Protein AF-0000000080701254 (afdb_homodimer)

Radius of gyration: 24.69 Å; Cα contacts (8 Å, |Δi|>4): 985; chains: 2; bounding box: 49×69×61 Å

Secondary structure (DSSP, 8-state):
-EEEEEEEEE--GGGHHHHHHHHHHHHHHHHTTBTT-EEEEEEEE-SSEEEEEEEESSHHHHHHHHHHHHHHHTTSEEEEEEEEESSHHHHHHHHHHHHHHHHHH-TT-EEEESS-TTHHHHHHHHHHHHHHHHTS-HHHHHHHHHHHTTS-EE-TTTB--PPPPHHHHHHHHHHHHHHHHT-GGGGGGS---GGGPPPP--EEHHHHS-TTSSS------SS-HHHHHHHHT--HHHHHHHHHHTTHHHHHHHHHHHHHHHHHHHHHH-/-EEEEEEEEE--GGGHHHHHHHHHHHHHHHHTTBS--B----EEE-SSEEEEEEEESSHHHHHHHHHHHHHHHTTSEEEEEEEEESSHHHHHHHHHHHHHHHHHH-TT-EEEESS-TTHHHHHHHHHHHHHHHHTS-HHHHHHHHHHHTTS-EE-TTTB---PPPHHHHHHHHHHHHHHHHT-GGGGGGS---GGGPPPP--EEHHHHS-TTSSS------SS-HHHHHHHHT--HHHHHHHHHHTTHHHHHHHHHHHHHHHHHHHHHH-

Structure (mmCIF, N/CA/C/O backbone):
data_AF-0000000080701254-model_v1
#
loop_
_entity.id
_entity.type
_entity.pdbx_description
1 polymer 'Uncharacterized protein'
#
loop_
_atom_site.group_PDB
_atom_site.id
_atom_site.type_symbol
_atom_site.label_atom_id
_atom_site.label_alt_id
_atom_site.label_comp_id
_atom_site.label_asym_id
_atom_site.label_entity_id
_atom_site.label_seq_id
_atom_site.pdbx_PDB_ins_code
_atom_site.Cartn_x
_atom_site.Cartn_y
_atom_site.Cartn_z
_atom_site.occupancy
_atom_site.B_iso_or_equiv
_atom_site.auth_seq_id
_atom_site.auth_comp_id
_atom_site.auth_asym_id
_atom_site.auth_atom_id
_atom_site.pdbx_PDB_model_num
ATOM 1 N N . MET A 1 1 ? -20.75 10.469 19.078 1 68.81 1 MET A N 1
ATOM 2 C CA . MET A 1 1 ? -19.812 9.641 18.328 1 68.81 1 MET A CA 1
ATOM 3 C C . MET A 1 1 ? -18.656 10.477 17.766 1 68.81 1 MET A C 1
ATOM 5 O O . MET A 1 1 ? -18.875 11.594 17.297 1 68.81 1 MET A O 1
ATOM 9 N N . GLY A 1 2 ? -17.359 10.242 18.312 1 83.38 2 GLY A N 1
ATOM 10 C CA . GLY A 1 2 ? -16.219 11.008 17.828 1 83.38 2 GLY A CA 1
ATOM 11 C C . GLY A 1 2 ? -14.961 10.172 17.688 1 83.38 2 GLY A C 1
ATOM 12 O O . GLY A 1 2 ? -14.891 9.055 18.219 1 83.38 2 GLY A O 1
ATOM 13 N N . VAL A 1 3 ? -14.102 10.586 16.844 1 91.81 3 VAL A N 1
ATOM 14 C CA . VAL A 1 3 ? -12.812 9.938 16.641 1 91.81 3 VAL A CA 1
ATOM 15 C C . VAL A 1 3 ? -11.727 10.688 17.406 1 91.81 3 VAL A C 1
ATOM 17 O O . VAL A 1 3 ? -11.539 11.891 17.219 1 91.81 3 VAL A O 1
ATOM 20 N N . MET A 1 4 ? -11.094 9.984 18.344 1 93.5 4 MET A N 1
ATOM 21 C CA . MET A 1 4 ? -9.969 10.555 19.094 1 93.5 4 MET A CA 1
ATOM 22 C C . MET A 1 4 ? -8.656 10.336 18.359 1 93.5 4 MET A C 1
ATOM 24 O O . MET A 1 4 ? -8.352 9.211 17.953 1 93.5 4 MET A O 1
ATOM 28 N N . LEU A 1 5 ? -7.93 11.391 18.109 1 95.38 5 LEU A N 1
ATOM 29 C CA . LEU A 1 5 ? -6.559 11.328 17.609 1 95.38 5 LEU A CA 1
ATOM 30 C C . LEU A 1 5 ? -5.559 11.578 18.734 1 95.38 5 LEU A C 1
ATOM 32 O O . LEU A 1 5 ? -5.527 12.672 19.312 1 95.38 5 LEU A O 1
ATOM 36 N N . THR A 1 6 ? -4.805 10.625 19.047 1 94.56 6 THR A N 1
ATOM 37 C CA . THR A 1 6 ? -3.717 10.789 20.016 1 94.56 6 THR A CA 1
ATOM 38 C C . THR A 1 6 ? -2.367 10.82 19.297 1 94.56 6 THR A C 1
ATOM 40 O O . THR A 1 6 ? -2.082 9.953 18.469 1 94.56 6 THR A O 1
ATOM 43 N N . LEU A 1 7 ? -1.585 11.797 19.641 1 94.94 7 LEU A N 1
ATOM 44 C CA . LEU A 1 7 ? -0.306 12.047 18.984 1 94.94 7 LEU A CA 1
ATOM 45 C C . LEU A 1 7 ? 0.85 11.883 19.969 1 94.94 7 LEU A C 1
ATOM 47 O O . LEU A 1 7 ? 0.726 12.234 21.141 1 94.94 7 LEU A O 1
ATOM 51 N N . ALA A 1 8 ? 1.923 11.375 19.5 1 93.94 8 ALA A N 1
ATOM 52 C CA . ALA A 1 8 ? 3.182 11.312 20.25 1 93.94 8 ALA A CA 1
ATOM 53 C C . ALA A 1 8 ? 4.344 11.812 19.391 1 93.94 8 ALA A C 1
ATOM 55 O O . ALA A 1 8 ? 4.48 11.414 18.234 1 93.94 8 ALA A O 1
ATOM 56 N N . TYR A 1 9 ? 5.164 12.617 19.984 1 92.38 9 TYR A N 1
ATOM 57 C CA . TYR A 1 9 ? 6.297 13.219 19.281 1 92.38 9 TYR A CA 1
ATOM 58 C C . TYR A 1 9 ? 7.613 12.641 19.781 1 92.38 9 TYR A C 1
ATOM 60 O O . TYR A 1 9 ? 7.77 12.398 20.984 1 92.38 9 TYR A O 1
ATOM 68 N N . GLU A 1 10 ? 8.461 12.391 18.859 1 86.62 10 GLU A N 1
ATOM 69 C CA . GLU A 1 10 ? 9.82 11.992 19.219 1 86.62 10 GLU A CA 1
ATOM 70 C C . GLU A 1 10 ? 10.797 13.141 19.031 1 86.62 10 GLU A C 1
ATOM 72 O O . GLU A 1 10 ? 11.078 13.555 17.906 1 86.62 10 GLU A O 1
ATOM 77 N N . VAL A 1 11 ? 11.367 13.602 20.172 1 84.81 11 VAL A N 1
ATOM 78 C CA . VAL A 1 11 ? 12.258 14.758 20.141 1 84.81 11 VAL A CA 1
ATOM 79 C C . VAL A 1 11 ? 13.484 14.484 21.016 1 84.81 11 VAL A C 1
ATOM 81 O O . VAL A 1 11 ? 13.359 13.938 22.109 1 84.81 11 VAL A O 1
ATOM 84 N N . ALA A 1 12 ? 14.648 14.773 20.422 1 83.31 12 ALA A N 1
ATOM 85 C CA . ALA A 1 12 ? 15.859 14.695 21.234 1 83.31 12 ALA A CA 1
ATOM 86 C C . ALA A 1 12 ? 15.812 15.68 22.391 1 83.31 12 ALA A C 1
ATOM 88 O O . ALA A 1 12 ? 15.266 16.781 22.25 1 83.31 12 ALA A O 1
ATOM 89 N N . ILE A 1 13 ? 16.422 15.336 23.422 1 78.44 13 ILE A N 1
ATOM 90 C CA . ILE A 1 13 ? 16.422 16.141 24.641 1 78.44 13 ILE A CA 1
ATOM 91 C C . ILE A 1 13 ? 16.953 17.547 24.328 1 78.44 13 ILE A C 1
ATOM 93 O O . ILE A 1 13 ? 16.406 18.547 24.781 1 78.44 13 ILE A O 1
ATOM 97 N N . LYS A 1 14 ? 17.938 17.656 23.594 1 84.5 14 LYS A N 1
ATOM 98 C CA . LYS A 1 14 ? 18.594 18.922 23.297 1 84.5 14 LYS A CA 1
ATOM 99 C C . LYS A 1 14 ? 17.672 19.844 22.484 1 84.5 14 LYS A C 1
ATOM 101 O O . LYS A 1 14 ? 17.859 21.062 22.469 1 84.5 14 LYS A O 1
ATOM 106 N N . ASP A 1 15 ? 16.656 19.297 21.844 1 86.12 15 ASP A N 1
ATOM 107 C CA . ASP A 1 15 ? 15.828 20.047 20.906 1 86.12 15 ASP A CA 1
ATOM 108 C C . ASP A 1 15 ? 14.414 20.234 21.453 1 86.12 15 ASP A C 1
ATOM 110 O O . ASP A 1 15 ? 13.516 20.641 20.719 1 86.12 15 ASP A O 1
ATOM 114 N N . GLN A 1 16 ? 14.242 19.984 22.703 1 87 16 GLN A N 1
ATOM 115 C CA . GLN A 1 16 ? 12.898 19.938 23.266 1 87 16 GLN A CA 1
ATOM 116 C C . GLN A 1 16 ? 12.203 21.297 23.188 1 87 16 GLN A C 1
ATOM 118 O O . GLN A 1 16 ? 11.031 21.375 22.812 1 87 16 GLN A O 1
ATOM 123 N N . GLN A 1 17 ? 12.891 22.312 23.547 1 87.81 17 GLN A N 1
ATOM 124 C CA . GLN A 1 17 ? 12.281 23.641 23.547 1 87.81 17 GLN A CA 1
ATOM 125 C C . GLN A 1 17 ? 11.898 24.078 22.141 1 87.81 17 GLN A C 1
ATOM 127 O O . GLN A 1 17 ? 10.773 24.531 21.906 1 87.81 17 GLN A O 1
ATOM 132 N N . VAL A 1 18 ? 12.797 23.891 21.234 1 91.62 18 VAL A N 1
ATOM 133 C CA . VAL A 1 18 ? 12.547 24.266 19.844 1 91.62 18 VAL A CA 1
ATOM 134 C C . VAL A 1 18 ? 11.422 23.406 19.266 1 91.62 18 VAL A C 1
ATOM 136 O O . VAL A 1 18 ? 10.562 23.906 18.547 1 91.62 18 VAL A O 1
ATOM 139 N N . ALA A 1 19 ? 11.445 22.172 19.609 1 92.5 19 ALA A N 1
ATOM 140 C CA . ALA A 1 19 ? 10.414 21.266 19.125 1 92.5 19 ALA A CA 1
ATOM 141 C C . ALA A 1 19 ? 9.031 21.688 19.625 1 92.5 19 ALA A C 1
ATOM 143 O O . ALA A 1 19 ? 8.062 21.672 18.859 1 92.5 19 ALA A O 1
ATOM 144 N N . LEU A 1 20 ? 8.969 22.062 20.812 1 90.75 20 LEU A N 1
ATOM 145 C CA . LEU A 1 20 ? 7.703 22.516 21.375 1 90.75 20 LEU A CA 1
ATOM 146 C C . LEU A 1 20 ? 7.176 23.75 20.656 1 90.75 20 LEU A C 1
ATOM 148 O O . LEU A 1 20 ? 5.977 23.844 20.391 1 90.75 20 LEU A O 1
ATOM 152 N N . GLU A 1 21 ? 8.055 24.609 20.406 1 92.38 21 GLU A N 1
ATOM 153 C CA . GLU A 1 21 ? 7.672 25.812 19.672 1 92.38 21 GLU A CA 1
ATOM 154 C C . GLU A 1 21 ? 7.137 25.469 18.281 1 92.38 21 GLU A C 1
ATOM 156 O O . GLU A 1 21 ? 6.086 25.953 17.875 1 92.38 21 GLU A O 1
ATOM 161 N N . ILE A 1 22 ? 7.797 24.594 17.594 1 94.69 22 ILE A N 1
ATOM 162 C CA . ILE A 1 22 ? 7.414 24.172 16.25 1 94.69 22 ILE A CA 1
ATOM 163 C C . ILE A 1 22 ? 6.043 23.5 16.297 1 94.69 22 ILE A C 1
ATOM 165 O O . ILE A 1 22 ? 5.156 23.844 15.5 1 94.69 22 ILE A O 1
ATOM 169 N N . ILE A 1 23 ? 5.867 22.594 17.188 1 93.69 23 ILE A N 1
ATOM 170 C CA . ILE A 1 23 ? 4.637 21.828 17.328 1 93.69 23 ILE A CA 1
ATOM 171 C C . ILE A 1 23 ? 3.473 22.766 17.641 1 93.69 23 ILE A C 1
ATOM 173 O O . ILE A 1 23 ? 2.414 22.688 17 1 93.69 23 ILE A O 1
ATOM 177 N N . ASN A 1 24 ? 3.668 23.688 18.531 1 90.44 24 ASN A N 1
ATOM 178 C CA . ASN A 1 24 ? 2.623 24.641 18.906 1 90.44 24 ASN A CA 1
ATOM 179 C C . ASN A 1 24 ? 2.246 25.547 17.734 1 90.44 24 ASN A C 1
ATOM 181 O O . ASN A 1 24 ? 1.064 25.797 17.5 1 90.44 24 ASN A O 1
ATOM 185 N N . GLN A 1 25 ? 3.205 26.031 17.031 1 92.12 25 GLN A N 1
ATOM 186 C CA . GLN A 1 25 ? 2.947 26.875 15.875 1 92.12 25 GLN A CA 1
ATOM 187 C C . GLN A 1 25 ? 2.191 26.125 14.789 1 92.12 25 GLN A C 1
ATOM 189 O O . GLN A 1 25 ? 1.253 26.641 14.188 1 92.12 25 GLN A O 1
ATOM 194 N N . ALA A 1 26 ? 2.605 24.922 14.586 1 94.44 26 ALA A N 1
ATOM 195 C CA . ALA A 1 26 ? 1.95 24.094 13.578 1 94.44 26 ALA A CA 1
ATOM 196 C C . ALA A 1 26 ? 0.493 23.828 13.938 1 94.44 26 ALA A C 1
ATOM 198 O O . ALA A 1 26 ? -0.399 23.969 13.102 1 94.44 26 ALA A O 1
ATOM 199 N N . HIS A 1 27 ? 0.258 23.469 15.172 1 91.5 27 HIS A N 1
ATOM 200 C CA . HIS A 1 27 ? -1.109 23.25 15.633 1 91.5 27 HIS A CA 1
ATOM 201 C C . HIS A 1 27 ? -1.962 24.5 15.445 1 91.5 27 HIS A C 1
ATOM 203 O O . HIS A 1 27 ? -3.088 24.422 14.953 1 91.5 27 HIS A O 1
ATOM 209 N N . THR A 1 28 ? -1.431 25.594 15.836 1 87.62 28 THR A N 1
ATOM 210 C CA . THR A 1 28 ? -2.164 26.844 15.719 1 87.62 28 THR A CA 1
ATOM 211 C C . THR A 1 28 ? -2.508 27.141 14.266 1 87.62 28 THR A C 1
ATOM 213 O O . THR A 1 28 ? -3.625 27.562 13.953 1 87.62 28 THR A O 1
ATOM 216 N N . MET A 1 29 ? -1.605 26.875 13.414 1 91.12 29 MET A N 1
ATOM 217 C CA . MET A 1 29 ? -1.761 27.141 11.992 1 91.12 29 MET A CA 1
ATOM 218 C C . MET A 1 29 ? -2.818 26.234 11.375 1 91.12 29 MET A C 1
ATOM 220 O O . MET A 1 29 ? -3.584 26.656 10.508 1 91.12 29 MET A O 1
ATOM 224 N N . ILE A 1 30 ? -2.902 25.016 11.867 1 91.38 30 ILE A N 1
ATOM 225 C CA . ILE A 1 30 ? -3.689 23.984 11.188 1 91.38 30 ILE A CA 1
ATOM 226 C C . ILE A 1 30 ? -5.059 23.875 11.852 1 91.38 30 ILE A C 1
ATOM 228 O O . ILE A 1 30 ? -6.07 23.672 11.172 1 91.38 30 ILE A O 1
ATOM 232 N N . GLN A 1 31 ? -5.133 24.031 13.102 1 86.06 31 GLN A N 1
ATOM 233 C CA . GLN A 1 31 ? -6.332 23.734 13.883 1 86.06 31 GLN A CA 1
ATOM 234 C C . GLN A 1 31 ? -7.512 24.578 13.414 1 86.06 31 GLN A C 1
ATOM 236 O O . GLN A 1 31 ? -8.648 24.109 13.375 1 86.06 31 GLN A O 1
ATOM 241 N N . ASN A 1 32 ? -7.262 25.75 13.039 1 81 32 ASN A N 1
ATOM 242 C CA . ASN A 1 32 ? -8.344 26.656 12.672 1 81 32 ASN A CA 1
ATOM 243 C C . ASN A 1 32 ? -8.969 26.266 11.336 1 81 32 ASN A C 1
ATOM 245 O O . ASN A 1 32 ? -10.031 26.766 10.977 1 81 32 ASN A O 1
ATOM 249 N N . LYS A 1 33 ? -8.359 25.391 10.625 1 87.38 33 LYS A N 1
ATOM 250 C CA . LYS A 1 33 ? -8.891 24.938 9.344 1 87.38 33 LYS A CA 1
ATOM 251 C C . LYS A 1 33 ? -9.859 23.781 9.523 1 87.38 33 LYS A C 1
ATOM 253 O O . LYS A 1 33 ? -10.625 23.453 8.617 1 87.38 33 LYS A O 1
ATOM 258 N N . PHE A 1 34 ? -9.867 23.156 10.633 1 85.81 34 PHE A N 1
ATOM 259 C CA . PHE A 1 34 ? -10.703 21.984 10.883 1 85.81 34 PHE A CA 1
ATOM 260 C C . PHE A 1 34 ? -11.867 22.344 11.805 1 85.81 34 PHE A C 1
ATOM 262 O O . PHE A 1 34 ? -11.688 23.078 12.773 1 85.81 34 PHE A O 1
ATOM 269 N N . GLN A 1 35 ? -13.156 22.281 11.266 1 69.38 35 GLN A N 1
ATOM 270 C CA . GLN A 1 35 ? -14.352 22.594 12.047 1 69.38 35 GLN A CA 1
ATOM 271 C C . GLN A 1 35 ? -14.445 21.703 13.281 1 69.38 35 GLN A C 1
ATOM 273 O O . GLN A 1 35 ? -13.828 20.641 13.336 1 69.38 35 GLN A O 1
ATOM 278 N N . PRO A 1 36 ? -15.641 21.828 14.008 1 54 36 PRO A N 1
ATOM 279 C CA . PRO A 1 36 ? -15.438 21.781 15.461 1 54 36 PRO A CA 1
ATOM 280 C C . PRO A 1 36 ? -14.609 20.578 15.891 1 54 36 PRO A C 1
ATOM 282 O O . PRO A 1 36 ? -15.008 19.422 15.664 1 54 36 PRO A O 1
ATOM 285 N N . ALA A 1 37 ? -13.523 20.344 15.492 1 52.16 37 ALA A N 1
ATOM 286 C CA . ALA A 1 37 ? -12.695 19.438 16.281 1 52.16 37 ALA A CA 1
ATOM 287 C C . ALA A 1 37 ? -12.898 19.672 17.781 1 52.16 37 ALA A C 1
ATOM 289 O O . ALA A 1 37 ? -12.93 20.828 18.234 1 52.16 37 ALA A O 1
ATOM 290 N N . LEU A 1 38 ? -13.766 18.969 18.406 1 49.78 38 LEU A N 1
ATOM 291 C CA . LEU A 1 38 ? -13.727 19.094 19.859 1 49.78 38 LEU A CA 1
ATOM 292 C C . LEU A 1 38 ? -12.297 18.953 20.375 1 49.78 38 LEU A C 1
ATOM 294 O O . LEU A 1 38 ? -11.734 17.859 20.375 1 49.78 38 LEU A O 1
ATOM 298 N N . MET A 1 39 ? -11.469 19.766 19.953 1 48.25 39 MET A N 1
ATOM 299 C CA . MET A 1 39 ? -10.094 19.688 20.438 1 48.25 39 MET A CA 1
ATOM 300 C C . MET A 1 39 ? -10.047 19.516 21.953 1 48.25 39 MET A C 1
ATOM 302 O O . MET A 1 39 ? -10.609 20.328 22.688 1 48.25 39 MET A O 1
ATOM 306 N N . SER A 1 40 ? -10.43 18.422 22.453 1 43.41 40 SER A N 1
ATOM 307 C CA . SER A 1 40 ? -10.148 18.359 23.891 1 43.41 40 SER A CA 1
ATOM 308 C C . SER A 1 40 ? -8.656 18.531 24.156 1 43.41 40 SER A C 1
ATOM 310 O O . SER A 1 40 ? -7.828 17.922 23.469 1 43.41 40 SER A O 1
ATOM 312 N N . ASP A 1 41 ? -8.242 19.703 24.484 1 43.5 41 ASP A N 1
ATOM 313 C CA . ASP A 1 41 ? -6.922 20.141 24.922 1 43.5 41 ASP A CA 1
ATOM 314 C C . ASP A 1 41 ? -6.324 19.141 25.922 1 43.5 41 ASP A C 1
ATOM 316 O O . ASP A 1 41 ? -6.242 19.438 27.109 1 43.5 41 ASP A O 1
ATOM 320 N N . ASN A 1 42 ? -6.707 17.953 26.047 1 40.84 42 ASN A N 1
ATOM 321 C CA . ASN A 1 42 ? -5.945 17.344 27.141 1 40.84 42 ASN A CA 1
ATOM 322 C C . ASN A 1 42 ? -4.477 17.172 26.766 1 40.84 42 ASN A C 1
ATOM 324 O O . ASN A 1 42 ? -4.121 16.25 26.016 1 40.84 42 ASN A O 1
ATOM 328 N N . ILE A 1 43 ? -3.773 18.312 26.703 1 46.5 43 ILE A N 1
ATOM 329 C CA . ILE A 1 43 ? -2.334 18.328 26.453 1 46.5 43 ILE A CA 1
ATOM 330 C C . ILE A 1 43 ? -1.598 17.844 27.703 1 46.5 43 ILE A C 1
ATOM 332 O O . ILE A 1 43 ? -1.648 18.484 28.75 1 46.5 43 ILE A O 1
ATOM 336 N N . GLN A 1 44 ? -1.632 16.625 28.094 1 43.81 44 GLN A N 1
ATOM 337 C CA . GLN A 1 44 ? -0.598 16.312 29.078 1 43.81 44 GLN A CA 1
ATOM 338 C C . GLN A 1 44 ? 0.745 16.062 28.391 1 43.81 44 GLN A C 1
ATOM 340 O O . GLN A 1 44 ? 0.866 15.164 27.547 1 43.81 44 GLN A O 1
ATOM 345 N N . LEU A 1 45 ? 1.537 17.094 28.109 1 45.28 45 LEU A N 1
ATOM 346 C CA . LEU A 1 45 ? 2.891 16.844 27.625 1 45.28 45 LEU A CA 1
ATOM 347 C C . LEU A 1 45 ? 3.73 16.156 28.703 1 45.28 45 LEU A C 1
ATOM 349 O O . LEU A 1 45 ? 3.875 16.688 29.812 1 45.28 45 LEU A O 1
ATOM 353 N N . ASP A 1 46 ? 3.525 14.977 28.844 1 47.09 46 ASP A N 1
ATOM 354 C CA . ASP A 1 46 ? 4.5 14.375 29.734 1 47.09 46 ASP A CA 1
ATOM 355 C C . ASP A 1 46 ? 5.922 14.57 29.219 1 47.09 46 ASP A C 1
ATOM 357 O O . ASP A 1 46 ? 6.129 14.797 28.031 1 47.09 46 ASP A O 1
ATOM 361 N N . HIS A 1 47 ? 6.863 14.719 30.031 1 45 47 HIS A N 1
ATOM 362 C CA . HIS A 1 47 ? 8.242 15.039 29.688 1 45 47 HIS A CA 1
ATOM 363 C C . HIS A 1 47 ? 8.602 14.516 28.297 1 45 47 HIS A C 1
ATOM 365 O O . HIS A 1 47 ? 9.062 15.273 27.438 1 45 47 HIS A O 1
ATOM 371 N N . ALA A 1 48 ? 9.336 13.469 28.125 1 46.69 48 ALA A N 1
ATOM 372 C CA . ALA A 1 48 ? 10.094 13.102 26.938 1 46.69 48 ALA A CA 1
ATOM 373 C C . ALA A 1 48 ? 9.164 12.93 25.734 1 46.69 48 ALA A C 1
ATOM 375 O O . ALA A 1 48 ? 9.531 13.281 24.609 1 46.69 48 ALA A O 1
ATOM 376 N N . ILE A 1 49 ? 8.109 12.188 25.812 1 53.03 49 ILE A N 1
ATOM 377 C CA . ILE A 1 49 ? 7.145 11.898 24.75 1 53.03 49 ILE A CA 1
ATOM 378 C C . ILE A 1 49 ? 5.93 12.812 24.906 1 53.03 49 ILE A C 1
ATOM 380 O O . ILE A 1 49 ? 5.219 12.758 25.906 1 53.03 49 ILE A O 1
ATOM 384 N N . HIS A 1 50 ? 5.887 14.023 24.078 1 72.75 50 HIS A N 1
ATOM 385 C CA . HIS A 1 50 ? 4.746 14.93 24.062 1 72.75 50 HIS A CA 1
ATOM 386 C C . HIS A 1 50 ? 3.531 14.273 23.406 1 72.75 50 HIS A C 1
ATOM 388 O O . HIS A 1 50 ? 3.611 13.812 22.281 1 72.75 50 HIS A O 1
ATOM 394 N N . LYS A 1 51 ? 2.586 13.836 24.406 1 80.88 51 LYS A N 1
ATOM 395 C CA . LYS A 1 51 ? 1.341 13.25 23.906 1 80.88 51 LYS A CA 1
ATOM 396 C C . LYS A 1 51 ? 0.214 14.281 23.906 1 80.88 51 LYS A C 1
ATOM 398 O O . LYS A 1 51 ? 0.107 15.086 24.844 1 80.88 51 LYS A O 1
ATOM 403 N N . GLN A 1 52 ? -0.565 14.336 22.812 1 86.94 52 GLN A N 1
ATOM 404 C CA . GLN A 1 52 ? -1.745 15.188 22.672 1 86.94 52 GLN A CA 1
ATOM 405 C C . GLN A 1 52 ? -2.91 14.398 22.062 1 86.94 52 GLN A C 1
ATOM 407 O O . GLN A 1 52 ? -2.717 13.594 21.156 1 86.94 52 GLN A O 1
ATOM 412 N N . SER A 1 53 ? -4.07 14.617 22.688 1 90.75 53 SER A N 1
ATOM 413 C CA . SER A 1 53 ? -5.266 13.984 22.125 1 90.75 53 SER A CA 1
ATOM 414 C C . SER A 1 53 ? -6.277 15.031 21.672 1 90.75 53 SER A C 1
ATOM 416 O O . SER A 1 53 ? -6.527 16.016 22.375 1 90.75 53 SER A O 1
ATOM 418 N N . ILE A 1 54 ? -6.785 14.82 20.5 1 89.12 54 ILE A N 1
ATOM 419 C CA . ILE A 1 54 ? -7.734 15.742 19.891 1 89.12 54 ILE A CA 1
ATOM 420 C C . ILE A 1 54 ? -8.969 14.984 19.422 1 89.12 54 ILE A C 1
ATOM 422 O O . ILE A 1 54 ? -8.859 13.93 18.797 1 89.12 54 ILE A O 1
ATOM 426 N N . LEU A 1 55 ? -10.117 15.531 19.719 1 90.69 55 LEU A N 1
ATOM 427 C CA . LEU A 1 55 ? -11.367 14.914 19.312 1 90.69 55 LEU A CA 1
ATOM 428 C C . LEU A 1 55 ? -11.844 15.477 17.969 1 90.69 55 LEU A C 1
ATOM 430 O O . LEU A 1 55 ? -11.867 16.703 17.781 1 90.69 55 LEU A O 1
ATOM 434 N N . PHE A 1 56 ? -12.227 14.586 17.078 1 90.44 56 PHE A N 1
ATOM 435 C CA . PHE A 1 56 ? -12.758 14.961 15.781 1 90.44 56 PHE A CA 1
ATOM 436 C C . PHE A 1 56 ? -14.148 14.375 15.57 1 90.44 56 PHE A C 1
ATOM 438 O O . PHE A 1 56 ? -14.516 13.391 16.219 1 90.44 56 PHE A O 1
ATOM 445 N N . ALA A 1 57 ? -14.836 14.961 14.664 1 85.31 57 ALA A N 1
ATOM 446 C CA . ALA A 1 57 ? -16.172 14.477 14.344 1 85.31 57 ALA A CA 1
ATOM 447 C C . ALA A 1 57 ? -16.109 13.156 13.578 1 85.31 57 ALA A C 1
ATOM 449 O O . ALA A 1 57 ? -17.016 12.328 13.688 1 85.31 57 ALA A O 1
ATOM 450 N N . ASP A 1 58 ? -15.016 12.984 12.812 1 88.56 58 ASP A N 1
ATOM 451 C CA . ASP A 1 58 ? -14.891 11.773 12.008 1 88.56 58 ASP A CA 1
ATOM 452 C C . ASP A 1 58 ? -13.422 11.414 11.773 1 88.56 58 ASP A C 1
ATOM 454 O O . ASP A 1 58 ? -12.531 12.227 12.016 1 88.56 58 ASP A O 1
ATOM 458 N N . GLY A 1 59 ? -13.281 10.227 11.297 1 92.62 59 GLY A N 1
ATOM 459 C CA . GLY A 1 59 ? -11.938 9.719 11.078 1 92.62 59 GLY A CA 1
ATOM 460 C C . GLY A 1 59 ? -11.227 10.391 9.922 1 92.62 59 GLY A C 1
ATOM 461 O O . GLY A 1 59 ? -10 10.539 9.945 1 92.62 59 GLY A O 1
ATOM 462 N N . MET A 1 60 ? -11.93 10.82 8.875 1 94.62 60 MET A N 1
ATOM 463 C CA . MET A 1 60 ? -11.328 11.461 7.703 1 94.62 60 MET A CA 1
ATOM 464 C C . MET A 1 60 ? -10.625 12.758 8.094 1 94.62 60 MET A C 1
ATOM 466 O O . MET A 1 60 ? -9.469 12.969 7.734 1 94.62 60 MET A O 1
ATOM 470 N N . SER A 1 61 ? -11.32 13.547 8.914 1 92.12 61 SER A N 1
ATOM 471 C CA . SER A 1 61 ? -10.75 14.812 9.367 1 92.12 61 SER A CA 1
ATOM 472 C C . SER A 1 61 ? -9.539 14.586 10.266 1 92.12 61 SER A C 1
ATOM 474 O O . SER A 1 61 ? -8.547 15.305 10.164 1 92.12 61 SER A O 1
ATOM 476 N N . ALA A 1 62 ? -9.641 13.617 11.133 1 94.12 62 ALA A N 1
ATOM 477 C CA . ALA A 1 62 ? -8.539 13.312 12.031 1 94.12 62 ALA A CA 1
ATOM 478 C C . ALA A 1 62 ? -7.293 12.883 11.258 1 94.12 62 ALA A C 1
ATOM 480 O O . ALA A 1 62 ? -6.184 13.32 11.562 1 94.12 62 ALA A O 1
ATOM 481 N N . PHE A 1 63 ? -7.523 12.047 10.297 1 97.06 63 PHE A N 1
ATOM 482 C CA . PHE A 1 63 ? -6.418 11.578 9.469 1 97.06 63 PHE A CA 1
ATOM 483 C C . PHE A 1 63 ? -5.797 12.734 8.695 1 97.06 63 PHE A C 1
ATOM 485 O O . PHE A 1 63 ? -4.57 12.859 8.625 1 97.06 63 PHE A O 1
ATOM 492 N N . LEU A 1 64 ? -6.582 13.578 8.055 1 96.19 64 LEU A N 1
ATOM 493 C CA . LEU A 1 64 ? -6.078 14.719 7.301 1 96.19 64 LEU A CA 1
ATOM 494 C C . LEU A 1 64 ? -5.309 15.672 8.203 1 96.19 64 LEU A C 1
ATOM 496 O O . LEU A 1 64 ? -4.309 16.266 7.785 1 96.19 64 LEU A O 1
ATOM 500 N N . TYR A 1 65 ? -5.805 15.836 9.414 1 94.38 65 TYR A N 1
ATOM 501 C CA . TYR A 1 65 ? -5.086 16.641 10.391 1 94.38 65 TYR A CA 1
ATOM 502 C C . TYR A 1 65 ? -3.701 16.078 10.664 1 94.38 65 TYR A C 1
ATOM 504 O O . TYR A 1 65 ? -2.703 16.797 10.633 1 94.38 65 TYR A O 1
ATOM 512 N N . TYR A 1 66 ? -3.684 14.797 10.953 1 96.44 66 TYR A N 1
ATOM 513 C CA . TYR A 1 66 ? -2.418 14.125 11.234 1 96.44 66 TYR A CA 1
ATOM 514 C C . TYR A 1 66 ? -1.438 14.312 10.078 1 96.44 66 TYR A C 1
ATOM 516 O O . TYR A 1 66 ? -0.271 14.648 10.297 1 96.44 66 TYR A O 1
ATOM 524 N N . ARG A 1 67 ? -1.912 14.031 8.844 1 97.5 67 ARG A N 1
ATOM 525 C CA . ARG A 1 67 ? -1.064 14.117 7.664 1 97.5 67 ARG A CA 1
ATOM 526 C C . ARG A 1 67 ? -0.471 15.516 7.516 1 97.5 67 ARG A C 1
ATOM 528 O O . ARG A 1 67 ? 0.729 15.664 7.281 1 97.5 67 ARG A O 1
ATOM 535 N N . LEU A 1 68 ? -1.307 16.5 7.621 1 96.56 68 LEU A N 1
ATOM 536 C CA . LEU A 1 68 ? -0.848 17.875 7.473 1 96.56 68 LEU A CA 1
ATOM 537 C C . LEU A 1 68 ? 0.132 18.25 8.586 1 96.56 68 LEU A C 1
ATOM 539 O O . LEU A 1 68 ? 1.146 18.906 8.328 1 96.56 68 LEU A O 1
ATOM 543 N N . LEU A 1 69 ? -0.184 17.812 9.734 1 95.88 69 LEU A N 1
ATOM 544 C CA . LEU A 1 69 ? 0.693 18.094 10.867 1 95.88 69 LEU A CA 1
ATOM 545 C C . LEU A 1 69 ? 2.049 17.422 10.68 1 95.88 69 LEU A C 1
ATOM 547 O O . LEU A 1 69 ? 3.09 18.031 10.914 1 95.88 69 LEU A O 1
ATOM 551 N N . GLN A 1 70 ? 2.016 16.172 10.297 1 97.88 70 GLN A N 1
ATOM 552 C CA . GLN A 1 70 ? 3.248 15.438 10.055 1 97.88 70 GLN A CA 1
ATOM 553 C C . GLN A 1 70 ? 4.145 16.172 9.062 1 97.88 70 GLN A C 1
ATOM 555 O O . GLN A 1 70 ? 5.359 16.25 9.258 1 97.88 70 GLN A O 1
ATOM 560 N N . GLN A 1 71 ? 3.57 16.75 8.047 1 98 71 GLN A N 1
ATOM 561 C CA . GLN A 1 71 ? 4.324 17.516 7.055 1 98 71 GLN A CA 1
ATOM 562 C C . GLN A 1 71 ? 4.836 18.828 7.637 1 98 71 GLN A C 1
ATOM 564 O O . GLN A 1 71 ? 5.992 19.188 7.426 1 98 71 GLN A O 1
ATOM 569 N N . ALA A 1 72 ? 4.027 19.422 8.367 1 97.31 72 ALA A N 1
ATOM 570 C CA . ALA A 1 72 ? 4.324 20.766 8.875 1 97.31 72 ALA A CA 1
ATOM 571 C C . ALA A 1 72 ? 5.473 20.734 9.875 1 97.31 72 ALA A C 1
ATOM 573 O O . ALA A 1 72 ? 6.305 21.641 9.898 1 97.31 72 ALA A O 1
ATOM 574 N N . ILE A 1 73 ? 5.547 19.719 10.625 1 96.44 73 ILE A N 1
ATOM 575 C CA . ILE A 1 73 ? 6.488 19.766 11.734 1 96.44 73 ILE A CA 1
ATOM 576 C C . ILE A 1 73 ? 7.785 19.062 11.344 1 96.44 73 ILE A C 1
ATOM 578 O O . ILE A 1 73 ? 8.766 19.094 12.102 1 96.44 73 ILE A O 1
ATOM 582 N N . TYR A 1 74 ? 7.781 18.406 10.25 1 96.81 74 TYR A N 1
ATOM 583 C CA . TYR A 1 74 ? 9.016 17.75 9.828 1 96.81 74 TYR A CA 1
ATOM 584 C C . TYR A 1 74 ? 10.203 18.703 9.961 1 96.81 74 TYR A C 1
ATOM 586 O O . TYR A 1 74 ? 10.125 19.859 9.555 1 96.81 74 TYR A O 1
ATOM 594 N N . PRO A 1 75 ? 11.367 18.266 10.578 1 95.75 75 PRO A N 1
ATOM 595 C CA . PRO A 1 75 ? 11.859 16.891 10.68 1 95.75 75 PRO A CA 1
ATOM 596 C C . PRO A 1 75 ? 11.523 16.234 12.016 1 95.75 75 PRO A C 1
ATOM 598 O O . PRO A 1 75 ? 11.984 15.125 12.297 1 95.75 75 PRO A O 1
ATOM 601 N N . ILE A 1 76 ? 10.656 16.828 12.82 1 94.88 76 ILE A N 1
ATOM 602 C CA . ILE A 1 76 ? 10.188 16.172 14.031 1 94.88 76 ILE A 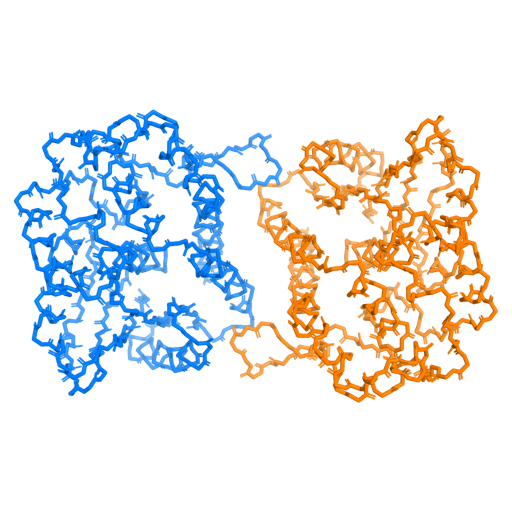CA 1
ATOM 603 C C . ILE A 1 76 ? 9.312 14.969 13.656 1 94.88 76 ILE A C 1
ATOM 605 O O . ILE A 1 76 ? 8.406 15.094 12.828 1 94.88 76 ILE A O 1
ATOM 609 N N . GLN A 1 77 ? 9.594 13.891 14.281 1 94.69 77 GLN A N 1
ATOM 610 C CA . GLN A 1 77 ? 8.812 12.688 14.008 1 94.69 77 GLN A CA 1
ATOM 611 C C . GLN A 1 77 ? 7.578 12.625 14.898 1 94.69 77 GLN A C 1
ATOM 613 O O . GLN A 1 77 ? 7.621 13.047 16.062 1 94.69 77 GLN A O 1
ATOM 618 N N . ILE A 1 78 ? 6.535 12.086 14.352 1 96.19 78 ILE A N 1
ATOM 619 C CA . ILE A 1 78 ? 5.262 12 15.062 1 96.19 78 ILE A CA 1
ATOM 620 C C . ILE A 1 78 ? 4.602 10.656 14.781 1 96.19 78 ILE A C 1
ATOM 622 O O . ILE A 1 78 ? 4.707 10.125 13.672 1 96.19 78 ILE A O 1
ATOM 626 N N . ASN A 1 79 ? 4.039 10.023 15.758 1 97.88 79 ASN A N 1
ATOM 627 C CA . ASN A 1 79 ? 3.148 8.875 15.609 1 97.88 79 ASN A CA 1
ATOM 628 C C . ASN A 1 79 ? 1.713 9.234 15.984 1 97.88 79 ASN A C 1
ATOM 630 O O . ASN A 1 79 ? 1.476 10.219 16.688 1 97.88 79 ASN A O 1
ATOM 634 N N . GLY A 1 80 ? 0.797 8.477 15.477 1 97.75 80 GLY A N 1
ATOM 635 C CA . GLY A 1 80 ? -0.6 8.75 15.781 1 97.75 80 GLY A CA 1
ATOM 636 C C . GLY A 1 80 ? -1.408 7.484 16.031 1 97.75 80 GLY A C 1
ATOM 637 O O . GLY A 1 80 ? -1.043 6.406 15.562 1 97.75 80 GLY A O 1
ATOM 638 N N . GLY A 1 81 ? -2.41 7.621 16.797 1 98.12 81 GLY A N 1
ATOM 639 C CA . GLY A 1 81 ? -3.457 6.633 17 1 98.12 81 GLY A CA 1
ATOM 640 C C . GLY A 1 81 ? -4.855 7.203 16.859 1 98.12 81 GLY A C 1
ATOM 641 O O . GLY A 1 81 ? -5.184 8.211 17.484 1 98.12 81 GLY A O 1
ATOM 642 N N . LEU A 1 82 ? -5.645 6.609 16.062 1 97.75 82 LEU A N 1
ATOM 643 C CA . LEU A 1 82 ? -7.043 6.977 15.883 1 97.75 82 LEU A CA 1
ATOM 644 C C . LEU A 1 82 ? -7.957 5.984 16.594 1 97.75 82 LEU A C 1
ATOM 646 O O . LEU A 1 82 ? -7.875 4.777 16.359 1 97.75 82 LEU A O 1
ATOM 650 N N . GLY A 1 83 ? -8.781 6.48 17.469 1 96.69 83 GLY A N 1
ATOM 651 C CA . GLY A 1 83 ? -9.75 5.652 18.172 1 96.69 83 GLY A CA 1
ATOM 652 C C . GLY A 1 83 ? -11.188 6.086 17.938 1 96.69 83 GLY A C 1
ATOM 653 O O . GLY A 1 83 ? -11.516 7.262 18.109 1 96.69 83 GLY A O 1
ATOM 654 N N . LEU A 1 84 ? -12.055 5.18 17.547 1 95.62 84 LEU A N 1
ATOM 655 C CA . LEU A 1 84 ? -13.477 5.461 17.328 1 95.62 84 LEU A CA 1
ATOM 656 C C . LEU A 1 84 ? -14.344 4.586 18.219 1 95.62 84 LEU A C 1
ATOM 658 O O . LEU A 1 84 ? -14.203 3.361 18.234 1 95.62 84 LEU A O 1
ATOM 662 N N . SER A 1 85 ? -15.172 5.211 18.922 1 93.62 85 SER A N 1
ATOM 663 C CA . SER A 1 85 ? -16.203 4.555 19.719 1 93.62 85 SER A CA 1
ATOM 664 C C . SER A 1 85 ? -17.406 5.48 19.938 1 93.62 85 SER A C 1
ATOM 666 O O . SER A 1 85 ? -17.344 6.664 19.609 1 93.62 85 SER A O 1
ATOM 668 N N . GLU A 1 86 ? -18.484 4.918 20.422 1 90.31 86 GLU A N 1
ATOM 669 C CA . GLU A 1 86 ? -19.641 5.727 20.812 1 90.31 86 GLU A CA 1
ATOM 670 C C . GLU A 1 86 ? -19.328 6.578 22.031 1 90.31 86 GLU A C 1
ATOM 672 O O . GLU A 1 86 ? -19.859 7.688 22.172 1 90.31 86 GLU A O 1
ATOM 677 N N . ASP A 1 87 ? -18.484 6.094 22.859 1 91.69 87 ASP A N 1
ATOM 678 C CA . ASP A 1 87 ? -18.062 6.75 24.109 1 91.69 87 ASP A CA 1
ATOM 679 C C . ASP A 1 87 ? -16.703 7.41 23.953 1 91.69 87 ASP A C 1
ATOM 681 O O . ASP A 1 87 ? -15.727 6.75 23.594 1 91.69 87 ASP A O 1
ATOM 685 N N . ILE A 1 88 ? -16.625 8.664 24.297 1 89.06 88 ILE A N 1
ATOM 686 C CA . ILE A 1 88 ? -15.398 9.453 24.125 1 89.06 88 ILE A CA 1
ATOM 687 C C . ILE A 1 88 ? -14.266 8.828 24.938 1 89.06 88 ILE A C 1
ATOM 689 O O . ILE A 1 88 ? -13.125 8.766 24.484 1 89.06 88 ILE A O 1
ATOM 693 N N . ALA A 1 89 ? -14.594 8.461 26.141 1 92 89 ALA A N 1
ATOM 694 C CA . ALA A 1 89 ? -13.578 7.852 26.984 1 92 89 ALA A CA 1
ATOM 695 C C . ALA A 1 89 ? -13.016 6.586 26.344 1 92 89 ALA A C 1
ATOM 697 O O . ALA A 1 89 ? -11.805 6.336 26.406 1 92 89 ALA A O 1
ATOM 698 N N . GLN A 1 90 ? -13.867 5.824 25.781 1 95.06 90 GLN A N 1
ATOM 699 C CA . GLN A 1 90 ? -13.438 4.609 25.109 1 95.06 90 GLN A CA 1
ATOM 700 C C . GLN A 1 90 ? -12.648 4.938 23.844 1 95.06 90 GLN A C 1
ATOM 702 O O . GLN A 1 90 ? -11.672 4.25 23.516 1 95.06 90 GLN A O 1
ATOM 707 N N . SER A 1 91 ? -13.023 5.957 23.109 1 94.31 91 SER A N 1
ATOM 708 C CA . SER A 1 91 ? -12.258 6.41 21.953 1 94.31 91 SER A CA 1
ATOM 709 C C . SER A 1 91 ? -10.836 6.781 22.359 1 94.31 91 SER A C 1
ATOM 711 O O . SER A 1 91 ? -9.883 6.492 21.625 1 94.31 91 SER A O 1
ATOM 713 N N . LEU A 1 92 ? -10.703 7.438 23.469 1 93.5 92 LEU A N 1
ATOM 714 C CA . LEU A 1 92 ? -9.383 7.789 23.969 1 93.5 92 LEU A CA 1
ATOM 715 C C . LEU A 1 92 ? -8.562 6.539 24.281 1 93.5 92 LEU A C 1
ATOM 717 O O . LEU A 1 92 ? -7.402 6.441 23.875 1 93.5 92 LEU A O 1
ATOM 721 N N . THR A 1 93 ? -9.188 5.582 24.891 1 96.25 93 THR A N 1
ATOM 722 C CA . THR A 1 93 ? -8.516 4.324 25.219 1 96.25 93 THR A CA 1
ATOM 723 C C . THR A 1 93 ? -8.047 3.627 23.938 1 96.25 93 THR A C 1
ATOM 725 O O . THR A 1 93 ? -6.898 3.184 23.859 1 96.25 93 THR A O 1
ATOM 728 N N . TYR A 1 94 ? -8.938 3.568 22.984 1 97.25 94 TYR A N 1
ATOM 729 C CA . TYR A 1 94 ? -8.602 2.93 21.719 1 97.25 94 TYR A CA 1
ATOM 730 C C . TYR A 1 94 ? -7.453 3.654 21.031 1 97.25 94 TYR A C 1
ATOM 732 O O . TYR A 1 94 ? -6.531 3.02 20.516 1 97.25 94 TYR A O 1
ATOM 740 N N . SER A 1 95 ? -7.488 4.969 20.984 1 96.62 95 SER A N 1
ATOM 741 C CA . SER A 1 95 ? -6.449 5.746 20.328 1 96.62 95 SER A CA 1
ATOM 742 C C . SER A 1 95 ? -5.094 5.543 20.984 1 96.62 95 SER A C 1
ATOM 744 O O . SER A 1 95 ? -4.066 5.457 20.312 1 96.62 95 SER A O 1
ATOM 746 N N . GLU A 1 96 ? -5.043 5.434 22.25 1 95.5 96 GLU A N 1
ATOM 747 C CA . GLU A 1 96 ? -3.803 5.223 22.984 1 95.5 96 GLU A CA 1
ATOM 748 C C . GLU A 1 96 ? -3.242 3.824 22.734 1 95.5 96 GLU A C 1
ATOM 750 O O . GLU A 1 96 ? -2.029 3.652 22.609 1 95.5 96 GLU A O 1
ATOM 755 N N . GLN A 1 97 ? -4.125 2.904 22.719 1 97 97 GLN A N 1
ATOM 756 C CA . GLN A 1 97 ? -3.703 1.529 22.469 1 97 97 GLN A CA 1
ATOM 757 C C . GLN A 1 97 ? -3.031 1.402 21.094 1 97 97 GLN A C 1
ATOM 759 O O . GLN A 1 97 ? -1.937 0.846 20.984 1 97 97 GLN A O 1
ATOM 764 N N . VAL A 1 98 ? -3.654 1.935 20.125 1 98.12 98 VAL A N 1
ATOM 765 C CA . VAL A 1 98 ? -3.119 1.744 18.781 1 98.12 98 VAL A CA 1
ATOM 766 C C . VAL A 1 98 ? -1.926 2.67 18.562 1 98.12 98 VAL A C 1
ATOM 768 O O . VAL A 1 98 ? -1.054 2.387 17.734 1 98.12 98 VAL A O 1
ATOM 771 N N . LEU A 1 99 ? -1.823 3.803 19.281 1 97.25 99 LEU A N 1
ATOM 772 C CA . LEU A 1 99 ? -0.624 4.633 19.234 1 97.25 99 LEU A CA 1
ATOM 773 C C . LEU A 1 99 ? 0.602 3.838 19.672 1 97.25 99 LEU A C 1
ATOM 775 O O . LEU A 1 99 ? 1.66 3.926 19.047 1 97.25 99 LEU A O 1
ATOM 779 N N . LYS A 1 100 ? 0.423 3.088 20.734 1 96.88 100 LYS A N 1
ATOM 780 C CA . LYS A 1 100 ? 1.529 2.268 21.219 1 96.88 100 LYS A CA 1
ATOM 781 C C . LYS A 1 100 ? 1.99 1.282 20.141 1 96.88 100 LYS A C 1
ATOM 783 O O . LYS A 1 100 ? 3.191 1.074 19.953 1 96.88 100 LYS A O 1
ATOM 788 N N . GLU A 1 101 ? 1.075 0.726 19.469 1 97.62 101 GLU A N 1
ATOM 789 C CA . GLU A 1 101 ? 1.411 -0.196 18.391 1 97.62 101 GLU A CA 1
ATOM 790 C C . GLU A 1 101 ? 2.104 0.53 17.234 1 97.62 101 GLU A C 1
ATOM 792 O O . GLU A 1 101 ? 3.068 0.019 16.672 1 97.62 101 GLU A O 1
ATOM 797 N N . ALA A 1 102 ? 1.593 1.667 16.891 1 98 102 ALA A N 1
ATOM 798 C CA . ALA A 1 102 ? 2.203 2.465 15.836 1 98 102 ALA A CA 1
ATOM 799 C C . ALA A 1 102 ? 3.652 2.805 16.172 1 98 102 ALA A C 1
ATOM 801 O O . ALA A 1 102 ? 4.527 2.736 15.305 1 98 102 ALA A O 1
ATOM 802 N N . GLN A 1 103 ? 3.906 3.121 17.391 1 96.25 103 GLN A N 1
ATOM 803 C CA . GLN A 1 103 ? 5.25 3.465 17.828 1 96.25 103 GLN A CA 1
ATOM 804 C C . GLN A 1 103 ? 6.195 2.271 17.703 1 96.25 103 GLN A C 1
ATOM 806 O O . GLN A 1 103 ? 7.363 2.432 17.344 1 96.25 103 GLN A O 1
ATOM 811 N N . LYS A 1 104 ? 5.688 1.139 17.969 1 96.25 104 LYS A N 1
ATOM 812 C CA . LYS A 1 104 ? 6.492 -0.072 17.844 1 96.25 104 LYS A CA 1
ATOM 813 C C . LYS A 1 104 ? 6.895 -0.325 16.406 1 96.25 104 LYS A C 1
ATOM 815 O O . LYS A 1 104 ? 7.949 -0.912 16.141 1 96.25 104 LYS A O 1
ATOM 820 N N . MET A 1 105 ? 6.074 0.157 15.5 1 95.75 105 MET A N 1
ATOM 821 C CA . MET A 1 105 ? 6.32 -0.067 14.078 1 95.75 105 MET A CA 1
ATOM 822 C C . MET A 1 105 ? 7.398 0.876 13.555 1 95.75 105 MET A C 1
ATOM 824 O O . MET A 1 105 ? 8.031 0.601 12.531 1 95.75 105 MET A O 1
ATOM 828 N N . GLY A 1 106 ? 7.531 1.989 14.234 1 95.31 106 GLY A N 1
ATOM 829 C CA . GLY A 1 106 ? 8.523 2.961 13.805 1 95.31 106 GLY A CA 1
ATOM 830 C C . GLY A 1 106 ? 7.973 4.371 13.703 1 95.31 106 GLY A C 1
ATOM 831 O O . GLY A 1 106 ? 6.82 4.621 14.062 1 95.31 106 GLY A O 1
ATOM 832 N N . GLU A 1 107 ? 8.742 5.242 13.172 1 94.69 107 GLU A N 1
ATOM 833 C CA . GLU A 1 107 ? 8.398 6.66 13.117 1 94.69 107 GLU A CA 1
ATOM 834 C C . GLU A 1 107 ? 7.328 6.93 12.062 1 94.69 107 GLU A C 1
ATOM 836 O O . GLU A 1 107 ? 7.34 6.324 10.992 1 94.69 107 GLU A O 1
ATOM 841 N N . GLY A 1 108 ? 6.441 7.762 12.461 1 97.19 108 GLY A N 1
ATOM 842 C CA . GLY A 1 108 ? 5.527 8.328 11.477 1 97.19 108 GLY A CA 1
ATOM 843 C C . GLY A 1 108 ? 4.242 7.531 11.336 1 97.19 108 GLY A C 1
ATOM 844 O O . GLY A 1 108 ? 3.258 8.031 10.789 1 97.19 108 GLY A O 1
ATOM 845 N N . TYR A 1 109 ? 4.227 6.312 11.875 1 98.56 109 TYR A N 1
ATOM 846 C CA . TYR A 1 109 ? 3.064 5.457 11.656 1 98.56 109 TYR A CA 1
ATOM 847 C C . TYR A 1 109 ? 1.863 5.961 12.445 1 98.56 109 TYR A C 1
ATOM 849 O O . TYR A 1 109 ? 2.012 6.453 13.57 1 98.56 109 TYR A O 1
ATOM 857 N N . ILE A 1 110 ? 0.718 5.844 11.875 1 98.75 110 ILE A N 1
ATOM 858 C CA . ILE A 1 110 ? -0.584 6.078 12.492 1 98.75 110 ILE A CA 1
ATOM 859 C C . ILE A 1 110 ? -1.488 4.871 12.266 1 98.75 110 ILE A C 1
ATOM 861 O O . ILE A 1 110 ? -1.474 4.27 11.188 1 98.75 110 ILE A O 1
ATOM 865 N N . LEU A 1 111 ? -2.211 4.441 13.258 1 98.81 111 LEU A N 1
ATOM 866 C CA . LEU A 1 111 ? -3.111 3.301 13.148 1 98.81 111 LEU A CA 1
ATOM 867 C C . LEU A 1 111 ? -4.5 3.65 13.672 1 98.81 111 LEU A C 1
ATOM 869 O O . LEU A 1 111 ? -4.672 4.656 14.359 1 98.81 111 LEU A O 1
ATOM 873 N N . TYR A 1 112 ? -5.469 2.869 13.336 1 98.44 112 TYR A N 1
ATOM 874 C CA . TYR A 1 112 ? -6.887 3.066 13.633 1 98.44 112 TYR A CA 1
ATOM 875 C C . TYR A 1 112 ? -7.449 1.891 14.422 1 98.44 112 TYR A C 1
ATOM 877 O O . TYR A 1 112 ? -7.102 0.736 14.156 1 98.44 112 TYR A O 1
ATOM 885 N N . ASN A 1 113 ? -8.242 2.178 15.43 1 97.69 113 ASN A N 1
ATOM 886 C CA . ASN A 1 113 ? -8.898 1.16 16.234 1 97.69 113 ASN A CA 1
ATOM 887 C C . ASN A 1 113 ? -10.352 1.527 16.531 1 97.69 113 ASN A C 1
ATOM 889 O O . ASN A 1 113 ? -10.625 2.457 17.281 1 97.69 113 ASN A O 1
ATOM 893 N N . ALA A 1 114 ? -11.266 0.869 15.984 1 95.69 114 ALA A N 1
ATOM 894 C CA . ALA A 1 114 ? -12.688 0.956 16.297 1 95.69 114 ALA A CA 1
ATOM 895 C C . ALA A 1 114 ? -13.211 -0.366 16.859 1 95.69 114 ALA A C 1
ATOM 897 O O . ALA A 1 114 ? -14.422 -0.582 16.922 1 95.69 114 ALA A O 1
ATOM 898 N N . ASN A 1 115 ? -12.266 -1.253 17.109 1 93.62 115 ASN A N 1
ATOM 899 C CA . ASN A 1 115 ? -12.531 -2.559 17.719 1 93.62 115 ASN A CA 1
ATOM 900 C C . ASN A 1 115 ? -13.32 -3.455 16.766 1 93.62 115 ASN A C 1
ATOM 902 O O . ASN A 1 115 ? -14.227 -4.172 17.203 1 93.62 115 ASN A O 1
ATOM 906 N N . PHE A 1 116 ? -13.094 -3.322 15.445 1 91.25 116 PHE A N 1
ATOM 907 C CA . PHE A 1 116 ? -13.625 -4.219 14.43 1 91.25 116 PHE A CA 1
ATOM 908 C C . PHE A 1 116 ? -12.5 -4.926 13.688 1 91.25 116 PHE A C 1
ATOM 910 O O . PHE A 1 116 ? -11.414 -4.367 13.516 1 91.25 116 PHE A O 1
ATOM 917 N N . PHE A 1 117 ? -12.742 -6.078 13.242 1 87.62 117 PHE A N 1
ATOM 918 C CA . PHE A 1 117 ? -11.773 -6.84 12.469 1 87.62 117 PHE A CA 1
ATOM 919 C C . PHE A 1 117 ? -11.406 -6.109 11.188 1 87.62 117 PHE A C 1
ATOM 921 O O . PHE A 1 117 ? -10.25 -6.125 10.758 1 87.62 117 PHE A O 1
ATOM 928 N N . GLU A 1 118 ? -12.312 -5.418 10.633 1 86.75 118 GLU A N 1
ATOM 929 C CA . GLU A 1 118 ? -12.156 -4.758 9.344 1 86.75 118 GLU A CA 1
ATOM 930 C C . GLU A 1 118 ? -11.234 -3.549 9.453 1 86.75 118 GLU A C 1
ATOM 932 O O . GLU A 1 118 ? -10.766 -3.023 8.438 1 86.75 118 GLU A O 1
ATOM 937 N N . ASP A 1 119 ? -10.906 -3.203 10.742 1 94.12 119 ASP A N 1
ATOM 938 C CA . ASP A 1 119 ? -9.922 -2.137 10.93 1 94.12 119 ASP A CA 1
ATOM 939 C C . ASP A 1 119 ? -8.594 -2.48 10.266 1 94.12 119 ASP A C 1
ATOM 941 O O . ASP A 1 119 ? -7.855 -1.589 9.844 1 94.12 119 ASP A O 1
ATOM 945 N N . GLY A 1 120 ? -8.383 -3.783 10.25 1 95.94 120 GLY A N 1
ATOM 946 C CA . GLY A 1 120 ? -7.141 -4.25 9.656 1 95.94 120 GLY A CA 1
ATOM 947 C C . GLY A 1 120 ? -6.953 -3.791 8.227 1 95.94 120 GLY A C 1
ATOM 948 O O . GLY A 1 120 ? -5.836 -3.475 7.812 1 95.94 120 GLY A O 1
ATOM 949 N N . LEU A 1 121 ? -8.023 -3.734 7.465 1 95.31 121 LEU A N 1
ATOM 950 C CA . LEU A 1 121 ? -7.945 -3.309 6.074 1 95.31 121 LEU A CA 1
ATOM 951 C C . LEU A 1 121 ? -7.52 -1.848 5.973 1 95.31 121 LEU A C 1
ATOM 953 O O . LEU A 1 121 ? -6.641 -1.506 5.18 1 95.31 121 LEU A O 1
ATOM 957 N N . LEU A 1 122 ? -8.133 -1.02 6.785 1 97.38 122 LEU A N 1
ATOM 958 C CA . LEU A 1 122 ? -7.762 0.389 6.828 1 97.38 122 LEU A CA 1
ATOM 959 C C . LEU A 1 122 ? -6.324 0.556 7.309 1 97.38 122 LEU A C 1
ATOM 961 O O . LEU A 1 122 ? -5.559 1.328 6.727 1 97.38 122 LEU A O 1
ATOM 965 N N . ASN A 1 123 ? -5.961 -0.19 8.312 1 98.56 123 ASN A N 1
ATOM 966 C CA . ASN A 1 123 ? -4.621 -0.064 8.875 1 98.56 123 ASN A CA 1
ATOM 967 C C . ASN A 1 123 ? -3.549 -0.49 7.879 1 98.56 123 ASN A C 1
ATOM 969 O O . ASN A 1 123 ? -2.449 0.067 7.871 1 98.56 123 ASN A O 1
ATOM 973 N N . MET A 1 124 ? -3.836 -1.429 7.043 1 98.56 124 MET A N 1
ATOM 974 C CA . MET A 1 124 ? -2.881 -1.798 6 1 98.56 124 MET A CA 1
ATOM 975 C C . MET A 1 124 ? -2.684 -0.653 5.012 1 98.56 124 MET A C 1
ATOM 977 O O . MET A 1 124 ? -1.578 -0.446 4.508 1 98.56 124 MET A O 1
ATOM 981 N N . GLN A 1 125 ? -3.738 0.075 4.738 1 98.44 125 GLN A N 1
ATOM 982 C CA . GLN A 1 125 ? -3.611 1.255 3.889 1 98.44 125 GLN A CA 1
ATOM 983 C C . GLN A 1 125 ? -2.766 2.332 4.562 1 98.44 125 GLN A C 1
ATOM 985 O O . GLN A 1 125 ? -1.92 2.957 3.922 1 98.44 125 GLN A O 1
ATOM 990 N N . LEU A 1 126 ? -3 2.518 5.812 1 98.81 126 LEU A N 1
ATOM 991 C CA . LEU A 1 126 ? -2.229 3.494 6.57 1 98.81 126 LEU A CA 1
ATOM 992 C C . LEU A 1 126 ? -0.748 3.129 6.582 1 98.81 126 LEU A C 1
ATOM 994 O O . LEU A 1 126 ? 0.113 3.994 6.406 1 98.81 126 LEU A O 1
ATOM 998 N N . ILE A 1 127 ? -0.49 1.892 6.746 1 98.69 127 ILE A N 1
ATOM 999 C CA . ILE A 1 127 ? 0.884 1.402 6.785 1 98.69 127 ILE A CA 1
ATOM 1000 C C . ILE A 1 127 ? 1.551 1.632 5.43 1 98.69 127 ILE A C 1
ATOM 1002 O O . ILE A 1 127 ? 2.678 2.129 5.363 1 98.69 127 ILE A O 1
ATOM 1006 N N . ASN A 1 128 ? 0.854 1.308 4.375 1 98.38 128 ASN A N 1
ATOM 1007 C CA . ASN A 1 128 ? 1.397 1.518 3.035 1 98.38 128 ASN A CA 1
ATOM 1008 C C . ASN A 1 128 ? 1.631 3 2.752 1 98.38 128 ASN A C 1
ATOM 1010 O O . ASN A 1 128 ? 2.639 3.369 2.148 1 98.38 128 ASN A O 1
ATOM 1014 N N . TRP A 1 129 ? 0.692 3.777 3.164 1 98.62 129 TRP A N 1
ATOM 1015 C CA . TRP A 1 129 ? 0.808 5.223 2.998 1 98.62 129 TRP A CA 1
ATOM 1016 C C . TRP A 1 129 ? 2.055 5.754 3.697 1 98.62 129 TRP A C 1
ATOM 1018 O O . TRP A 1 129 ? 2.834 6.504 3.107 1 98.62 129 TRP A O 1
ATOM 1028 N N . GLN A 1 130 ? 2.268 5.34 4.91 1 98.62 130 GLN A N 1
ATOM 1029 C CA . GLN A 1 130 ? 3.422 5.816 5.668 1 98.62 130 GLN A CA 1
ATOM 1030 C C . GLN A 1 130 ? 4.727 5.324 5.051 1 98.62 130 GLN A C 1
ATOM 1032 O O . GLN A 1 130 ? 5.738 6.031 5.074 1 98.62 130 GLN A O 1
ATOM 1037 N N . LYS A 1 131 ? 4.672 4.164 4.504 1 97.38 131 LYS A N 1
ATOM 1038 C CA . LYS A 1 131 ? 5.871 3.639 3.854 1 97.38 131 LYS A CA 1
ATOM 1039 C C . LYS A 1 131 ? 6.312 4.539 2.703 1 97.38 131 LYS A C 1
ATOM 1041 O O . LYS A 1 131 ? 7.508 4.75 2.5 1 97.38 131 LYS A O 1
ATOM 1046 N N . ILE A 1 132 ? 5.387 5.059 1.964 1 98 132 ILE A N 1
ATOM 1047 C CA . ILE A 1 132 ? 5.707 5.98 0.879 1 98 132 ILE A CA 1
ATOM 1048 C C . ILE A 1 132 ? 6.457 7.191 1.434 1 98 132 ILE A C 1
ATOM 1050 O O . ILE A 1 132 ? 7.492 7.586 0.89 1 98 132 ILE A O 1
ATOM 1054 N N . ILE A 1 133 ? 6.004 7.68 2.51 1 98.31 133 ILE A N 1
ATOM 1055 C CA . ILE A 1 133 ? 6.578 8.875 3.115 1 98.31 133 ILE A CA 1
ATOM 1056 C C . ILE A 1 133 ? 7.98 8.57 3.631 1 98.31 133 ILE A C 1
ATOM 1058 O O . ILE A 1 133 ? 8.906 9.367 3.443 1 98.31 133 ILE A O 1
ATOM 1062 N N . GLN A 1 134 ? 8.141 7.43 4.207 1 96.88 134 GLN A N 1
ATOM 1063 C CA . GLN A 1 134 ? 9.422 7.043 4.781 1 96.88 134 GLN A CA 1
ATOM 1064 C C . GLN A 1 134 ? 10.492 6.891 3.699 1 96.88 134 GLN A C 1
ATOM 1066 O O . GLN A 1 134 ? 11.688 7.027 3.973 1 96.88 134 GLN A O 1
ATOM 1071 N N . GLU A 1 135 ? 10.062 6.648 2.553 1 96.06 135 GLU A N 1
ATOM 1072 C CA . GLU A 1 135 ? 11 6.43 1.456 1 96.06 135 GLU A CA 1
ATOM 1073 C C . GLU A 1 135 ? 11.391 7.746 0.79 1 96.06 135 GLU A C 1
ATOM 1075 O O . GLU A 1 135 ? 12.281 7.777 -0.063 1 96.06 135 GLU A O 1
ATOM 1080 N N . GLN A 1 136 ? 10.789 8.82 1.228 1 97.88 136 GLN A N 1
ATOM 1081 C CA . GLN A 1 136 ? 11.109 10.125 0.665 1 97.88 136 GLN A CA 1
ATOM 1082 C C . GLN A 1 136 ? 12.406 10.68 1.254 1 97.88 136 GLN A C 1
ATOM 1084 O O . GLN A 1 136 ? 12.672 10.516 2.445 1 97.88 136 GLN A O 1
ATOM 1089 N N . THR A 1 137 ? 13.148 11.344 0.39 1 97.31 137 THR A N 1
ATOM 1090 C CA . THR A 1 137 ? 14.312 12.07 0.891 1 97.31 137 THR A CA 1
ATOM 1091 C C . THR A 1 137 ? 13.883 13.234 1.775 1 97.31 137 THR A C 1
ATOM 1093 O O . THR A 1 137 ? 12.758 13.719 1.673 1 97.31 137 THR A O 1
ATOM 1096 N N . PRO A 1 138 ? 14.797 13.703 2.615 1 97 138 PRO A N 1
ATOM 1097 C CA . PRO A 1 138 ? 14.461 14.844 3.463 1 97 138 PRO A CA 1
ATOM 1098 C C . PRO A 1 138 ? 13.992 16.062 2.658 1 97 138 PRO A C 1
ATOM 1100 O O . PRO A 1 138 ? 13.008 16.703 3.031 1 97 138 PRO A O 1
ATOM 1103 N N . VAL A 1 139 ? 14.602 16.281 1.565 1 97.38 139 VAL A N 1
ATOM 1104 C CA . VAL A 1 139 ? 14.227 17.422 0.723 1 97.38 139 VAL A CA 1
ATOM 1105 C C . VAL A 1 139 ? 12.82 17.203 0.168 1 97.38 139 VAL A C 1
ATOM 1107 O O . VAL A 1 139 ? 11.992 18.109 0.19 1 97.38 139 VAL A O 1
ATOM 1110 N N . ALA A 1 140 ? 12.547 15.977 -0.259 1 98 140 ALA A N 1
ATOM 1111 C CA . ALA A 1 140 ? 11.227 15.664 -0.806 1 98 140 ALA A CA 1
ATOM 1112 C C . ALA A 1 140 ? 10.133 15.891 0.236 1 98 140 ALA A C 1
ATOM 1114 O O . ALA A 1 140 ? 9.039 16.344 -0.096 1 98 140 ALA A O 1
ATOM 1115 N N . ARG A 1 141 ? 10.414 15.664 1.455 1 97.8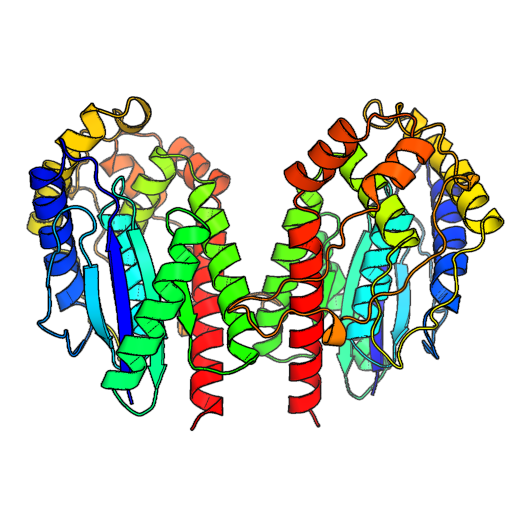8 141 ARG A N 1
ATOM 1116 C CA . ARG A 1 141 ? 9.445 15.852 2.537 1 97.88 141 ARG A CA 1
ATOM 1117 C C . ARG A 1 141 ? 9.117 17.328 2.719 1 97.88 141 ARG A C 1
ATOM 1119 O O . ARG A 1 141 ? 7.953 17.688 2.938 1 97.88 141 ARG A O 1
ATOM 1126 N N . VAL A 1 142 ? 10.133 18.109 2.656 1 98.06 142 VAL A N 1
ATOM 1127 C CA . VAL A 1 142 ? 9.922 19.547 2.787 1 98.06 142 VAL A CA 1
ATOM 1128 C C . VAL A 1 142 ? 9.125 20.062 1.59 1 98.06 142 VAL A C 1
ATOM 1130 O O . VAL A 1 142 ? 8.172 20.828 1.753 1 98.06 142 VAL A O 1
ATOM 1133 N N . LEU A 1 143 ? 9.461 19.594 0.441 1 98.38 143 LEU A N 1
ATOM 1134 C CA . LEU A 1 143 ? 8.797 20.047 -0.779 1 98.38 143 LEU A CA 1
ATOM 1135 C C . LEU A 1 143 ? 7.336 19.625 -0.79 1 98.38 143 LEU A C 1
ATOM 1137 O O . LEU A 1 143 ? 6.48 20.344 -1.307 1 98.38 143 LEU A O 1
ATOM 1141 N N . ALA A 1 144 ? 7.066 18.484 -0.259 1 98.19 144 ALA A N 1
ATOM 1142 C CA . ALA A 1 144 ? 5.684 18.016 -0.152 1 98.19 144 ALA A CA 1
ATOM 1143 C C . ALA A 1 144 ? 4.836 19 0.648 1 98.19 144 ALA A C 1
ATOM 1145 O O . ALA A 1 144 ? 3.699 19.297 0.271 1 98.19 144 ALA A O 1
ATOM 1146 N N . PHE A 1 145 ? 5.398 19.516 1.702 1 98.25 145 PHE A N 1
ATOM 1147 C CA . PHE A 1 145 ? 4.68 20.5 2.506 1 98.25 145 PHE A CA 1
ATOM 1148 C C . PHE A 1 145 ? 4.449 21.781 1.717 1 98.25 145 PHE A C 1
ATOM 1150 O O . PHE A 1 145 ? 3.367 22.375 1.772 1 98.25 145 PHE A O 1
ATOM 1157 N N . LEU A 1 146 ? 5.438 22.172 1.003 1 98.25 146 LEU A N 1
ATOM 1158 C CA . LEU A 1 146 ? 5.332 23.406 0.222 1 98.25 146 LEU A CA 1
ATOM 1159 C C . LEU A 1 146 ? 4.266 23.266 -0.861 1 98.25 146 LEU A C 1
ATOM 1161 O O . LEU A 1 146 ? 3.586 24.25 -1.193 1 98.25 146 LEU A O 1
ATOM 1165 N N . TYR A 1 147 ? 4.152 22.094 -1.401 1 98.31 147 TYR A N 1
ATOM 1166 C CA . TYR A 1 147 ? 3.061 21.812 -2.328 1 98.31 147 TYR A CA 1
ATOM 1167 C C . TYR A 1 147 ? 1.716 21.844 -1.611 1 98.31 147 TYR A C 1
ATOM 1169 O O . TYR A 1 147 ? 0.76 22.453 -2.104 1 98.31 147 TYR A O 1
ATOM 1177 N N . GLU A 1 148 ? 1.643 21.297 -0.443 1 97.81 148 GLU A N 1
ATOM 1178 C CA . GLU A 1 148 ? 0.388 21.109 0.28 1 97.81 148 GLU A CA 1
ATOM 1179 C C . GLU A 1 148 ? -0.213 22.438 0.696 1 97.81 148 GLU A C 1
ATOM 1181 O O . GLU A 1 148 ? -1.435 22.609 0.684 1 97.81 148 GLU A O 1
ATOM 1186 N N . ILE A 1 149 ? 0.604 23.375 1.033 1 96.75 149 ILE A N 1
ATOM 1187 C CA . ILE A 1 149 ? 0.066 24.656 1.484 1 96.75 149 ILE A CA 1
ATOM 1188 C C . ILE A 1 149 ? -0.524 25.422 0.298 1 96.75 149 ILE A C 1
ATOM 1190 O O . ILE A 1 149 ? -1.249 26.406 0.479 1 96.75 149 ILE A O 1
ATOM 1194 N N . GLN A 1 150 ? -0.209 25 -0.861 1 97.5 150 GLN A N 1
ATOM 1195 C CA . GLN A 1 150 ? -0.744 25.641 -2.055 1 97.5 150 GLN A CA 1
ATOM 1196 C C . GLN A 1 150 ? -1.937 24.875 -2.613 1 97.5 150 GLN A C 1
ATOM 1198 O O . GLN A 1 150 ? -2.826 25.453 -3.232 1 97.5 150 GLN A O 1
ATOM 1203 N N . ALA A 1 151 ? -1.938 23.578 -2.443 1 97.38 151 ALA A N 1
ATOM 1204 C CA . ALA A 1 151 ? -3.016 22.703 -2.916 1 97.38 151 ALA A CA 1
ATOM 1205 C C . ALA A 1 151 ? -3.428 21.719 -1.839 1 97.38 151 ALA A C 1
ATOM 1207 O O . ALA A 1 151 ? -3.408 20.5 -2.066 1 97.38 151 ALA A O 1
ATOM 1208 N N . PRO A 1 152 ? -3.873 22.219 -0.735 1 96.44 152 PRO A N 1
ATOM 1209 C CA . PRO A 1 152 ? -4.27 21.312 0.349 1 96.44 152 PRO A CA 1
ATOM 1210 C C . PRO A 1 152 ? -5.492 20.469 -0.001 1 96.44 152 PRO A C 1
ATOM 1212 O O . PRO A 1 152 ? -6.355 20.922 -0.765 1 96.44 152 PRO A O 1
ATOM 1215 N N . VAL A 1 153 ? -5.516 19.328 0.56 1 96.44 153 VAL A N 1
ATOM 1216 C CA . VAL A 1 153 ? -6.656 18.438 0.382 1 96.44 153 VAL A CA 1
ATOM 1217 C C . VAL A 1 153 ? -7.617 18.578 1.56 1 96.44 153 VAL A C 1
ATOM 1219 O O . VAL A 1 153 ? -7.191 18.859 2.686 1 96.44 153 VAL A O 1
ATOM 1222 N N . TYR A 1 154 ? -8.883 18.5 1.275 1 94.19 154 TYR A N 1
ATOM 1223 C CA . TYR A 1 154 ? -9.867 18.594 2.35 1 94.19 154 TYR A CA 1
ATOM 1224 C C . TYR A 1 154 ? -11.109 17.766 2.031 1 94.19 154 TYR A C 1
ATOM 1226 O O . TYR A 1 154 ? -11.242 17.25 0.922 1 94.19 154 TYR A O 1
ATOM 1234 N N . VAL A 1 155 ? -11.844 17.5 3.035 1 93 155 VAL A N 1
ATOM 1235 C CA . VAL A 1 155 ? -13.172 16.906 2.9 1 93 155 VAL A CA 1
ATOM 1236 C C . VAL A 1 155 ? -14.242 17.938 3.27 1 93 155 VAL A C 1
ATOM 1238 O O . VAL A 1 155 ? -14.148 18.594 4.309 1 93 155 VAL A O 1
ATOM 1241 N N . ASP A 1 156 ? -15.195 17.984 2.43 1 89.44 156 ASP A N 1
ATOM 1242 C CA . ASP A 1 156 ? -16.266 18.969 2.631 1 89.44 156 ASP A CA 1
ATOM 1243 C C . ASP A 1 156 ? -16.969 18.75 3.965 1 89.44 156 ASP A C 1
ATOM 1245 O O . ASP A 1 156 ? -17.266 17.609 4.332 1 89.44 156 ASP A O 1
ATOM 1249 N N . GLY A 1 157 ? -17.141 19.891 4.691 1 82.31 157 GLY A N 1
ATOM 1250 C CA . GLY A 1 157 ? -17.828 19.828 5.965 1 82.31 157 GLY A CA 1
ATOM 1251 C C . GLY A 1 157 ? -16.906 19.609 7.145 1 82.31 157 GLY A C 1
ATOM 1252 O O . GLY A 1 157 ? -17.328 19.719 8.297 1 82.31 157 GLY A O 1
ATOM 1253 N N . SER A 1 158 ? -15.648 19.344 6.824 1 80.31 158 SER A N 1
ATOM 1254 C CA . SER A 1 158 ? -14.727 19.016 7.906 1 80.31 158 SER A CA 1
ATOM 1255 C C . SER A 1 158 ? -13.656 20.094 8.078 1 80.31 158 SER A C 1
ATOM 1257 O O . SER A 1 158 ? -13.039 20.203 9.141 1 80.31 158 SER A O 1
ATOM 1259 N N . MET A 1 159 ? -13.516 20.891 7.016 1 84.12 159 MET A N 1
ATOM 1260 C CA . MET A 1 159 ? -12.406 21.844 7.016 1 84.12 159 MET A CA 1
ATOM 1261 C C . MET A 1 159 ? -12.844 23.188 6.449 1 84.12 159 MET A C 1
ATOM 1263 O O . MET A 1 159 ? -13.742 23.25 5.609 1 84.12 159 MET A O 1
ATOM 1267 N N . LEU A 1 160 ? -12.203 24.188 7.004 1 85.5 160 LEU A N 1
ATOM 1268 C CA . LEU A 1 160 ? -12.336 25.516 6.434 1 85.5 160 LEU A CA 1
ATOM 1269 C C . LEU A 1 160 ? -11.258 25.766 5.379 1 85.5 160 LEU A C 1
ATOM 1271 O O . LEU A 1 160 ? -10.07 25.594 5.645 1 85.5 160 LEU A O 1
ATOM 1275 N N . THR A 1 161 ? -11.68 26.125 4.234 1 90.12 161 THR A N 1
ATOM 1276 C CA . THR A 1 161 ? -10.766 26.25 3.104 1 90.12 161 THR A CA 1
ATOM 1277 C C . THR A 1 161 ? -10.195 27.672 3.021 1 90.12 161 THR A C 1
ATOM 1279 O O . THR A 1 161 ? -10.43 28.375 2.047 1 90.12 161 THR A O 1
ATOM 1282 N N . GLN A 1 162 ? -9.461 28.078 3.99 1 91.06 162 GLN A N 1
ATOM 1283 C CA . GLN A 1 162 ? -8.812 29.391 4.035 1 91.06 162 GLN A CA 1
ATOM 1284 C C . GLN A 1 162 ? -7.32 29.266 3.734 1 91.06 162 GLN A C 1
ATOM 1286 O O . GLN A 1 162 ? -6.688 28.281 4.094 1 91.06 162 GLN A O 1
ATOM 1291 N N . ASP A 1 163 ? -6.895 30.266 3.131 1 93.38 163 ASP A N 1
ATOM 1292 C CA . ASP A 1 163 ? -5.473 30.297 2.805 1 93.38 163 ASP A CA 1
ATOM 1293 C C . ASP A 1 163 ? -4.617 30.281 4.07 1 93.38 163 ASP A C 1
ATOM 1295 O O . ASP A 1 163 ? -5.047 30.781 5.117 1 93.38 163 ASP A O 1
ATOM 1299 N N . PHE A 1 164 ? -3.477 29.703 3.951 1 93.44 164 PHE A N 1
ATOM 1300 C CA . PHE A 1 164 ? -2.512 29.766 5.043 1 93.44 164 PHE A CA 1
ATOM 1301 C C . PHE A 1 164 ? -1.929 31.172 5.152 1 93.44 164 PHE A C 1
ATOM 1303 O O . PHE A 1 164 ? -1.601 31.797 4.145 1 93.44 164 PHE A O 1
ATOM 1310 N N . LEU A 1 165 ? -1.81 31.625 6.352 1 92.12 165 LEU A N 1
ATOM 1311 C CA . LEU A 1 165 ? -1.273 32.969 6.559 1 92.12 165 LEU A CA 1
ATOM 1312 C C . LEU A 1 165 ? 0.244 32.969 6.402 1 92.12 165 LEU A C 1
ATOM 1314 O O . LEU A 1 165 ? 0.938 32.125 6.977 1 92.12 165 LEU A O 1
ATOM 1318 N N . GLY A 1 166 ? 0.666 33.969 5.668 1 93.44 166 GLY A N 1
ATOM 1319 C CA . GLY A 1 166 ? 2.096 34.094 5.434 1 93.44 166 GLY A CA 1
ATOM 1320 C C . GLY A 1 166 ? 2.9 34.219 6.711 1 93.44 166 GLY A C 1
ATOM 1321 O O . GLY A 1 166 ? 3.951 33.594 6.859 1 93.44 166 GLY A O 1
ATOM 1322 N N . GLY A 1 167 ? 2.4 35.031 7.562 1 94.31 167 GLY A N 1
ATOM 1323 C CA . GLY A 1 167 ? 3.076 35.219 8.836 1 94.31 167 GLY A CA 1
ATOM 1324 C C . GLY A 1 167 ? 3.262 33.938 9.609 1 94.31 167 GLY A C 1
ATOM 1325 O O . GLY A 1 167 ? 4.316 33.719 10.211 1 94.31 167 GLY A O 1
ATOM 1326 N N . ASP A 1 168 ? 2.225 33.094 9.625 1 94.75 168 ASP A N 1
ATOM 1327 C CA . ASP A 1 168 ? 2.297 31.812 10.32 1 94.75 168 ASP A CA 1
ATOM 1328 C C . ASP A 1 168 ? 3.338 30.906 9.68 1 94.75 168 ASP A C 1
ATOM 1330 O O . ASP A 1 168 ? 4.109 30.234 10.375 1 94.75 168 ASP A O 1
ATOM 1334 N N . LEU A 1 169 ? 3.381 30.859 8.391 1 96.5 169 LEU A N 1
ATOM 1335 C CA . LEU A 1 169 ? 4.312 30.016 7.648 1 96.5 169 LEU A CA 1
ATOM 1336 C C . LEU A 1 169 ? 5.754 30.453 7.895 1 96.5 169 LEU A C 1
ATOM 1338 O O . LEU A 1 169 ? 6.629 29.609 8.117 1 96.5 169 LEU A O 1
ATOM 1342 N N . ILE A 1 170 ? 5.957 31.734 7.875 1 95.94 170 ILE A N 1
ATOM 1343 C CA . ILE A 1 170 ? 7.293 32.281 8.086 1 95.94 170 ILE A CA 1
ATOM 1344 C C . ILE A 1 170 ? 7.762 31.984 9.508 1 95.94 170 ILE A C 1
ATOM 1346 O O . ILE A 1 170 ? 8.906 31.578 9.711 1 95.94 170 ILE A O 1
ATOM 1350 N N . ALA A 1 171 ? 6.867 32.156 10.43 1 95.38 171 ALA A N 1
ATOM 1351 C CA . ALA A 1 171 ? 7.207 31.875 11.828 1 95.38 171 ALA A CA 1
ATOM 1352 C C . ALA A 1 171 ? 7.57 30.406 12.031 1 95.38 171 ALA A C 1
ATOM 1354 O O . ALA A 1 171 ? 8.547 30.094 12.711 1 95.38 171 ALA A O 1
ATOM 1355 N N . LEU A 1 172 ? 6.797 29.516 11.492 1 96.31 172 LEU A N 1
ATOM 1356 C CA . LEU A 1 172 ? 7.051 28.078 11.594 1 96.31 172 LEU A CA 1
ATOM 1357 C C . LEU A 1 172 ? 8.398 27.719 10.961 1 96.31 172 LEU A C 1
ATOM 1359 O O . LEU A 1 172 ? 9.18 26.984 11.547 1 96.31 172 LEU A O 1
ATOM 1363 N N . ASP A 1 173 ? 8.633 28.25 9.836 1 96.12 173 ASP A N 1
ATOM 1364 C CA . ASP A 1 173 ? 9.875 27.984 9.133 1 96.12 173 ASP A CA 1
ATOM 1365 C C . ASP A 1 173 ? 11.078 28.469 9.93 1 96.12 173 ASP A C 1
ATOM 1367 O O . ASP A 1 173 ? 12.109 27.797 10 1 96.12 173 ASP A O 1
ATOM 1371 N N . LYS A 1 174 ? 10.953 29.641 10.461 1 95.25 174 LYS A N 1
ATOM 1372 C CA . LYS A 1 174 ? 12.031 30.188 11.281 1 95.25 174 LYS A CA 1
ATOM 1373 C C . LYS A 1 174 ? 12.359 29.266 12.445 1 95.25 174 LYS A C 1
ATOM 1375 O O . LYS A 1 174 ? 13.539 29.031 12.75 1 95.25 174 LYS A O 1
ATOM 1380 N N . ALA A 1 175 ? 11.367 28.781 13.078 1 94.19 175 ALA A N 1
ATOM 1381 C CA . ALA A 1 175 ? 11.57 27.875 14.203 1 94.19 175 ALA A CA 1
ATOM 1382 C C . ALA A 1 175 ? 12.258 26.578 13.75 1 94.19 175 ALA A C 1
ATOM 1384 O O . ALA A 1 175 ? 13.109 26.047 14.461 1 94.19 175 ALA A O 1
ATOM 1385 N N . LYS A 1 176 ? 11.992 26.078 12.602 1 95.5 176 LYS A N 1
ATOM 1386 C CA . LYS A 1 176 ? 12.508 24.812 12.094 1 95.5 176 LYS A CA 1
ATOM 1387 C C . LYS A 1 176 ? 13.969 24.938 11.672 1 95.5 176 LYS A C 1
ATOM 1389 O O . LYS A 1 176 ? 14.68 23.938 11.547 1 95.5 176 LYS A O 1
ATOM 1394 N N . GLN A 1 177 ? 14.398 26.172 11.43 1 92.75 177 GLN A N 1
ATOM 1395 C CA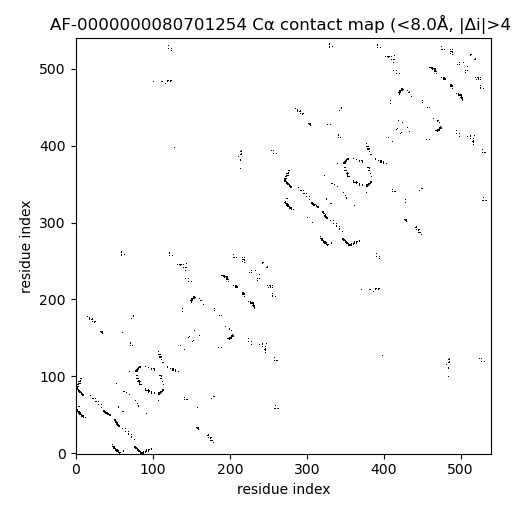 . GLN A 1 177 ? 15.734 26.406 10.898 1 92.75 177 GLN A CA 1
ATOM 1396 C C . GLN A 1 177 ? 16.797 25.828 11.836 1 92.75 177 GLN A C 1
ATOM 1398 O O . GLN A 1 177 ? 17.844 25.359 11.375 1 92.75 177 GLN A O 1
ATOM 1403 N N . ALA A 1 178 ? 16.531 25.859 13.023 1 90.5 178 ALA A N 1
ATOM 1404 C CA . ALA A 1 178 ? 17.469 25.297 13.984 1 90.5 178 ALA A CA 1
ATOM 1405 C C . ALA A 1 178 ? 17.656 23.797 13.766 1 90.5 178 ALA A C 1
ATOM 1407 O O . ALA A 1 178 ? 18.766 23.281 13.922 1 90.5 178 ALA A O 1
ATOM 1408 N N . LEU A 1 179 ? 16.609 23.141 13.414 1 92.19 179 LEU A N 1
ATOM 1409 C CA . LEU A 1 179 ? 16.672 21.703 13.195 1 92.19 179 LEU A CA 1
ATOM 1410 C C . LEU A 1 179 ? 17.281 21.391 11.836 1 92.19 179 LEU A C 1
ATOM 1412 O O . LEU A 1 179 ? 17.938 20.359 11.664 1 92.19 179 LEU A O 1
ATOM 1416 N N . TYR A 1 180 ? 17.031 22.266 10.883 1 91.88 180 TYR A N 1
ATOM 1417 C CA . TYR A 1 180 ? 17.625 22.078 9.562 1 91.88 180 TYR A CA 1
ATOM 1418 C C . TYR A 1 180 ? 19.141 22.203 9.617 1 91.88 180 TYR A C 1
ATOM 1420 O O . TYR A 1 180 ? 19.844 21.469 8.922 1 91.88 180 TYR A O 1
ATOM 1428 N N . ALA A 1 181 ? 19.578 23.062 10.406 1 89 181 ALA A N 1
ATOM 1429 C CA . ALA A 1 181 ? 21 23.328 10.523 1 89 181 ALA A CA 1
ATOM 1430 C C . ALA A 1 181 ? 21.75 22.094 11.031 1 89 181 ALA A C 1
ATOM 1432 O O . ALA A 1 181 ? 22.922 21.891 10.695 1 89 181 ALA A O 1
ATOM 1433 N N . ASP A 1 182 ? 21.094 21.25 11.703 1 87.88 182 ASP A N 1
ATOM 1434 C CA . ASP A 1 182 ? 21.703 20.062 12.289 1 87.88 182 ASP A CA 1
ATOM 1435 C C . ASP A 1 182 ? 21.625 18.875 11.336 1 87.88 182 ASP A C 1
ATOM 1437 O O . ASP A 1 182 ? 22.109 17.781 11.656 1 87.88 182 ASP A O 1
ATOM 1441 N N . ASN A 1 183 ? 21 19.125 10.242 1 88.38 183 ASN A N 1
ATOM 1442 C CA . ASN A 1 183 ? 20.812 18.062 9.258 1 88.38 183 ASN A CA 1
ATOM 1443 C C . ASN A 1 183 ? 21.422 18.453 7.91 1 88.38 183 ASN A C 1
ATOM 1445 O O . ASN A 1 183 ? 20.828 19.219 7.16 1 88.38 183 ASN A O 1
ATOM 1449 N N . GLU A 1 184 ? 22.453 17.812 7.547 1 90.31 184 GLU A N 1
ATOM 1450 C CA . GLU A 1 184 ? 23.188 18.156 6.336 1 90.31 184 GLU A CA 1
ATOM 1451 C C . GLU A 1 184 ? 22.312 18.047 5.102 1 90.31 184 GLU A C 1
ATOM 1453 O O . GLU A 1 184 ? 22.453 18.828 4.156 1 90.31 184 GLU A O 1
ATOM 1458 N N . LYS A 1 185 ? 21.375 17.266 5.145 1 91.69 185 LYS A N 1
ATOM 1459 C CA . LYS A 1 185 ? 20.516 17 3.986 1 91.69 185 LYS A CA 1
ATOM 1460 C C . LYS A 1 185 ? 19.469 18.094 3.816 1 91.69 185 LYS A C 1
ATOM 1462 O O . LYS A 1 185 ? 18.828 18.188 2.764 1 91.69 185 LYS A O 1
ATOM 1467 N N . LEU A 1 186 ? 19.297 18.891 4.816 1 94.88 186 LEU A N 1
ATOM 1468 C CA . LEU A 1 186 ? 18.234 19.891 4.793 1 94.88 186 LEU A CA 1
ATOM 1469 C C . LEU A 1 186 ? 18.828 21.297 4.727 1 94.88 186 LEU A C 1
ATOM 1471 O O . LEU A 1 186 ? 18.078 22.281 4.766 1 94.88 186 LEU A O 1
ATOM 1475 N N . LEU A 1 187 ? 20.062 21.375 4.555 1 90.44 187 LEU A N 1
ATOM 1476 C CA . LEU A 1 187 ? 20.734 22.672 4.527 1 90.44 187 LEU A CA 1
ATOM 1477 C C . LEU A 1 187 ? 20.25 23.5 3.35 1 90.44 187 LEU A C 1
ATOM 1479 O O . LEU A 1 187 ? 20.141 24.734 3.455 1 90.44 187 LEU A O 1
ATOM 1483 N N . SER A 1 188 ? 19.938 22.828 2.332 1 89.81 188 SER A N 1
ATOM 1484 C CA . SER A 1 188 ? 19.484 23.531 1.134 1 89.81 188 SER A CA 1
ATOM 1485 C C . SER A 1 188 ? 18.078 24.094 1.315 1 89.81 188 SER A C 1
ATOM 1487 O O . SER A 1 188 ? 17.609 24.875 0.486 1 89.81 188 SER A O 1
ATOM 1489 N N . MET A 1 189 ? 17.469 23.75 2.404 1 93.06 189 MET A N 1
ATOM 1490 C CA . MET A 1 189 ? 16.094 24.188 2.65 1 93.06 189 MET A CA 1
ATOM 1491 C C . MET A 1 189 ? 16.047 25.281 3.703 1 93.06 189 MET A C 1
ATOM 1493 O O . MET A 1 189 ? 14.984 25.578 4.258 1 93.06 189 MET A O 1
ATOM 1497 N N . ALA A 1 190 ? 17.078 25.922 3.91 1 87.81 190 ALA A N 1
ATOM 1498 C CA . ALA A 1 190 ? 17.188 26.875 5.008 1 87.81 190 ALA A CA 1
ATOM 1499 C C . ALA A 1 190 ? 16.609 28.234 4.625 1 87.81 190 ALA A C 1
ATOM 1501 O O . ALA A 1 190 ? 16.297 29.062 5.492 1 87.81 190 ALA A O 1
ATOM 1502 N N . ASP A 1 191 ? 16.438 28.516 3.42 1 89 191 ASP A N 1
ATOM 1503 C CA . ASP A 1 191 ? 15.93 29.812 2.969 1 89 191 ASP A CA 1
ATOM 1504 C C . ASP A 1 191 ? 14.742 29.641 2.027 1 89 191 ASP A C 1
ATOM 1506 O O . ASP A 1 191 ? 14.898 29.656 0.804 1 89 191 ASP A O 1
ATOM 1510 N N . ILE A 1 192 ? 13.594 29.578 2.607 1 95.94 192 ILE A N 1
ATOM 1511 C CA . ILE A 1 192 ? 12.391 29.391 1.801 1 95.94 192 ILE A CA 1
ATOM 1512 C C . ILE A 1 192 ? 11.656 30.719 1.668 1 95.94 192 ILE A C 1
ATOM 1514 O O . ILE A 1 192 ? 11.406 31.406 2.666 1 95.94 192 ILE A O 1
ATOM 1518 N N . ASN A 1 193 ? 11.32 31.109 0.481 1 96.06 193 ASN A N 1
ATOM 1519 C CA . ASN A 1 193 ? 10.586 32.344 0.188 1 96.06 193 ASN A CA 1
ATOM 1520 C C . ASN A 1 193 ? 9.086 32.094 0.095 1 96.06 193 ASN A C 1
ATOM 1522 O O . ASN A 1 193 ? 8.555 31.891 -0.998 1 96.06 193 ASN A O 1
ATOM 1526 N N . PHE A 1 194 ? 8.359 32.312 1.133 1 95.94 194 PHE A N 1
ATOM 1527 C CA . PHE A 1 194 ? 6.938 32 1.192 1 95.94 194 PHE A CA 1
ATOM 1528 C C . PHE A 1 194 ? 6.125 33.031 0.425 1 95.94 194 PHE A C 1
ATOM 1530 O O . PHE A 1 194 ? 4.941 32.812 0.15 1 95.94 194 PHE A O 1
ATOM 1537 N N . SER A 1 195 ? 6.727 34.094 0.068 1 93.56 195 SER A N 1
ATOM 1538 C CA . SER A 1 195 ? 6.012 35.094 -0.698 1 93.56 195 SER A CA 1
ATOM 1539 C C . SER A 1 195 ? 5.797 34.656 -2.141 1 93.56 195 SER A C 1
ATOM 1541 O O . SER A 1 195 ? 4.953 35.219 -2.848 1 93.56 195 SER A O 1
ATOM 1543 N N . ALA A 1 196 ? 6.48 33.688 -2.508 1 95.38 196 ALA A N 1
ATOM 1544 C CA . ALA A 1 196 ? 6.395 33.219 -3.887 1 95.38 196 ALA A CA 1
ATOM 1545 C C . ALA A 1 196 ? 5.305 32.156 -4.035 1 95.38 196 ALA A C 1
ATOM 1547 O O . ALA A 1 196 ? 5.047 31.688 -5.141 1 95.38 196 ALA A O 1
ATOM 1548 N N . ARG A 1 197 ? 4.664 31.812 -2.973 1 95.19 197 ARG A N 1
ATOM 1549 C CA . ARG A 1 197 ? 3.656 30.75 -3.039 1 95.19 197 ARG A CA 1
ATOM 1550 C C . ARG A 1 197 ? 2.414 31.234 -3.785 1 95.19 197 ARG A C 1
ATOM 1552 O O . ARG A 1 197 ? 2.096 32.406 -3.775 1 95.19 197 ARG A O 1
ATOM 1559 N N . LYS A 1 198 ? 1.745 30.281 -4.305 1 94.19 198 LYS A N 1
ATOM 1560 C CA . LYS A 1 198 ? 0.422 30.547 -4.859 1 94.19 198 LYS A CA 1
ATOM 1561 C C . LYS A 1 198 ? -0.637 30.594 -3.764 1 94.19 198 LYS A C 1
ATOM 1563 O O . LYS A 1 198 ? -0.454 30.016 -2.693 1 94.19 198 LYS A O 1
ATOM 1568 N N . THR A 1 199 ? -1.662 31.328 -4.109 1 92.12 199 THR A N 1
ATOM 1569 C CA . THR A 1 199 ? -2.83 31.234 -3.24 1 92.12 199 THR A CA 1
ATOM 1570 C C . THR A 1 199 ? -3.346 29.797 -3.184 1 92.12 199 THR A C 1
ATOM 1572 O O . THR A 1 199 ? -3.4 29.109 -4.207 1 92.12 199 THR A O 1
ATOM 1575 N N . SER A 1 200 ? -3.766 29.469 -1.994 1 91.88 200 SER A N 1
ATOM 1576 C CA . SER A 1 200 ? -4.191 28.078 -1.784 1 91.88 200 SER A CA 1
ATOM 1577 C C . SER A 1 200 ? -5.441 27.766 -2.596 1 91.88 200 SER A C 1
ATOM 1579 O O . SER A 1 200 ? -6.438 28.484 -2.529 1 91.88 200 SER A O 1
ATOM 1581 N N . LYS A 1 201 ? -5.367 26.719 -3.324 1 95.25 201 LYS A N 1
ATOM 1582 C CA . LYS A 1 201 ? -6.535 26.125 -3.957 1 95.25 201 LYS A CA 1
ATOM 1583 C C . LYS A 1 201 ? -6.848 24.75 -3.344 1 95.25 201 LYS A C 1
ATOM 1585 O O . LYS A 1 201 ? -6.223 23.75 -3.689 1 95.25 201 LYS A O 1
ATOM 1590 N N . TRP A 1 202 ? -7.816 24.766 -2.545 1 95.69 202 TRP A N 1
ATOM 1591 C CA . TRP A 1 202 ? -8.164 23.562 -1.805 1 95.69 202 TRP A CA 1
ATOM 1592 C C . TRP A 1 202 ? -8.812 22.531 -2.723 1 95.69 202 TRP A C 1
ATOM 1594 O O . TRP A 1 202 ? -9.633 22.875 -3.578 1 95.69 202 TRP A O 1
ATOM 1604 N N . LEU A 1 203 ? -8.438 21.297 -2.551 1 97.25 203 LEU A N 1
ATOM 1605 C CA . LEU A 1 203 ? -8.922 20.203 -3.385 1 97.25 203 LEU A CA 1
ATOM 1606 C C . LEU A 1 203 ? -9.812 19.266 -2.582 1 97.25 203 LEU A C 1
ATOM 1608 O O . LEU A 1 203 ? -9.344 18.578 -1.674 1 97.25 203 LEU A O 1
ATOM 1612 N N . GLU A 1 204 ? -11.078 19.234 -2.92 1 97.62 204 GLU A N 1
ATOM 1613 C CA . GLU A 1 204 ? -12.016 18.344 -2.25 1 97.62 204 GLU A CA 1
ATOM 1614 C C . GLU A 1 204 ? -11.805 16.891 -2.699 1 97.62 204 GLU A C 1
ATOM 1616 O O . GLU A 1 204 ? -11.891 16.594 -3.891 1 97.62 204 GLU A O 1
ATOM 1621 N N . VAL A 1 205 ? -11.555 16.016 -1.774 1 97 205 VAL A N 1
ATOM 1622 C CA . VAL A 1 205 ? -11.07 14.672 -2.061 1 97 205 VAL A CA 1
ATOM 1623 C C . VAL A 1 205 ? -12.055 13.961 -2.986 1 97 205 VAL A C 1
ATOM 1625 O O . VAL A 1 205 ? -11.672 13.438 -4.031 1 97 205 VAL A O 1
ATOM 1628 N N . PHE A 1 206 ? -13.312 13.961 -2.709 1 95.56 206 PHE A N 1
ATOM 1629 C CA . PHE A 1 206 ? -14.312 13.188 -3.43 1 95.56 206 PHE A CA 1
ATOM 1630 C C . PHE A 1 206 ? -14.531 13.75 -4.828 1 95.56 206 PHE A C 1
ATOM 1632 O O . PHE A 1 206 ? -14.852 13.008 -5.758 1 95.56 206 PHE A O 1
ATOM 1639 N N . ASP A 1 207 ? -14.258 15.039 -4.949 1 96.56 207 ASP A N 1
ATOM 1640 C CA . ASP A 1 207 ? -14.422 15.695 -6.242 1 96.56 207 ASP A CA 1
ATOM 1641 C C . ASP A 1 207 ? -13.227 15.422 -7.152 1 96.56 207 ASP A C 1
ATOM 1643 O O . ASP A 1 207 ? -13.359 15.414 -8.375 1 96.56 207 ASP A O 1
ATOM 1647 N N . GLN A 1 208 ? -12.086 15.227 -6.531 1 97.31 208 GLN A N 1
ATOM 1648 C CA . GLN A 1 208 ? -10.852 15.18 -7.309 1 97.31 208 GLN A CA 1
ATOM 1649 C C . GLN A 1 208 ? -10.594 13.773 -7.836 1 97.31 208 GLN A C 1
ATOM 1651 O O . GLN A 1 208 ? -9.844 13.594 -8.797 1 97.31 208 GLN A O 1
ATOM 1656 N N . VAL A 1 209 ? -11.18 12.758 -7.207 1 96.56 209 VAL A N 1
ATOM 1657 C CA . VAL A 1 209 ? -10.961 11.383 -7.637 1 96.56 209 VAL A CA 1
ATOM 1658 C C . VAL A 1 209 ? -11.461 11.203 -9.07 1 96.56 209 VAL A C 1
ATOM 1660 O O . VAL A 1 209 ? -12.586 11.586 -9.391 1 96.56 209 VAL A O 1
ATOM 1663 N N . ASP A 1 210 ? -10.648 10.688 -9.906 1 95 210 ASP A N 1
ATOM 1664 C CA . ASP A 1 210 ? -11.008 10.414 -11.297 1 95 210 ASP A CA 1
ATOM 1665 C C . ASP A 1 210 ? -11.883 9.164 -11.398 1 95 210 ASP A C 1
ATOM 1667 O O . ASP A 1 210 ? -11.383 8.039 -11.359 1 95 210 ASP A O 1
ATOM 1671 N N . LYS A 1 211 ? -13.031 9.312 -11.711 1 91.38 211 LYS A N 1
ATOM 1672 C CA . LYS A 1 211 ? -14.008 8.227 -11.703 1 91.38 211 LYS A CA 1
ATOM 1673 C C . LYS A 1 211 ? -13.891 7.371 -12.961 1 91.38 211 LYS A C 1
ATOM 1675 O O . LYS A 1 211 ? -14.484 6.293 -13.039 1 91.38 211 LYS A O 1
ATOM 1680 N N . ASN A 1 212 ? -13.102 7.855 -13.922 1 91.25 212 ASN A N 1
ATOM 1681 C CA . ASN A 1 212 ? -12.945 7.117 -15.164 1 91.25 212 ASN A CA 1
ATOM 1682 C C . ASN A 1 212 ? -11.781 6.133 -15.086 1 91.25 212 ASN A C 1
ATOM 1684 O O . ASN A 1 212 ? -11.477 5.449 -16.062 1 91.25 212 ASN A O 1
ATOM 1688 N N . LYS A 1 213 ? -11.164 6.133 -13.984 1 94.31 213 LYS A N 1
ATOM 1689 C CA . LYS A 1 213 ? -10.039 5.223 -13.797 1 94.31 213 LYS A CA 1
ATOM 1690 C C . LYS A 1 213 ? -10.43 4.039 -12.914 1 94.31 213 LYS A C 1
ATOM 1692 O O . LYS A 1 213 ? -11.391 4.117 -12.148 1 94.31 213 LYS A O 1
ATOM 1697 N N . TYR A 1 214 ? -9.672 2.961 -13.023 1 95.88 214 TYR A N 1
ATOM 1698 C CA . TYR A 1 214 ? -9.977 1.741 -12.289 1 95.88 214 TYR A CA 1
ATOM 1699 C C . TYR A 1 214 ? -9.336 1.771 -10.906 1 95.88 214 TYR A C 1
ATOM 1701 O O . TYR A 1 214 ? -9.539 0.855 -10.102 1 95.88 214 TYR A O 1
ATOM 1709 N N . PHE A 1 215 ? -8.516 2.754 -10.656 1 96.44 215 PHE A N 1
ATOM 1710 C CA . PHE A 1 215 ? -7.883 2.949 -9.359 1 96.44 215 PHE A CA 1
ATOM 1711 C C . PHE A 1 215 ? -7.988 4.406 -8.914 1 96.44 215 PHE A C 1
ATOM 1713 O O . PHE A 1 215 ? -8.367 5.273 -9.711 1 96.44 215 PHE A O 1
ATOM 1720 N N . ILE A 1 216 ? -7.703 4.684 -7.699 1 97.25 216 ILE A N 1
ATOM 1721 C CA . ILE A 1 216 ? -7.875 6.016 -7.129 1 97.25 216 ILE A CA 1
ATOM 1722 C C . ILE A 1 216 ? -6.707 6.91 -7.551 1 97.25 216 ILE A C 1
ATOM 1724 O O . ILE A 1 216 ? -5.551 6.613 -7.25 1 97.25 216 ILE A O 1
ATOM 1728 N N . THR A 1 217 ? -7.098 7.938 -8.25 1 97.19 217 THR A N 1
ATOM 1729 C CA . THR A 1 217 ? -6.105 8.898 -8.719 1 97.19 217 THR A CA 1
ATOM 1730 C C . THR A 1 217 ? -6.754 10.25 -8.992 1 97.19 217 THR A C 1
ATOM 1732 O O . THR A 1 217 ? -7.969 10.406 -8.852 1 97.19 217 THR A O 1
ATOM 1735 N N . GLY A 1 218 ? -5.898 11.266 -9.164 1 96.19 218 GLY A N 1
ATOM 1736 C CA . GLY A 1 218 ? -6.418 12.562 -9.57 1 96.19 218 GLY A CA 1
ATOM 1737 C C . GLY A 1 218 ? -6.145 13.656 -8.555 1 96.19 218 GLY A C 1
ATOM 1738 O O . GLY A 1 218 ? -6.484 14.82 -8.781 1 96.19 218 GLY A O 1
ATOM 1739 N N . LEU A 1 219 ? -5.426 13.391 -7.516 1 97.12 219 LEU A N 1
ATOM 1740 C CA . LEU A 1 219 ? -5.305 14.336 -6.414 1 97.12 219 LEU A CA 1
ATOM 1741 C C . LEU A 1 219 ? -4.051 15.188 -6.562 1 97.12 219 LEU A C 1
ATOM 1743 O O . LEU A 1 219 ? -3.881 16.188 -5.855 1 97.12 219 LEU A O 1
ATOM 1747 N N . PHE A 1 220 ? -3.158 14.766 -7.387 1 97.31 220 PHE A N 1
ATOM 1748 C CA . PHE A 1 220 ? -1.984 15.578 -7.688 1 97.31 220 PHE A CA 1
ATOM 1749 C C . PHE A 1 220 ? -2.25 16.5 -8.875 1 97.31 220 PHE A C 1
ATOM 1751 O O . PHE A 1 220 ? -2.611 16.031 -9.961 1 97.31 220 PHE A O 1
ATOM 1758 N N . LYS A 1 221 ? -2.111 17.734 -8.664 1 96 221 LYS A N 1
ATOM 1759 C CA . LYS A 1 221 ? -2.346 18.719 -9.711 1 96 221 LYS A CA 1
ATOM 1760 C C . LYS A 1 221 ? -1.029 19.281 -10.242 1 96 221 LYS A C 1
ATOM 1762 O O . LYS A 1 221 ? -0.117 19.578 -9.461 1 96 221 LYS A O 1
ATOM 1767 N N . LYS A 1 222 ? -0.983 19.406 -11.508 1 91.56 222 LYS A N 1
ATOM 1768 C CA . LYS A 1 222 ? 0.172 20.031 -12.156 1 91.56 222 LYS A CA 1
ATOM 1769 C C . LYS A 1 222 ? 0.133 21.547 -12.023 1 91.56 222 LYS A C 1
ATOM 1771 O O . LYS A 1 222 ? -0.907 22.125 -11.688 1 91.56 222 LYS A O 1
ATOM 1776 N N . GLY A 1 223 ? 1.31 22.172 -12.125 1 91.81 223 GLY A N 1
ATOM 1777 C CA . GLY A 1 223 ? 1.355 23.625 -12.164 1 91.81 223 GLY A CA 1
ATOM 1778 C C . GLY A 1 223 ? 1.914 24.234 -10.891 1 91.81 223 GLY A C 1
ATOM 1779 O O . GLY A 1 223 ? 1.965 25.469 -10.758 1 91.81 223 GLY A O 1
ATOM 1780 N N . TYR A 1 224 ? 2.297 23.438 -10.047 1 95.25 224 TYR A N 1
ATOM 1781 C CA . TYR A 1 224 ? 2.768 23.984 -8.781 1 95.25 224 TYR A CA 1
ATOM 1782 C C . TYR A 1 224 ? 4.285 23.891 -8.68 1 95.25 224 TYR A C 1
ATOM 1784 O O . TYR A 1 224 ? 4.895 24.516 -7.797 1 95.25 224 TYR A O 1
ATOM 1792 N N . ALA A 1 225 ? 4.902 23.172 -9.539 1 95.5 225 ALA A N 1
ATOM 1793 C CA . ALA A 1 225 ? 6.344 22.953 -9.5 1 95.5 225 ALA A CA 1
ATOM 1794 C C . ALA A 1 225 ? 7.098 24.281 -9.633 1 95.5 225 ALA A C 1
ATOM 1796 O O . ALA A 1 225 ? 8.102 24.5 -8.953 1 95.5 225 ALA A O 1
ATOM 1797 N N . THR A 1 226 ? 6.562 25.141 -10.469 1 96.19 226 THR A N 1
ATOM 1798 C CA . THR A 1 226 ? 7.211 26.438 -10.672 1 96.19 226 THR A CA 1
ATOM 1799 C C . THR A 1 226 ? 7.148 27.281 -9.398 1 96.19 226 THR A C 1
ATOM 1801 O O . THR A 1 226 ? 8.148 27.875 -8.992 1 96.19 226 THR A O 1
ATOM 1804 N N . ALA A 1 227 ? 6.043 27.359 -8.844 1 97 227 ALA A N 1
ATOM 1805 C CA . ALA A 1 227 ? 5.895 28.125 -7.605 1 97 227 ALA A CA 1
ATOM 1806 C C . ALA A 1 227 ? 6.797 27.578 -6.508 1 97 227 ALA A C 1
ATOM 1808 O O . ALA A 1 227 ? 7.453 28.344 -5.793 1 97 227 ALA A O 1
ATOM 1809 N N . VAL A 1 228 ? 6.863 26.266 -6.367 1 98 228 VAL A N 1
ATOM 1810 C CA . VAL A 1 228 ? 7.703 25.625 -5.359 1 98 228 VAL A CA 1
ATOM 1811 C C . VAL A 1 228 ? 9.172 25.891 -5.672 1 98 228 VAL A C 1
ATOM 1813 O O . VAL A 1 228 ? 9.977 26.125 -4.762 1 98 228 VAL A O 1
ATOM 1816 N N . ALA A 1 229 ? 9.508 25.875 -6.93 1 97.44 229 ALA A N 1
ATOM 1817 C CA . ALA A 1 229 ? 10.867 26.203 -7.348 1 97.44 229 ALA A CA 1
ATOM 1818 C C . ALA A 1 229 ? 11.234 27.625 -6.938 1 97.44 229 ALA A C 1
ATOM 1820 O O . ALA A 1 229 ? 12.328 27.859 -6.402 1 97.44 229 ALA A O 1
ATOM 1821 N N . ASN A 1 230 ? 10.375 28.516 -7.148 1 97.12 230 ASN A N 1
ATOM 1822 C CA . ASN A 1 230 ? 10.609 29.906 -6.777 1 97.12 230 ASN A CA 1
ATOM 1823 C C . ASN A 1 230 ? 10.758 30.078 -5.27 1 97.12 230 ASN A C 1
ATOM 1825 O O . ASN A 1 230 ? 11.508 30.938 -4.805 1 97.12 230 ASN A O 1
ATOM 1829 N N . MET A 1 231 ? 10.117 29.25 -4.516 1 97.56 231 MET A N 1
ATOM 1830 C CA . MET A 1 231 ? 10.195 29.312 -3.061 1 97.56 231 MET A CA 1
ATOM 1831 C C . MET A 1 231 ? 11.547 28.797 -2.566 1 97.56 231 MET A C 1
ATOM 1833 O O . MET A 1 231 ? 12.031 29.234 -1.523 1 97.56 231 MET A O 1
ATOM 1837 N N . THR A 1 232 ? 12.172 27.859 -3.248 1 96.81 232 THR A N 1
ATOM 1838 C CA . THR A 1 232 ? 13.336 27.141 -2.73 1 96.81 232 THR A CA 1
ATOM 1839 C C . THR A 1 232 ? 14.586 27.484 -3.533 1 96.81 232 THR A C 1
ATOM 1841 O O . THR A 1 232 ? 15.688 27.031 -3.207 1 96.81 232 THR A O 1
ATOM 1844 N N . TYR A 1 233 ? 14.477 28.125 -4.66 1 92.25 233 TYR A N 1
ATOM 1845 C CA . TYR A 1 233 ? 15.555 28.516 -5.562 1 92.25 233 TYR A CA 1
ATOM 1846 C C . TYR A 1 233 ? 16.141 27.297 -6.281 1 92.25 233 TYR A C 1
ATOM 1848 O O . TYR A 1 233 ? 17.297 27.312 -6.676 1 92.25 233 TYR A O 1
ATOM 1856 N N . MET A 1 234 ? 15.352 26.234 -6.258 1 95.38 234 MET A N 1
ATOM 1857 C CA . MET A 1 234 ? 15.664 25.078 -7.094 1 95.38 234 MET A CA 1
ATOM 1858 C C . MET A 1 234 ? 15.086 25.25 -8.492 1 95.38 234 MET A C 1
ATOM 1860 O O . MET A 1 234 ? 14.234 26.109 -8.719 1 95.38 234 MET A O 1
ATOM 1864 N N . THR A 1 235 ? 15.617 24.453 -9.438 1 96.62 235 THR A N 1
ATOM 1865 C CA . THR A 1 235 ? 15.008 24.453 -10.766 1 96.62 235 THR A CA 1
ATOM 1866 C C . THR A 1 235 ? 13.695 23.688 -10.766 1 96.62 235 THR A C 1
ATOM 1868 O O . THR A 1 235 ? 13.492 22.797 -9.93 1 96.62 235 THR A O 1
ATOM 1871 N N . ARG A 1 236 ? 12.883 24.062 -11.672 1 97.19 236 ARG A N 1
ATOM 1872 C CA . ARG A 1 236 ? 11.625 23.344 -11.836 1 97.19 236 ARG A CA 1
ATOM 1873 C C . ARG A 1 236 ? 11.859 21.859 -12.094 1 97.19 236 ARG A C 1
ATOM 1875 O O . ARG A 1 236 ? 11.148 21.016 -11.547 1 97.19 236 ARG A O 1
ATOM 1882 N N . GLN A 1 237 ? 12.82 21.531 -12.844 1 97.12 237 GLN A N 1
ATOM 1883 C CA . GLN A 1 237 ? 13.156 20.141 -13.172 1 97.12 237 GLN A CA 1
ATOM 1884 C C . GLN A 1 237 ? 13.547 19.359 -11.922 1 97.12 237 GLN A C 1
ATOM 1886 O O . GLN A 1 237 ? 13.18 18.203 -11.766 1 97.12 237 GLN A O 1
ATOM 1891 N N . ASN A 1 238 ? 14.234 19.984 -11.07 1 97.06 238 ASN A N 1
ATOM 1892 C CA . ASN A 1 238 ? 14.625 19.359 -9.82 1 97.06 238 ASN A CA 1
ATOM 1893 C C . ASN A 1 238 ? 13.422 19.094 -8.922 1 97.06 238 ASN A C 1
ATOM 1895 O O . ASN A 1 238 ? 13.344 18.062 -8.258 1 97.06 238 ASN A O 1
ATOM 1899 N N . ILE A 1 239 ? 12.523 20.062 -8.93 1 97.88 239 ILE A N 1
ATOM 1900 C CA . ILE A 1 239 ? 11.289 19.906 -8.164 1 97.88 239 ILE A CA 1
ATOM 1901 C C . ILE A 1 239 ? 10.516 18.703 -8.695 1 97.88 239 ILE A C 1
ATOM 1903 O O . ILE A 1 239 ? 10.102 17.828 -7.926 1 97.88 239 ILE A O 1
ATOM 1907 N N . ASP A 1 240 ? 10.406 18.641 -9.969 1 97.69 240 ASP A N 1
ATOM 1908 C CA . ASP A 1 240 ? 9.695 17.531 -10.602 1 97.69 240 ASP A CA 1
ATOM 1909 C C . ASP A 1 240 ? 10.352 16.203 -10.266 1 97.69 240 ASP A C 1
ATOM 1911 O O . ASP A 1 240 ? 9.664 15.203 -10.047 1 97.69 240 ASP A O 1
ATOM 1915 N N . TYR A 1 241 ? 11.609 16.266 -10.258 1 97.56 241 TYR A N 1
ATOM 1916 C CA . TYR A 1 241 ? 12.352 15.055 -9.922 1 97.56 241 TYR A CA 1
ATOM 1917 C C . TYR A 1 241 ? 12.016 14.578 -8.508 1 97.56 241 TYR A C 1
ATOM 1919 O O . TYR A 1 241 ? 11.734 13.398 -8.297 1 97.56 241 TYR A O 1
ATOM 1927 N N . HIS A 1 242 ? 11.961 15.406 -7.543 1 97.62 242 HIS A N 1
ATOM 1928 C CA . HIS A 1 242 ? 11.672 15.055 -6.156 1 97.62 242 HIS A CA 1
ATOM 1929 C C . HIS A 1 242 ? 10.234 14.586 -5.992 1 97.62 242 HIS A C 1
ATOM 1931 O O . HIS A 1 242 ? 9.961 13.656 -5.23 1 97.62 242 HIS A O 1
ATOM 1937 N N . PHE A 1 243 ? 9.336 15.234 -6.723 1 97.88 243 PHE A N 1
ATOM 1938 C CA . PHE A 1 243 ? 7.941 14.812 -6.656 1 97.88 243 PHE A CA 1
ATOM 1939 C C . PHE A 1 243 ? 7.781 13.398 -7.215 1 97.88 243 PHE A C 1
ATOM 1941 O O . PHE A 1 243 ? 7.039 12.586 -6.656 1 97.88 243 PHE A O 1
ATOM 1948 N N . ARG A 1 244 ? 8.484 13.125 -8.266 1 96.81 244 ARG A N 1
ATOM 1949 C CA . ARG A 1 244 ? 8.398 11.82 -8.906 1 96.81 244 ARG A CA 1
ATOM 1950 C C . ARG A 1 244 ? 9.086 10.75 -8.062 1 96.81 244 ARG A C 1
ATOM 1952 O O . ARG A 1 244 ? 8.492 9.711 -7.766 1 96.81 244 ARG A O 1
ATOM 1959 N N . SER A 1 245 ? 10.281 11.039 -7.648 1 96.88 245 SER A N 1
ATOM 1960 C CA . SER A 1 245 ? 11.078 10.07 -6.898 1 96.88 245 SER A CA 1
ATOM 1961 C C . SER A 1 245 ? 10.461 9.805 -5.527 1 96.88 245 SER A C 1
ATOM 1963 O O . SER A 1 245 ? 10.555 8.688 -5.008 1 96.88 245 SER A O 1
ATOM 1965 N N . GLY A 1 246 ? 9.836 10.852 -4.996 1 97.56 246 GLY A N 1
ATOM 1966 C CA . GLY A 1 246 ? 9.18 10.711 -3.709 1 97.56 246 GLY A CA 1
ATOM 1967 C C . GLY A 1 246 ? 7.777 10.141 -3.818 1 97.56 246 GLY A C 1
ATOM 1968 O O . GLY A 1 246 ? 7.105 9.938 -2.805 1 97.56 246 GLY A O 1
ATOM 1969 N N . ARG A 1 247 ? 7.312 9.953 -5 1 97.38 247 ARG A N 1
ATOM 1970 C CA . ARG A 1 247 ? 6 9.383 -5.285 1 97.38 247 ARG A CA 1
ATOM 1971 C C . ARG A 1 247 ? 4.895 10.195 -4.621 1 97.38 247 ARG A C 1
ATOM 1973 O O . ARG A 1 247 ? 3.988 9.633 -4 1 97.38 247 ARG A O 1
ATOM 1980 N N . PHE A 1 248 ? 5.02 11.484 -4.762 1 98.06 248 PHE A N 1
ATOM 1981 C CA . PHE A 1 248 ? 4.105 12.391 -4.074 1 98.06 248 PHE A CA 1
ATOM 1982 C C . PHE A 1 248 ? 2.686 12.234 -4.613 1 98.06 248 PHE A C 1
ATOM 1984 O O . PHE A 1 248 ? 1.722 12.234 -3.844 1 98.06 248 PHE A O 1
ATOM 1991 N N . ALA A 1 249 ? 2.582 12.109 -5.91 1 97.75 249 ALA A N 1
ATOM 1992 C CA . ALA A 1 249 ? 1.261 11.914 -6.5 1 97.75 249 ALA A CA 1
ATOM 1993 C C . ALA A 1 249 ? 0.59 10.664 -5.938 1 97.75 249 ALA A C 1
ATOM 1995 O O . ALA A 1 249 ? -0.59 10.695 -5.582 1 97.75 249 ALA A O 1
ATOM 1996 N N . PHE A 1 250 ? 1.344 9.609 -5.871 1 98 250 PHE A N 1
ATOM 1997 C CA . PHE A 1 250 ? 0.802 8.359 -5.359 1 98 250 PHE A CA 1
ATOM 1998 C C . PHE A 1 250 ? 0.462 8.477 -3.879 1 98 250 PHE A C 1
ATOM 2000 O O . PHE A 1 250 ? -0.513 7.891 -3.41 1 98 250 PHE A O 1
ATOM 2007 N N . GLU A 1 251 ? 1.319 9.195 -3.15 1 98.69 251 GLU A N 1
ATOM 2008 C CA . GLU A 1 251 ? 1.013 9.461 -1.746 1 98.69 251 GLU A CA 1
ATOM 2009 C C . GLU A 1 251 ? -0.361 10.109 -1.593 1 98.69 251 GLU A C 1
ATOM 2011 O O . GLU A 1 251 ? -1.141 9.719 -0.719 1 98.69 251 GLU A O 1
ATOM 2016 N N . ARG A 1 252 ? -0.721 11.031 -2.406 1 98.44 252 ARG A N 1
ATOM 2017 C CA . ARG A 1 252 ? -2.01 11.711 -2.355 1 98.44 252 ARG A CA 1
ATOM 2018 C C . ARG A 1 252 ? -3.139 10.781 -2.791 1 98.44 252 ARG A C 1
ATOM 2020 O O . ARG A 1 252 ? -4.254 10.859 -2.27 1 98.44 252 ARG A O 1
ATOM 2027 N N . ASP A 1 253 ? -2.83 9.961 -3.766 1 98.31 253 ASP A N 1
ATOM 2028 C CA . ASP A 1 253 ? -3.814 8.953 -4.148 1 98.31 253 ASP A CA 1
ATOM 2029 C C . ASP A 1 253 ? -4.117 8.016 -2.984 1 98.31 253 ASP A C 1
ATOM 2031 O O . ASP A 1 253 ? -5.277 7.664 -2.75 1 98.31 253 ASP A O 1
ATOM 2035 N N . MET A 1 254 ? -3.076 7.613 -2.27 1 98.69 254 MET A N 1
ATOM 2036 C CA . MET A 1 254 ? -3.26 6.75 -1.104 1 98.69 254 MET A CA 1
ATOM 2037 C C . MET A 1 254 ? -4.051 7.469 -0.015 1 98.69 254 MET A C 1
ATOM 2039 O O . MET A 1 254 ? -4.871 6.855 0.669 1 98.69 254 MET A O 1
ATOM 2043 N N . LEU A 1 255 ? -3.75 8.75 0.128 1 98.44 255 LEU A N 1
ATOM 2044 C CA . LEU A 1 255 ? -4.539 9.539 1.067 1 98.44 255 LEU A CA 1
ATOM 2045 C C . LEU A 1 255 ? -6.02 9.484 0.713 1 98.44 255 LEU A C 1
ATOM 2047 O O . LEU A 1 255 ? -6.867 9.32 1.595 1 98.44 255 LEU A O 1
ATOM 2051 N N . ALA A 1 256 ? -6.34 9.695 -0.506 1 98.31 256 ALA A N 1
ATOM 2052 C CA . ALA A 1 256 ? -7.73 9.625 -0.949 1 98.31 256 ALA A CA 1
ATOM 2053 C C . ALA A 1 256 ? -8.32 8.242 -0.698 1 98.31 256 ALA A C 1
ATOM 2055 O O . ALA A 1 256 ? -9.477 8.117 -0.299 1 98.31 256 ALA A O 1
ATOM 2056 N N . THR A 1 257 ? -7.539 7.227 -0.943 1 98.25 257 THR A N 1
ATOM 2057 C CA . THR A 1 257 ? -7.953 5.852 -0.687 1 98.25 257 THR A CA 1
ATOM 2058 C C . THR A 1 257 ? -8.352 5.672 0.776 1 98.25 257 THR A C 1
ATOM 2060 O O . THR A 1 257 ? -9.391 5.09 1.075 1 98.25 257 THR A O 1
ATOM 2063 N N . ILE A 1 258 ? -7.535 6.148 1.661 1 98.44 258 ILE A N 1
ATOM 2064 C CA . ILE A 1 258 ? -7.762 6.047 3.098 1 98.44 258 ILE A CA 1
ATOM 2065 C C . ILE A 1 258 ? -9.039 6.797 3.473 1 98.44 258 ILE A C 1
ATOM 2067 O O . ILE A 1 258 ? -9.875 6.273 4.207 1 98.44 258 ILE A O 1
ATOM 2071 N N . VAL A 1 259 ? -9.203 8 2.949 1 97.19 259 VAL A N 1
ATOM 2072 C CA . VAL A 1 259 ? -10.383 8.812 3.225 1 97.19 259 VAL A CA 1
ATOM 2073 C C . VAL A 1 259 ? -11.641 8.094 2.74 1 97.19 259 VAL A C 1
ATOM 2075 O O . VAL A 1 259 ? -12.633 8 3.467 1 97.19 259 VAL A O 1
ATOM 2078 N N . LEU A 1 260 ? -11.586 7.562 1.559 1 95.88 260 LEU A N 1
ATOM 2079 C CA . LEU A 1 260 ? -12.719 6.844 0.992 1 95.88 260 LEU A CA 1
ATOM 2080 C C . LEU A 1 260 ? -13.047 5.602 1.816 1 95.88 260 LEU A C 1
ATOM 2082 O O . LEU A 1 260 ? -14.211 5.285 2.037 1 95.88 260 LEU A O 1
ATOM 2086 N N . GLN A 1 261 ? -12.016 4.891 2.217 1 95.81 261 GLN A N 1
ATOM 2087 C CA . GLN A 1 261 ? -12.219 3.717 3.057 1 95.81 261 GLN A CA 1
ATOM 2088 C C . GLN A 1 261 ? -12.875 4.094 4.383 1 95.81 261 GLN A C 1
ATOM 2090 O O . GLN A 1 261 ? -13.781 3.406 4.852 1 95.81 261 GLN A O 1
ATOM 2095 N N . MET A 1 262 ? -12.414 5.152 4.988 1 94.94 262 MET A N 1
ATOM 2096 C CA . MET A 1 262 ? -12.984 5.613 6.25 1 94.94 262 MET A CA 1
ATOM 2097 C C . MET A 1 262 ? -14.445 6.008 6.07 1 94.94 262 MET A C 1
ATOM 2099 O O . MET A 1 262 ? -15.281 5.711 6.922 1 94.94 262 MET A O 1
ATOM 2103 N N . ASP A 1 263 ? -14.727 6.656 5 1 92.12 263 ASP A N 1
ATOM 2104 C CA . ASP A 1 263 ? -16.094 7.051 4.695 1 92.12 263 ASP A CA 1
ATOM 2105 C C . ASP A 1 263 ? -17 5.832 4.586 1 92.12 263 ASP A C 1
ATOM 2107 O O . ASP A 1 263 ? -18.125 5.84 5.098 1 92.12 263 ASP A O 1
ATOM 2111 N N . ARG A 1 264 ? -16.5 4.832 3.953 1 89.12 264 ARG A N 1
ATOM 2112 C CA . ARG A 1 264 ? -17.25 3.596 3.785 1 89.12 264 ARG A CA 1
ATOM 2113 C C . ARG A 1 264 ? -17.516 2.926 5.129 1 89.12 264 ARG A C 1
ATOM 2115 O O . ARG A 1 264 ? -18.594 2.391 5.367 1 89.12 264 ARG A O 1
ATOM 2122 N N . GLU A 1 265 ? -16.516 2.924 5.953 1 86.94 265 GLU A N 1
ATOM 2123 C CA . GLU A 1 265 ? -16.641 2.275 7.254 1 86.94 265 GLU A CA 1
ATOM 2124 C C . GLU A 1 265 ? -17.672 2.986 8.133 1 86.94 265 GLU A C 1
ATOM 2126 O O . GLU A 1 265 ? -18.422 2.342 8.867 1 86.94 265 GLU A O 1
ATOM 2131 N N . ILE A 1 266 ? -17.719 4.246 8.055 1 83 266 ILE A N 1
ATOM 2132 C CA . ILE A 1 266 ? -18.672 5.012 8.852 1 83 266 ILE A CA 1
ATOM 2133 C C . ILE A 1 266 ? -20.094 4.77 8.328 1 83 266 ILE A C 1
ATOM 2135 O O . ILE A 1 266 ? -21.031 4.652 9.117 1 83 266 ILE A O 1
ATOM 2139 N N . SER A 1 267 ? -20.172 4.637 7.094 1 79.62 267 SER A N 1
ATOM 2140 C CA . SER A 1 267 ? -21.484 4.379 6.492 1 79.62 267 SER A CA 1
ATOM 2141 C C . SER A 1 267 ? -22 3 6.879 1 79.62 267 SER A C 1
ATOM 2143 O O . SER A 1 267 ? -23.219 2.797 6.98 1 79.62 267 SER A O 1
ATOM 2145 N N . ALA A 1 268 ? -21.094 2.119 7.09 1 75.38 268 ALA A N 1
ATOM 2146 C CA . ALA A 1 268 ? -21.484 0.761 7.465 1 75.38 268 ALA A CA 1
ATOM 2147 C C . ALA A 1 268 ? -21.906 0.694 8.93 1 75.38 268 ALA A C 1
ATOM 2149 O O . ALA A 1 268 ? -22.688 -0.175 9.32 1 75.38 268 ALA A O 1
ATOM 2150 N N . LEU A 1 269 ? -21.344 1.546 9.734 1 69.56 269 LEU A N 1
ATOM 2151 C CA . LEU A 1 269 ? -21.656 1.578 11.156 1 69.56 269 LEU A CA 1
ATOM 2152 C C . LEU A 1 269 ? -23 2.27 11.398 1 69.56 269 LEU A C 1
ATOM 2154 O O . LEU A 1 269 ? -23.625 2.07 12.438 1 69.56 269 LEU A O 1
ATOM 2158 N N . GLY A 1 270 ? -23.484 3.199 10.531 1 59.66 270 GLY A N 1
ATOM 2159 C CA . GLY A 1 270 ? -24.781 3.869 10.672 1 59.66 270 GLY A CA 1
ATOM 2160 C C . GLY A 1 270 ? -25.906 3.146 9.969 1 59.66 270 GLY A C 1
ATOM 2161 O O . GLY A 1 270 ? -26.984 2.98 10.531 1 59.66 270 GLY A O 1
ATOM 2162 N N . MET B 1 1 ? -22.531 -16.656 -11.562 1 68.69 1 MET B N 1
ATOM 2163 C CA . MET B 1 1 ? -21.625 -15.578 -11.156 1 68.69 1 MET B CA 1
ATOM 2164 C C . MET B 1 1 ? -20.188 -16.078 -11.078 1 68.69 1 MET B C 1
ATOM 2166 O O . MET B 1 1 ? -19.938 -17.188 -10.617 1 68.69 1 MET B O 1
ATOM 2170 N N . GLY B 1 2 ? -19.25 -15.547 -12.039 1 83.12 2 GLY B N 1
ATOM 2171 C CA . GLY B 1 2 ? -17.859 -15.969 -12.031 1 83.12 2 GLY B CA 1
ATOM 2172 C C . GLY B 1 2 ? -16.891 -14.828 -12.281 1 83.12 2 GLY B C 1
ATOM 2173 O O . GLY B 1 2 ? -17.297 -13.75 -12.727 1 83.12 2 GLY B O 1
ATOM 2174 N N . VAL B 1 3 ? -15.727 -14.984 -11.797 1 91.56 3 VAL B N 1
ATOM 2175 C CA . VAL B 1 3 ? -14.656 -14.008 -12 1 91.56 3 VAL B CA 1
ATOM 2176 C C . VAL B 1 3 ? -13.734 -14.484 -13.125 1 91.56 3 VAL B C 1
ATOM 2178 O O . VAL B 1 3 ? -13.203 -15.594 -13.07 1 91.56 3 VAL B O 1
ATOM 2181 N N . MET B 1 4 ? -13.656 -13.664 -14.188 1 93.19 4 MET B N 1
ATOM 2182 C CA . MET B 1 4 ? -12.75 -13.953 -15.297 1 93.19 4 MET B CA 1
ATOM 2183 C C . MET B 1 4 ? -11.367 -13.383 -15.031 1 93.19 4 MET B C 1
ATOM 2185 O O . MET B 1 4 ? -11.234 -12.203 -14.688 1 93.19 4 MET B O 1
ATOM 2189 N N . LEU B 1 5 ? -10.336 -14.211 -15.086 1 95 5 LEU B N 1
ATOM 2190 C CA . LEU B 1 5 ? -8.945 -13.773 -15.07 1 95 5 LEU B CA 1
ATOM 2191 C C . LEU B 1 5 ? -8.352 -13.812 -16.469 1 95 5 LEU B C 1
ATOM 2193 O O . LEU B 1 5 ? -8.242 -14.883 -17.078 1 95 5 LEU B O 1
ATOM 2197 N N . THR B 1 6 ? -8.016 -12.703 -17 1 94.31 6 THR B N 1
ATOM 2198 C CA . THR B 1 6 ? -7.316 -12.625 -18.266 1 94.31 6 THR B CA 1
ATOM 2199 C C . THR B 1 6 ? -5.844 -12.281 -18.062 1 94.31 6 THR B C 1
ATOM 2201 O O . THR B 1 6 ? -5.523 -11.336 -17.328 1 94.31 6 THR B O 1
ATOM 2204 N N . LEU B 1 7 ? -4.992 -13.055 -18.688 1 94.75 7 LEU B N 1
ATOM 2205 C CA . LEU B 1 7 ? -3.549 -12.938 -18.5 1 94.75 7 LEU B CA 1
ATOM 2206 C C . LEU B 1 7 ? -2.873 -12.523 -19.812 1 94.75 7 LEU B C 1
ATOM 2208 O O . LEU B 1 7 ? -3.283 -12.953 -20.891 1 94.75 7 LEU B O 1
ATOM 2212 N N . ALA B 1 8 ? -1.876 -11.711 -19.719 1 93.62 8 ALA B N 1
ATOM 2213 C CA . ALA B 1 8 ? -0.993 -11.367 -20.828 1 93.62 8 ALA B CA 1
ATOM 2214 C C . ALA B 1 8 ? 0.472 -11.523 -20.422 1 93.62 8 ALA B C 1
ATOM 2216 O O . ALA B 1 8 ? 0.892 -11.039 -19.375 1 93.62 8 ALA B O 1
ATOM 2217 N N . TYR B 1 9 ? 1.218 -12.148 -21.281 1 92.25 9 TYR B N 1
ATOM 2218 C CA . TYR B 1 9 ? 2.631 -12.414 -21.031 1 92.25 9 TYR B CA 1
ATOM 2219 C C . TYR B 1 9 ? 3.516 -11.547 -21.922 1 92.25 9 TYR B C 1
ATOM 2221 O O . TYR B 1 9 ? 3.199 -11.328 -23.094 1 92.25 9 TYR B O 1
ATOM 2229 N N . GLU B 1 10 ? 4.527 -11.039 -21.328 1 86.44 10 GLU B N 1
ATOM 2230 C CA . GLU B 1 10 ? 5.543 -10.328 -22.094 1 86.44 10 GLU B CA 1
ATOM 2231 C C . GLU B 1 10 ? 6.785 -11.195 -22.312 1 86.44 10 GLU B C 1
ATOM 2233 O O . GLU B 1 10 ? 7.512 -11.477 -21.359 1 86.44 10 GLU B O 1
ATOM 2238 N N . VAL B 1 11 ? 7.047 -11.547 -23.562 1 84.56 11 VAL B N 1
ATOM 2239 C CA . VAL B 1 11 ? 8.156 -12.438 -23.891 1 84.56 11 VAL B CA 1
ATOM 2240 C C . VAL B 1 11 ? 8.914 -11.891 -25.094 1 84.56 11 VAL B C 1
ATOM 2242 O O . VAL B 1 11 ? 8.312 -11.445 -26.078 1 84.56 11 VAL B O 1
ATOM 2245 N N . ALA B 1 12 ? 10.242 -11.859 -24.938 1 82.94 12 ALA B N 1
ATOM 2246 C CA . ALA B 1 12 ? 11.062 -11.508 -26.094 1 82.94 12 ALA B CA 1
ATOM 2247 C C . ALA B 1 12 ? 10.891 -12.523 -27.219 1 82.94 12 ALA B C 1
ATOM 2249 O O . ALA B 1 12 ? 10.703 -13.719 -26.953 1 82.94 12 ALA B O 1
ATOM 2250 N N . ILE B 1 13 ? 11.008 -12.078 -28.391 1 78.12 13 ILE B N 1
ATOM 2251 C CA . ILE B 1 13 ? 10.82 -12.906 -29.562 1 78.12 13 ILE B CA 1
ATOM 2252 C C . ILE B 1 13 ? 11.766 -14.102 -29.516 1 78.12 13 ILE B C 1
ATOM 2254 O O . ILE B 1 13 ? 11.359 -15.234 -29.812 1 78.12 13 ILE B O 1
ATOM 2258 N N . LYS B 1 14 ? 12.93 -13.938 -29.156 1 84 14 LYS B N 1
ATOM 2259 C CA . LYS B 1 14 ? 13.945 -14.984 -29.156 1 84 14 LYS B CA 1
ATOM 2260 C C . LYS B 1 14 ? 13.609 -16.062 -28.125 1 84 14 LYS B C 1
ATOM 2262 O O . LYS B 1 14 ? 14.094 -17.203 -28.219 1 84 14 LYS B O 1
ATOM 2267 N N . ASP B 1 15 ? 12.75 -15.773 -27.156 1 86.06 15 ASP B N 1
ATOM 2268 C CA . ASP B 1 15 ? 12.492 -16.672 -26.031 1 86.06 15 ASP B CA 1
ATOM 2269 C C . ASP B 1 15 ? 11.078 -17.234 -26.094 1 86.06 15 ASP B C 1
ATOM 2271 O O . ASP B 1 15 ? 10.602 -17.828 -25.125 1 86.06 15 ASP B O 1
ATOM 2275 N N . GLN B 1 16 ? 10.453 -17.125 -27.219 1 86.88 16 GLN B N 1
ATOM 2276 C CA . GLN B 1 16 ? 9.031 -17.438 -27.297 1 86.88 16 GLN B CA 1
ATOM 2277 C C . GLN B 1 16 ? 8.781 -18.922 -27.047 1 86.88 16 GLN B C 1
ATOM 2279 O O . GLN B 1 16 ? 7.859 -19.281 -26.312 1 86.88 16 GLN B O 1
ATOM 2284 N N . GLN B 1 17 ? 9.539 -19.75 -27.641 1 87.69 17 GLN B N 1
ATOM 2285 C CA . GLN B 1 17 ? 9.32 -21.188 -27.5 1 87.69 17 GLN B CA 1
ATOM 2286 C C . GLN B 1 17 ? 9.555 -21.641 -26.062 1 87.69 17 GLN B C 1
ATOM 2288 O O . GLN B 1 17 ? 8.734 -22.344 -25.484 1 87.69 17 GLN B O 1
ATOM 2293 N N . VAL B 1 18 ? 10.609 -21.172 -25.5 1 91.69 18 VAL B N 1
ATOM 2294 C CA . VAL B 1 18 ? 10.945 -21.547 -24.125 1 91.69 18 VAL B CA 1
ATOM 2295 C C . VAL B 1 18 ? 9.8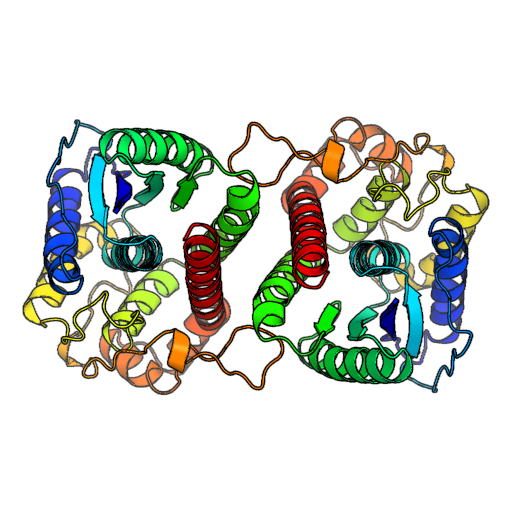98 -20.969 -23.172 1 91.69 18 VAL B C 1
ATOM 2297 O O . VAL B 1 18 ? 9.477 -21.641 -22.234 1 91.69 18 VAL B O 1
ATOM 2300 N N . ALA B 1 19 ? 9.492 -19.797 -23.453 1 92.5 19 ALA B N 1
ATOM 2301 C CA . ALA B 1 19 ? 8.477 -19.141 -22.625 1 92.5 19 ALA B CA 1
ATOM 2302 C C . ALA B 1 19 ? 7.168 -19.938 -22.641 1 92.5 19 ALA B C 1
ATOM 2304 O O . ALA B 1 19 ? 6.539 -20.141 -21.609 1 92.5 19 ALA B O 1
ATOM 2305 N N . LEU B 1 20 ? 6.82 -20.375 -23.75 1 90.75 20 LEU B N 1
ATOM 2306 C CA . LEU B 1 20 ? 5.59 -21.156 -23.891 1 90.75 20 LEU B CA 1
ATOM 2307 C C . LEU B 1 20 ? 5.668 -22.453 -23.078 1 90.75 20 LEU B C 1
ATOM 2309 O O . LEU B 1 20 ? 4.695 -22.844 -22.422 1 90.75 20 LEU B O 1
ATOM 2313 N N . 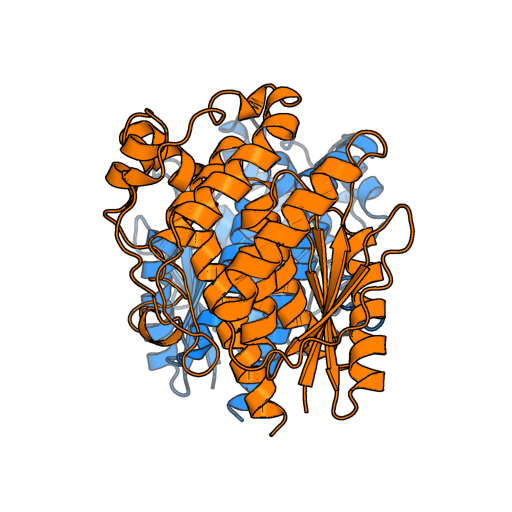GLU B 1 21 ? 6.77 -23.047 -23.172 1 92.38 21 GLU B N 1
ATOM 2314 C CA . GLU B 1 21 ? 6.969 -24.266 -22.406 1 92.38 21 GLU B CA 1
ATOM 2315 C C . GLU B 1 21 ? 6.859 -24 -20.906 1 92.38 21 GLU B C 1
ATOM 2317 O O . GLU B 1 21 ? 6.164 -24.734 -20.188 1 92.38 21 GLU B O 1
ATOM 2322 N N . ILE B 1 22 ? 7.465 -22.969 -20.453 1 94.75 22 ILE B N 1
ATOM 2323 C CA . ILE B 1 22 ? 7.457 -22.594 -19.031 1 94.75 22 ILE B CA 1
ATOM 2324 C C . ILE B 1 22 ? 6.027 -22.297 -18.594 1 94.75 22 ILE B C 1
ATOM 2326 O O . ILE B 1 22 ? 5.57 -22.797 -17.562 1 94.75 22 ILE B O 1
ATOM 2330 N N . ILE B 1 23 ? 5.344 -21.5 -19.328 1 93.56 23 ILE B N 1
ATOM 2331 C CA . ILE B 1 23 ? 3.982 -21.078 -19.016 1 93.56 23 ILE B CA 1
ATOM 2332 C C . ILE B 1 23 ? 3.062 -22.297 -18.969 1 93.56 23 ILE B C 1
ATOM 2334 O O . ILE B 1 23 ? 2.295 -22.453 -18.016 1 93.56 23 ILE B O 1
ATOM 2338 N N . ASN B 1 24 ? 3.178 -23.188 -19.922 1 90.31 24 ASN B N 1
ATOM 2339 C CA . ASN B 1 24 ? 2.346 -24.391 -19.953 1 90.31 24 ASN B CA 1
ATOM 2340 C C . ASN B 1 24 ? 2.623 -25.297 -18.766 1 90.31 24 ASN B C 1
ATOM 2342 O O . ASN B 1 24 ? 1.694 -25.828 -18.156 1 90.31 24 ASN B O 1
ATOM 2346 N N . GLN B 1 25 ? 3.848 -25.484 -18.438 1 92.12 25 GLN B N 1
ATOM 2347 C CA . GLN B 1 25 ? 4.211 -26.328 -17.297 1 92.12 25 GLN B CA 1
ATOM 2348 C C . GLN B 1 25 ? 3.689 -25.734 -16 1 92.12 25 GLN B C 1
ATOM 2350 O O . GLN B 1 25 ? 3.17 -26.453 -15.141 1 92.12 25 GLN B O 1
ATOM 2355 N N . ALA B 1 26 ? 3.834 -24.453 -15.891 1 94.38 26 ALA B N 1
ATOM 2356 C CA . ALA B 1 26 ? 3.367 -23.781 -14.688 1 94.38 26 ALA B CA 1
ATOM 2357 C C . ALA B 1 26 ? 1.854 -23.906 -14.531 1 94.38 26 ALA B C 1
ATOM 2359 O O . ALA B 1 26 ? 1.357 -24.234 -13.453 1 94.38 26 ALA B O 1
ATOM 2360 N N . HIS B 1 27 ? 1.127 -23.672 -15.602 1 91.19 27 HIS B N 1
ATOM 2361 C CA . HIS B 1 27 ? -0.323 -23.828 -15.57 1 91.19 27 HIS B CA 1
ATOM 2362 C C . HIS B 1 27 ? -0.717 -25.25 -15.164 1 91.19 27 HIS B C 1
ATOM 2364 O O . HIS B 1 27 ? -1.598 -25.438 -14.328 1 91.19 27 HIS B O 1
ATOM 2370 N N . THR B 1 28 ? -0.076 -26.172 -15.75 1 87.5 28 THR B N 1
ATOM 2371 C CA . THR B 1 28 ? -0.385 -27.578 -15.453 1 87.5 28 THR B CA 1
ATOM 2372 C C . THR B 1 28 ? -0.14 -27.875 -13.977 1 87.5 28 THR B C 1
ATOM 2374 O O . THR B 1 28 ? -0.947 -28.547 -13.336 1 87.5 28 THR B O 1
ATOM 2377 N N . MET B 1 29 ? 0.889 -27.375 -13.469 1 90.88 29 MET B N 1
ATOM 2378 C CA . MET B 1 29 ? 1.288 -27.609 -12.086 1 90.88 29 MET B CA 1
ATOM 2379 C C . MET B 1 29 ? 0.3 -26.969 -11.117 1 90.88 29 MET B C 1
ATOM 2381 O O . MET B 1 29 ? -0.001 -27.531 -10.062 1 90.88 29 MET B O 1
ATOM 2385 N N . ILE B 1 30 ? -0.256 -25.844 -11.508 1 91 30 ILE B N 1
ATOM 2386 C CA . ILE B 1 30 ? -1.009 -25.016 -10.57 1 91 30 ILE B CA 1
ATOM 2387 C C . ILE B 1 30 ? -2.504 -25.281 -10.727 1 91 30 ILE B C 1
ATOM 2389 O O . ILE B 1 30 ? -3.246 -25.312 -9.742 1 91 30 ILE B O 1
ATOM 2393 N N . GLN B 1 31 ? -2.932 -25.516 -11.906 1 85.38 31 GLN B N 1
ATOM 2394 C CA . GLN B 1 31 ? -4.352 -25.578 -12.227 1 85.38 31 GLN B CA 1
ATOM 2395 C C . GLN B 1 31 ? -5.055 -26.672 -11.43 1 85.38 31 GLN B C 1
ATOM 2397 O O . GLN B 1 31 ? -6.195 -26.5 -10.992 1 85.38 31 GLN B O 1
ATOM 2402 N N . ASN B 1 32 ? -4.414 -27.719 -11.195 1 79.69 32 ASN B N 1
ATOM 2403 C CA . ASN B 1 32 ? -5.039 -28.844 -10.531 1 79.69 32 ASN B CA 1
ATOM 2404 C C . ASN B 1 32 ? -5.273 -28.562 -9.047 1 79.69 32 ASN B C 1
ATOM 2406 O O . ASN B 1 32 ? -6.008 -29.297 -8.383 1 79.69 32 ASN B O 1
ATOM 2410 N N . LYS B 1 33 ? -4.688 -27.562 -8.539 1 86.75 33 LYS B N 1
ATOM 2411 C CA . LYS B 1 33 ? -4.867 -27.203 -7.137 1 86.75 33 LYS B CA 1
ATOM 2412 C C . LYS B 1 33 ? -6.098 -26.328 -6.945 1 86.75 33 LYS B C 1
ATOM 2414 O O . LYS B 1 33 ? -6.578 -26.172 -5.82 1 86.75 33 LYS B O 1
ATOM 2419 N N . PHE B 1 34 ? -6.539 -25.75 -7.938 1 84.38 34 PHE B N 1
ATOM 2420 C CA . PHE B 1 34 ? -7.68 -24.844 -7.855 1 84.38 34 PHE B CA 1
ATOM 2421 C C . PHE B 1 34 ? -8.945 -25.516 -8.367 1 84.38 34 PHE B C 1
ATOM 2423 O O . PHE B 1 34 ? -8.891 -26.312 -9.32 1 84.38 34 PHE B O 1
ATOM 2430 N N . GLN B 1 35 ? -9.922 -25.797 -7.422 1 64.94 35 GLN B N 1
ATOM 2431 C CA . GLN B 1 35 ? -11.188 -26.406 -7.801 1 64.94 35 GLN B CA 1
ATOM 2432 C C . GLN B 1 35 ? -11.883 -25.609 -8.891 1 64.94 35 GLN B C 1
ATOM 2434 O O . GLN B 1 35 ? -11.664 -24.406 -9.031 1 64.94 35 GLN B O 1
ATOM 2439 N N . PRO B 1 36 ? -13.031 -26.219 -9.562 1 52.72 36 PRO B N 1
ATOM 2440 C CA . PRO B 1 36 ? -13.273 -26.031 -10.992 1 52.72 36 PRO B CA 1
ATOM 2441 C C . PRO B 1 36 ? -13.031 -24.594 -11.453 1 52.72 36 PRO B C 1
ATOM 2443 O O . PRO B 1 36 ? -13.633 -23.656 -10.922 1 52.72 36 PRO B O 1
ATOM 2446 N N . ALA B 1 37 ? -11.883 -24.156 -11.461 1 51.72 37 ALA B N 1
ATOM 2447 C CA . ALA B 1 37 ? -11.711 -23.078 -12.438 1 51.72 37 ALA B CA 1
ATOM 2448 C C . ALA B 1 37 ? -12.422 -23.406 -13.75 1 51.72 37 ALA B C 1
ATOM 2450 O O . ALA B 1 37 ? -12.258 -24.5 -14.297 1 51.72 37 ALA B O 1
ATOM 2451 N N . LEU B 1 38 ? -13.586 -23.078 -13.891 1 50.84 38 LEU B N 1
ATOM 2452 C CA . LEU B 1 38 ? -14.133 -23.219 -15.234 1 50.84 38 LEU B CA 1
ATOM 2453 C C . LEU B 1 38 ? -13.141 -22.703 -16.281 1 50.84 38 LEU B C 1
ATOM 2455 O O . LEU B 1 38 ? -12.938 -21.5 -16.406 1 50.84 38 LEU B O 1
ATOM 2459 N N . MET B 1 39 ? -12.047 -23.297 -16.219 1 49.41 39 MET B N 1
ATOM 2460 C CA . MET B 1 39 ? -10.992 -22.844 -17.141 1 49.41 39 MET B CA 1
ATOM 2461 C C . MET B 1 39 ? -11.5 -22.781 -18.562 1 49.41 39 MET B C 1
ATOM 2463 O O . MET B 1 39 ? -12.141 -23.719 -19.047 1 49.41 39 MET B O 1
ATOM 2467 N N . SER B 1 40 ? -11.852 -21.641 -18.969 1 45.47 40 SER B N 1
ATOM 2468 C CA . SER B 1 40 ? -12.227 -21.453 -20.359 1 45.47 40 SER B CA 1
ATOM 2469 C C . SER B 1 40 ? -11.078 -21.828 -21.297 1 45.47 40 SER B C 1
ATOM 2471 O O . SER B 1 40 ? -9.906 -21.672 -20.938 1 45.47 40 SER B O 1
ATOM 2473 N N . ASP B 1 41 ? -11.211 -22.797 -22.125 1 42.38 41 ASP B N 1
ATOM 2474 C CA . ASP B 1 41 ? -10.477 -23.281 -23.297 1 42.38 41 ASP B CA 1
ATOM 2475 C C . ASP B 1 41 ? -9.891 -22.125 -24.109 1 42.38 41 ASP B C 1
ATOM 2477 O O . ASP B 1 41 ? -9.227 -22.344 -25.125 1 42.38 41 ASP B O 1
ATOM 2481 N N . ASN B 1 42 ? -10.375 -20.969 -24.047 1 41.19 42 ASN B N 1
ATOM 2482 C CA . ASN B 1 42 ? -10.109 -20.172 -25.25 1 41.19 42 ASN B CA 1
ATOM 2483 C C . ASN B 1 42 ? -8.703 -19.578 -25.234 1 41.19 42 ASN B C 1
ATOM 2485 O O . ASN B 1 42 ? -8.484 -18.531 -24.625 1 41.19 42 ASN B O 1
ATOM 2489 N N . ILE B 1 43 ? -7.711 -20.375 -25.266 1 45.81 43 ILE B N 1
ATOM 2490 C CA . ILE B 1 43 ? -6.34 -19.875 -25.359 1 45.81 43 ILE B CA 1
ATOM 2491 C C . ILE B 1 43 ? -6.09 -19.312 -26.75 1 45.81 43 ILE B C 1
ATOM 2493 O O . ILE B 1 43 ? -6.074 -20.062 -27.734 1 45.81 43 ILE B O 1
ATOM 2497 N N . GLN B 1 44 ? -6.617 -18.266 -27.234 1 43.84 44 GLN B N 1
ATOM 2498 C CA . GLN B 1 44 ? -6.016 -17.781 -28.469 1 43.84 44 GLN B CA 1
ATOM 2499 C C . GLN B 1 44 ? -4.691 -17.062 -28.188 1 43.84 44 GLN B C 1
ATOM 2501 O O . GLN B 1 44 ? -4.641 -16.109 -27.422 1 43.84 44 GLN B O 1
ATOM 2506 N N . LEU B 1 45 ? -3.564 -17.766 -28.172 1 45.88 45 LEU B N 1
ATOM 2507 C CA . LEU B 1 45 ? -2.26 -17.109 -28.109 1 45.88 45 LEU B CA 1
ATOM 2508 C C . LEU B 1 45 ? -2.021 -16.266 -29.359 1 45.88 45 LEU B C 1
ATOM 2510 O O . LEU B 1 45 ? -2.055 -16.766 -30.484 1 45.88 45 LEU B O 1
ATOM 2514 N N . ASP B 1 46 ? -2.51 -15.172 -29.375 1 47.12 46 ASP B N 1
ATOM 2515 C CA . ASP B 1 46 ? -2.025 -14.383 -30.5 1 47.12 46 ASP B CA 1
ATOM 2516 C C . ASP B 1 46 ? -0.505 -14.258 -30.469 1 47.12 46 ASP B C 1
ATOM 2518 O O . ASP B 1 46 ? 0.118 -14.438 -29.422 1 47.12 46 ASP B O 1
ATOM 2522 N N . HIS B 1 47 ? 0.163 -14.141 -31.562 1 45.59 47 HIS B N 1
ATOM 2523 C CA . HIS B 1 47 ? 1.617 -14.125 -31.672 1 45.59 47 HIS B CA 1
ATOM 2524 C C . HIS B 1 47 ? 2.262 -13.531 -30.438 1 45.59 47 HIS B C 1
ATOM 2526 O O . HIS B 1 47 ? 3.131 -14.156 -29.812 1 45.59 47 HIS B O 1
ATOM 2532 N N . ALA B 1 48 ? 2.656 -12.312 -30.422 1 47.22 48 ALA B N 1
ATOM 2533 C CA . ALA B 1 48 ? 3.6 -11.695 -29.484 1 47.22 48 ALA B CA 1
ATOM 2534 C C . ALA B 1 48 ? 3.09 -11.797 -28.047 1 47.22 48 ALA B C 1
ATOM 2536 O O . ALA B 1 48 ? 3.871 -12.016 -27.125 1 47.22 48 ALA B O 1
ATOM 2537 N N . ILE B 1 49 ? 1.909 -11.344 -27.703 1 52.94 49 ILE B N 1
ATOM 2538 C CA . ILE B 1 49 ? 1.279 -11.25 -26.391 1 52.94 49 ILE B CA 1
ATOM 2539 C C . ILE B 1 49 ? 0.34 -12.43 -26.172 1 52.94 49 ILE B C 1
ATOM 2541 O O . ILE B 1 49 ? -0.617 -12.617 -26.938 1 52.94 49 ILE B O 1
ATOM 2545 N N . HIS B 1 50 ? 0.851 -13.562 -25.375 1 69.5 50 HIS B N 1
ATOM 2546 C CA . HIS B 1 50 ? 0.027 -14.711 -25 1 69.5 50 HIS B CA 1
ATOM 2547 C C . HIS B 1 50 ? -1.045 -14.32 -23.984 1 69.5 50 HIS B C 1
ATOM 2549 O O . HIS B 1 50 ? -0.731 -13.805 -22.922 1 69.5 50 HIS B O 1
ATOM 2555 N N . LYS B 1 51 ? -2.316 -14.156 -24.625 1 78.88 51 LYS B N 1
ATOM 2556 C CA . LYS B 1 51 ? -3.451 -13.875 -23.75 1 78.88 51 LYS B CA 1
ATOM 2557 C C . LYS B 1 51 ? -4.223 -15.148 -23.422 1 78.88 51 LYS B C 1
ATOM 2559 O O . LYS B 1 51 ? -4.422 -16 -24.281 1 78.88 51 LYS B O 1
ATOM 2564 N N . GLN B 1 52 ? -4.496 -15.383 -22.125 1 85.75 52 GLN B N 1
ATOM 2565 C CA . GLN B 1 52 ? -5.301 -16.5 -21.625 1 85.75 52 GLN B CA 1
ATOM 2566 C C . GLN B 1 52 ? -6.355 -16.016 -20.641 1 85.75 52 GLN B C 1
ATOM 2568 O O . GLN B 1 52 ? -6.082 -15.133 -19.812 1 85.75 52 GLN B O 1
ATOM 2573 N N . SER B 1 53 ? -7.555 -16.531 -20.828 1 90.12 53 SER B N 1
ATOM 2574 C CA . SER B 1 53 ? -8.609 -16.203 -19.875 1 90.12 53 SER B CA 1
ATOM 2575 C C . SER B 1 53 ? -9.109 -17.453 -19.156 1 90.12 53 SER B C 1
ATOM 2577 O O . SER B 1 53 ? -9.312 -18.5 -19.781 1 90.12 53 SER B O 1
ATOM 2579 N N . ILE B 1 54 ? -9.234 -17.328 -17.891 1 88.75 54 ILE B N 1
ATOM 2580 C CA . ILE B 1 54 ? -9.648 -18.438 -17.031 1 88.75 54 ILE B CA 1
ATOM 2581 C C . ILE B 1 54 ? -10.812 -18 -16.141 1 88.75 54 ILE B C 1
ATOM 2583 O O . ILE B 1 54 ? -10.766 -16.922 -15.547 1 88.75 54 ILE B O 1
ATOM 2587 N N . LEU B 1 55 ? -11.82 -18.844 -16.062 1 90.31 55 LEU B N 1
ATOM 2588 C CA . LEU B 1 55 ? -12.977 -18.547 -15.219 1 90.31 55 LEU B CA 1
ATOM 2589 C C . LEU B 1 55 ? -12.812 -19.156 -13.828 1 90.31 55 LEU B C 1
ATOM 2591 O O . LEU B 1 55 ? -12.469 -20.328 -13.695 1 90.31 55 LEU B O 1
ATOM 2595 N N . PHE B 1 56 ? -13.094 -18.359 -12.828 1 90.25 56 PHE B N 1
ATOM 2596 C CA . PHE B 1 56 ? -13.039 -18.797 -11.438 1 90.25 56 PHE B CA 1
ATOM 2597 C C . PHE B 1 56 ? -14.375 -18.578 -10.75 1 90.25 56 PHE B C 1
ATOM 2599 O O . PHE B 1 56 ? -15.18 -17.766 -11.188 1 90.25 56 PHE B O 1
ATOM 2606 N N . ALA B 1 57 ? -14.547 -19.281 -9.688 1 84.94 57 ALA B N 1
ATOM 2607 C CA . ALA B 1 57 ? -15.781 -19.156 -8.906 1 84.94 57 ALA B CA 1
ATOM 2608 C C . ALA B 1 57 ? -15.805 -17.828 -8.148 1 84.94 57 ALA B C 1
ATOM 2610 O O . ALA B 1 57 ? -16.875 -17.266 -7.91 1 84.94 57 ALA B O 1
ATOM 2611 N N . ASP B 1 58 ? -14.609 -17.344 -7.789 1 88.5 58 ASP B N 1
ATOM 2612 C CA . ASP B 1 58 ? -14.539 -16.109 -7.023 1 88.5 58 ASP B CA 1
ATOM 2613 C C . ASP B 1 58 ? -13.227 -15.375 -7.277 1 88.5 58 ASP B C 1
ATOM 2615 O O . ASP B 1 58 ? -12.289 -15.945 -7.848 1 88.5 58 ASP B O 1
ATOM 2619 N N . GLY B 1 59 ? -13.234 -14.172 -6.824 1 92.38 59 GLY B N 1
ATOM 2620 C CA . GLY B 1 59 ? -12.078 -13.328 -7.051 1 92.38 59 GLY B CA 1
ATOM 2621 C C . GLY B 1 59 ? -10.867 -13.742 -6.234 1 92.38 59 GLY B C 1
ATOM 2622 O O . GLY B 1 59 ? -9.727 -13.562 -6.664 1 92.38 59 GLY B O 1
ATOM 2623 N N . MET B 1 60 ? -11.047 -14.289 -5.027 1 94.69 60 MET B N 1
ATOM 2624 C CA . MET B 1 60 ? -9.945 -14.695 -4.152 1 94.69 60 MET B CA 1
ATOM 2625 C C . MET B 1 60 ? -9.109 -15.789 -4.809 1 94.69 60 MET B C 1
ATOM 2627 O O . MET B 1 60 ? -7.883 -15.688 -4.867 1 94.69 60 MET B O 1
ATOM 2631 N N . SER B 1 61 ? -9.805 -16.766 -5.398 1 92 61 SER B N 1
ATOM 2632 C CA . SER B 1 61 ? -9.125 -17.859 -6.074 1 92 61 SER B CA 1
ATOM 2633 C C . SER B 1 61 ? -8.375 -17.375 -7.312 1 92 61 SER B C 1
ATOM 2635 O O . SER B 1 61 ? -7.254 -17.797 -7.578 1 92 61 SER B O 1
ATOM 2637 N N . ALA B 1 62 ? -9.008 -16.5 -8.062 1 93.69 62 ALA B N 1
ATOM 2638 C CA . ALA B 1 62 ? -8.383 -15.961 -9.266 1 93.69 62 ALA B CA 1
ATOM 2639 C C . ALA B 1 62 ? -7.105 -15.203 -8.93 1 93.69 62 ALA B C 1
ATOM 2641 O O . ALA B 1 62 ? -6.086 -15.352 -9.602 1 93.69 62 ALA B O 1
ATOM 2642 N N . PHE B 1 63 ? -7.207 -14.406 -7.906 1 96.81 63 PHE B N 1
ATOM 2643 C CA . PHE B 1 63 ? -6.043 -13.633 -7.48 1 96.81 63 PHE B CA 1
ATOM 2644 C C . PHE B 1 63 ? -4.926 -14.562 -7.008 1 96.81 63 PHE B C 1
ATOM 2646 O O . PHE B 1 63 ? -3.76 -14.359 -7.352 1 96.81 63 PHE B O 1
ATOM 2653 N N . LEU B 1 64 ? -5.211 -15.539 -6.184 1 96.25 64 LEU B N 1
ATOM 2654 C CA . LEU B 1 64 ? -4.211 -16.469 -5.684 1 96.25 64 LEU B CA 1
ATOM 2655 C C . LEU B 1 64 ? -3.572 -17.25 -6.836 1 96.25 64 LEU B C 1
ATOM 2657 O O . LEU B 1 64 ? -2.373 -17.531 -6.805 1 96.25 64 LEU B O 1
ATOM 2661 N N . TYR B 1 65 ? -4.387 -17.594 -7.805 1 94.06 65 TYR B N 1
ATOM 2662 C CA . TYR B 1 65 ? -3.854 -18.234 -9 1 94.06 65 TYR B CA 1
ATOM 2663 C C . TYR B 1 65 ? -2.836 -17.344 -9.695 1 94.06 65 TYR B C 1
ATOM 2665 O O . TYR B 1 65 ? -1.735 -17.797 -10.031 1 94.06 65 TYR B O 1
ATOM 2673 N N . TYR B 1 66 ? -3.246 -16.125 -9.93 1 96.19 66 TYR B N 1
ATOM 2674 C CA . TYR B 1 66 ? -2.361 -15.172 -10.578 1 96.19 66 TYR B CA 1
ATOM 2675 C C . TYR B 1 66 ? -1.041 -15.047 -9.828 1 96.19 66 TYR B C 1
ATOM 2677 O O . TYR B 1 66 ? 0.032 -15.078 -10.438 1 96.19 66 TYR B O 1
ATOM 2685 N N . ARG B 1 67 ? -1.127 -14.844 -8.508 1 97.31 67 ARG B N 1
ATOM 2686 C CA . ARG B 1 67 ? 0.058 -14.648 -7.676 1 97.31 67 ARG B CA 1
ATOM 2687 C C . ARG B 1 67 ? 1.005 -15.844 -7.793 1 97.31 67 ARG B C 1
ATOM 2689 O O . ARG B 1 67 ? 2.211 -15.664 -7.98 1 97.31 67 ARG B O 1
ATOM 2696 N N . LEU B 1 68 ? 0.466 -17 -7.664 1 96.44 68 LEU B N 1
ATOM 2697 C CA . LEU B 1 68 ? 1.288 -18.203 -7.734 1 96.44 68 LEU B CA 1
ATOM 2698 C C . LEU B 1 68 ? 1.901 -18.375 -9.125 1 96.44 68 LEU B C 1
ATOM 2700 O O . LEU B 1 68 ? 3.076 -18.719 -9.25 1 96.44 68 LEU B O 1
ATOM 2704 N N . LEU B 1 69 ? 1.119 -18.094 -10.094 1 95.56 69 LEU B N 1
ATOM 2705 C CA . LEU B 1 69 ? 1.603 -18.172 -11.461 1 95.56 69 LEU B CA 1
ATOM 2706 C C . LEU B 1 69 ? 2.725 -17.172 -11.711 1 95.56 69 LEU B C 1
ATOM 2708 O O . LEU B 1 69 ? 3.75 -17.516 -12.305 1 95.56 69 LEU B O 1
ATOM 2712 N N . GLN B 1 70 ? 2.5 -15.977 -11.289 1 97.81 70 GLN B N 1
ATOM 2713 C CA . GLN B 1 70 ? 3.512 -14.938 -11.438 1 97.81 70 GLN B CA 1
ATOM 2714 C C . GLN B 1 70 ? 4.848 -15.375 -10.844 1 97.81 70 GLN B C 1
ATOM 2716 O O . GLN B 1 70 ? 5.902 -15.148 -11.438 1 97.81 70 GLN B O 1
ATOM 2721 N N . GLN B 1 71 ? 4.82 -16.031 -9.727 1 98 71 GLN B N 1
ATOM 2722 C CA . GLN B 1 71 ? 6.031 -16.531 -9.078 1 98 71 GLN B CA 1
ATOM 2723 C C . GLN B 1 71 ? 6.637 -17.703 -9.852 1 98 71 GLN B C 1
ATOM 2725 O O . GLN B 1 71 ? 7.848 -17.75 -10.062 1 98 71 GLN B O 1
ATOM 2730 N N . ALA B 1 72 ? 5.805 -18.516 -10.289 1 97.31 72 ALA B N 1
ATOM 2731 C CA . ALA B 1 72 ? 6.246 -19.75 -10.922 1 97.31 72 ALA B CA 1
ATOM 2732 C C . ALA B 1 72 ? 6.941 -19.469 -12.25 1 97.31 72 ALA B C 1
ATOM 2734 O O . ALA B 1 72 ? 7.914 -20.156 -12.602 1 97.31 72 ALA B O 1
ATOM 2735 N N . ILE B 1 73 ? 6.516 -18.516 -12.938 1 96.44 73 ILE B N 1
ATOM 2736 C CA . ILE B 1 73 ? 7.004 -18.359 -14.305 1 96.44 73 ILE B CA 1
ATOM 2737 C C . ILE B 1 73 ? 8.133 -17.328 -14.344 1 96.44 73 ILE B C 1
ATOM 2739 O O . ILE B 1 73 ? 8.766 -17.125 -15.383 1 96.44 73 ILE B O 1
ATOM 2743 N N . TYR B 1 74 ? 8.328 -16.656 -13.266 1 96.75 74 TYR B N 1
ATOM 2744 C CA . TYR B 1 74 ? 9.422 -15.688 -13.25 1 96.75 74 TYR B CA 1
ATOM 2745 C C . TYR B 1 74 ? 10.695 -16.297 -13.82 1 96.75 74 TYR B C 1
ATOM 2747 O O . TYR B 1 74 ? 11.062 -17.422 -13.477 1 96.75 74 TYR B O 1
ATOM 2755 N N . PRO B 1 75 ? 11.438 -15.602 -14.766 1 95.69 75 PRO B N 1
ATOM 2756 C CA . PRO B 1 75 ? 11.5 -14.156 -14.969 1 95.69 75 PRO B CA 1
ATOM 2757 C C . PRO B 1 75 ? 10.57 -13.672 -16.078 1 95.69 75 PRO B C 1
ATOM 2759 O O . PRO B 1 75 ? 10.609 -12.492 -16.453 1 95.69 75 PRO B O 1
ATOM 2762 N N . ILE B 1 76 ? 9.672 -14.508 -16.578 1 94.88 76 ILE B N 1
ATOM 2763 C CA . ILE B 1 76 ? 8.664 -14.039 -17.531 1 94.88 76 ILE B CA 1
ATOM 2764 C C . ILE B 1 76 ? 7.691 -13.094 -16.828 1 94.88 76 ILE B C 1
ATOM 2766 O O . ILE B 1 76 ? 7.184 -13.398 -15.758 1 94.88 76 ILE B O 1
ATOM 2770 N N . GLN B 1 77 ? 7.469 -12.008 -17.469 1 94.75 77 GLN B N 1
ATOM 2771 C CA . GLN B 1 77 ? 6.547 -11.031 -16.906 1 94.75 77 GLN B CA 1
ATOM 2772 C C . GLN B 1 77 ? 5.109 -11.32 -17.328 1 94.75 77 GLN B C 1
ATOM 2774 O O . GLN B 1 77 ? 4.863 -11.773 -18.453 1 94.75 77 GLN B O 1
ATOM 2779 N N . ILE B 1 78 ? 4.207 -11.023 -16.438 1 96.06 78 ILE B N 1
ATOM 2780 C CA . ILE B 1 78 ? 2.797 -11.305 -16.672 1 96.06 78 ILE B CA 1
ATOM 2781 C C . ILE B 1 78 ? 1.946 -10.156 -16.125 1 96.06 78 ILE B C 1
ATOM 2783 O O . ILE B 1 78 ? 2.268 -9.578 -15.086 1 96.06 78 ILE B O 1
ATOM 2787 N N . ASN B 1 79 ? 0.959 -9.727 -16.828 1 97.81 79 ASN B N 1
ATOM 2788 C CA . ASN B 1 79 ? -0.094 -8.844 -16.344 1 97.81 79 ASN B CA 1
ATOM 2789 C C . ASN B 1 79 ? -1.432 -9.57 -16.234 1 97.81 79 ASN B C 1
ATOM 2791 O O . ASN B 1 79 ? -1.631 -10.609 -16.859 1 97.81 79 ASN B O 1
ATOM 2795 N N . GLY B 1 80 ? -2.285 -9.047 -15.406 1 97.38 80 GLY B N 1
ATOM 2796 C CA . GLY B 1 80 ? -3.584 -9.68 -15.234 1 97.38 80 GLY B CA 1
ATOM 2797 C C . GLY B 1 80 ? -4.723 -8.68 -15.141 1 97.38 80 GLY B C 1
ATOM 2798 O O . GLY B 1 80 ? -4.512 -7.523 -14.758 1 97.38 80 GLY B O 1
ATOM 2799 N N . GLY B 1 81 ? -5.855 -9.109 -15.531 1 97.88 81 GLY B N 1
ATOM 2800 C CA . GLY B 1 81 ? -7.125 -8.43 -15.336 1 97.88 81 GLY B CA 1
ATOM 2801 C C . GLY B 1 81 ? -8.195 -9.336 -14.75 1 97.88 81 GLY B C 1
ATOM 2802 O O . GLY B 1 81 ? -8.438 -10.43 -15.258 1 97.88 81 GLY B O 1
ATOM 2803 N N . LEU B 1 82 ? -8.805 -8.922 -13.711 1 97.5 82 LEU B N 1
ATOM 2804 C CA . LEU B 1 82 ? -9.922 -9.625 -13.086 1 97.5 82 LEU B CA 1
ATOM 2805 C C . LEU B 1 82 ? -11.242 -8.93 -13.406 1 97.5 82 LEU B C 1
ATOM 2807 O O . LEU B 1 82 ? -11.398 -7.73 -13.156 1 97.5 82 LEU B O 1
ATOM 2811 N N . GLY B 1 83 ? -12.156 -9.656 -13.984 1 96.44 83 GLY B N 1
ATOM 2812 C CA . GLY B 1 83 ? -13.484 -9.133 -14.281 1 96.44 83 GLY B CA 1
ATOM 2813 C C . GLY B 1 83 ? -14.594 -9.906 -13.602 1 96.44 83 GLY B C 1
ATOM 2814 O O . GLY B 1 83 ? -14.648 -11.141 -13.695 1 96.44 83 GLY B O 1
ATOM 2815 N N . LEU B 1 84 ? -15.492 -9.234 -12.883 1 95.5 84 LEU B N 1
ATOM 2816 C CA . LEU B 1 84 ? -16.625 -9.859 -12.219 1 95.5 84 LEU B CA 1
ATOM 2817 C C . LEU B 1 84 ? -17.938 -9.273 -12.727 1 95.5 84 LEU B C 1
ATOM 2819 O O . LEU B 1 84 ? -18.125 -8.055 -12.719 1 95.5 84 LEU B O 1
ATOM 2823 N N . SER B 1 85 ? -18.766 -10.117 -13.148 1 93.5 85 SER B N 1
ATOM 2824 C CA . SER B 1 85 ? -20.141 -9.781 -13.523 1 93.5 85 SER B CA 1
ATOM 2825 C C . SER B 1 85 ? -21.062 -10.984 -13.375 1 93.5 85 SER B C 1
ATOM 2827 O O . SER B 1 85 ? -20.609 -12.102 -13.133 1 93.5 85 SER B O 1
ATOM 2829 N N . GLU B 1 86 ? -22.344 -10.742 -13.453 1 90.19 86 GLU B N 1
ATOM 2830 C CA . GLU B 1 86 ? -23.328 -11.828 -13.453 1 90.19 86 GLU B CA 1
ATOM 2831 C C . GLU B 1 86 ? -23.234 -12.633 -14.75 1 90.19 86 GLU B C 1
ATOM 2833 O O . GLU B 1 86 ? -23.484 -13.844 -14.75 1 90.19 86 GLU B O 1
ATOM 2838 N N . ASP B 1 87 ? -22.859 -11.992 -15.812 1 91.56 87 ASP B N 1
ATOM 2839 C CA . ASP B 1 87 ? -22.734 -12.586 -17.141 1 91.56 87 ASP B CA 1
ATOM 2840 C C . ASP B 1 87 ? -21.266 -12.867 -17.484 1 91.56 87 ASP B C 1
ATOM 2842 O O . ASP B 1 87 ? -20.438 -11.969 -17.438 1 91.56 87 ASP B O 1
ATOM 2846 N N . ILE B 1 88 ? -20.969 -14.078 -17.891 1 88.94 88 ILE B N 1
ATOM 2847 C CA . ILE B 1 88 ? -19.609 -14.516 -18.172 1 88.94 88 ILE B CA 1
ATOM 2848 C C . ILE B 1 88 ? -19.016 -13.664 -19.281 1 88.94 88 ILE B C 1
ATOM 2850 O O . ILE B 1 88 ? -17.844 -13.289 -19.234 1 88.94 88 ILE B O 1
ATOM 2854 N N . ALA B 1 89 ? -19.812 -13.438 -20.297 1 91.56 89 ALA B N 1
ATOM 2855 C CA . ALA B 1 89 ? -19.328 -12.617 -21.406 1 91.56 89 ALA B CA 1
ATOM 2856 C C . ALA B 1 89 ? -18.938 -11.227 -20.922 1 91.56 89 ALA B C 1
ATOM 2858 O O . ALA B 1 89 ? -17.922 -10.68 -21.375 1 91.56 89 ALA B O 1
ATOM 2859 N N . GLN B 1 90 ? -19.719 -10.688 -20.094 1 94.69 90 GLN B N 1
ATOM 2860 C CA . GLN B 1 90 ? -19.422 -9.375 -19.531 1 94.69 90 GLN B CA 1
ATOM 2861 C C . GLN B 1 90 ? -18.188 -9.43 -18.625 1 94.69 90 GLN B C 1
ATOM 2863 O O . GLN B 1 90 ? -17.375 -8.5 -18.609 1 94.69 90 GLN B O 1
ATOM 2868 N N . SER B 1 91 ? -18.031 -10.477 -17.859 1 94 91 SER B N 1
ATOM 2869 C CA . SER B 1 91 ? -16.828 -10.664 -17.047 1 94 91 SER B CA 1
ATOM 2870 C C . SER B 1 91 ? -15.578 -10.68 -17.906 1 94 91 SER B C 1
ATOM 2872 O O . SER B 1 91 ? -14.547 -10.125 -17.531 1 94 91 SER B O 1
ATOM 2874 N N . LEU B 1 92 ? -15.656 -11.328 -19.031 1 93.12 92 LEU B N 1
ATOM 2875 C CA . LEU B 1 92 ? -14.539 -11.352 -19.969 1 93.12 92 LEU B CA 1
ATOM 2876 C C . LEU B 1 92 ? -14.219 -9.945 -20.469 1 93.12 92 LEU B C 1
ATOM 2878 O O . LEU B 1 92 ? -13.055 -9.539 -20.484 1 93.12 92 LEU B O 1
ATOM 2882 N N . THR B 1 93 ? -15.25 -9.211 -20.797 1 95.62 93 THR B N 1
ATOM 2883 C CA . THR B 1 93 ? -15.07 -7.836 -21.266 1 95.62 93 THR B CA 1
ATOM 2884 C C . THR B 1 93 ? -14.391 -6.988 -20.188 1 95.62 93 THR B C 1
ATOM 2886 O O . THR B 1 93 ? -13.438 -6.262 -20.484 1 95.62 93 THR B O 1
ATOM 2889 N N . TYR B 1 94 ? -14.891 -7.125 -18.984 1 97 94 TYR B N 1
ATOM 2890 C CA . TYR B 1 94 ? -14.32 -6.367 -17.875 1 97 94 TYR B CA 1
ATOM 2891 C C . TYR B 1 94 ? -12.867 -6.742 -17.641 1 97 94 TYR B C 1
ATOM 2893 O O . TYR B 1 94 ? -12.016 -5.867 -17.438 1 97 94 TYR B O 1
ATOM 2901 N N . SER B 1 95 ? -12.555 -8.008 -17.656 1 96.25 95 SER B N 1
ATOM 2902 C CA . SER B 1 95 ? -11.188 -8.461 -17.406 1 96.25 95 SER B CA 1
ATOM 2903 C C . SER B 1 95 ? -10.234 -7.949 -18.484 1 96.25 95 SER B C 1
ATOM 2905 O O . SER B 1 95 ? -9.102 -7.578 -18.188 1 96.25 95 SER B O 1
ATOM 2907 N N . GLU B 1 96 ? -10.641 -7.891 -19.688 1 95.25 96 GLU B N 1
ATOM 2908 C CA . GLU B 1 96 ? -9.812 -7.402 -20.797 1 95.25 96 GLU B CA 1
ATOM 2909 C C . GLU B 1 96 ? -9.578 -5.898 -20.688 1 95.25 96 GLU B C 1
ATOM 2911 O O . GLU B 1 96 ? -8.477 -5.418 -20.953 1 95.25 96 GLU B O 1
ATOM 2916 N N . GLN B 1 97 ? -10.617 -5.234 -20.312 1 96.69 97 GLN B N 1
ATOM 2917 C CA . GLN B 1 97 ? -10.5 -3.787 -20.156 1 96.69 97 GLN B CA 1
ATOM 2918 C C . GLN B 1 97 ? -9.461 -3.432 -19.094 1 96.69 97 GLN B C 1
ATOM 2920 O O . GLN B 1 97 ? -8.578 -2.607 -19.344 1 96.69 97 GLN B O 1
ATOM 2925 N N . VAL B 1 98 ? -9.562 -4.066 -18 1 98 98 VAL B N 1
ATOM 2926 C CA . VAL B 1 98 ? -8.68 -3.689 -16.906 1 98 98 VAL B CA 1
ATOM 2927 C C . VAL B 1 98 ? -7.285 -4.266 -17.141 1 98 98 VAL B C 1
ATOM 2929 O O . VAL B 1 98 ? -6.289 -3.732 -16.641 1 98 98 VAL B O 1
ATOM 2932 N N . LEU B 1 99 ? -7.133 -5.359 -17.891 1 97 99 LEU B N 1
ATOM 2933 C CA . LEU B 1 99 ? -5.824 -5.852 -18.297 1 97 99 LEU B CA 1
ATOM 2934 C C . LEU B 1 99 ? -5.059 -4.793 -19.078 1 97 99 LEU B C 1
ATOM 2936 O O . LEU B 1 99 ? -3.867 -4.582 -18.844 1 97 99 LEU B O 1
ATOM 2940 N N . LYS B 1 100 ? -5.766 -4.16 -19.984 1 96.69 100 LYS B N 1
ATOM 2941 C CA . LYS B 1 100 ? -5.133 -3.105 -20.766 1 96.69 100 LYS B CA 1
ATOM 2942 C C . LYS B 1 100 ? -4.609 -1.987 -19.875 1 96.69 100 LYS B C 1
ATOM 2944 O O . LYS B 1 100 ? -3.512 -1.472 -20.094 1 96.69 100 LYS B O 1
ATOM 2949 N N . GLU B 1 101 ? -5.367 -1.665 -18.906 1 97.56 101 GLU B N 1
ATOM 2950 C CA . GLU B 1 101 ? -4.938 -0.64 -17.953 1 97.56 101 GLU B CA 1
ATOM 2951 C C . GLU B 1 101 ? -3.736 -1.112 -17.141 1 97.56 101 GLU B C 1
ATOM 2953 O O . GLU B 1 101 ? -2.803 -0.344 -16.906 1 97.56 101 GLU B O 1
ATOM 2958 N N . ALA B 1 102 ? -3.785 -2.326 -16.703 1 97.88 102 ALA B N 1
ATOM 2959 C CA . ALA B 1 102 ? -2.67 -2.893 -15.945 1 97.88 102 ALA B CA 1
ATOM 2960 C C . ALA B 1 102 ? -1.382 -2.861 -16.766 1 97.88 102 ALA B C 1
ATOM 2962 O O . ALA B 1 102 ? -0.315 -2.533 -16.234 1 97.88 102 ALA B O 1
ATOM 2963 N N . GLN B 1 103 ? -1.479 -3.148 -18.016 1 96.06 103 GLN B N 1
ATOM 2964 C CA . GLN B 1 103 ? -0.321 -3.154 -18.906 1 96.06 103 GLN B CA 1
ATOM 2965 C C . GLN B 1 103 ? 0.268 -1.753 -19.047 1 96.06 103 GLN B C 1
ATOM 2967 O O . GLN B 1 103 ? 1.488 -1.591 -19.109 1 96.06 103 GLN B O 1
ATOM 2972 N N . LYS B 1 104 ? -0.573 -0.803 -19.062 1 96.19 104 LYS B N 1
ATOM 2973 C CA . LYS B 1 104 ? -0.114 0.579 -19.156 1 96.19 104 LYS B CA 1
ATOM 2974 C C . LYS B 1 104 ? 0.677 0.989 -17.922 1 96.19 104 LYS B C 1
ATOM 2976 O O . LYS B 1 104 ? 1.565 1.84 -18 1 96.19 104 LYS B O 1
ATOM 2981 N N . MET B 1 105 ? 0.357 0.346 -16.828 1 95.69 105 MET B N 1
ATOM 2982 C CA . MET B 1 105 ? 1.006 0.686 -15.562 1 95.69 105 MET B CA 1
ATOM 2983 C C . MET B 1 105 ? 2.402 0.076 -15.492 1 95.69 105 MET B C 1
ATOM 2985 O O . MET B 1 105 ? 3.254 0.558 -14.742 1 95.69 105 MET B O 1
ATOM 2989 N N . GLY B 1 106 ? 2.578 -1.004 -16.203 1 95.31 106 GLY B N 1
ATOM 2990 C CA . GLY B 1 106 ? 3.871 -1.669 -16.188 1 95.31 106 GLY B CA 1
ATOM 2991 C C . GLY B 1 106 ? 3.77 -3.168 -15.984 1 95.31 106 GLY B C 1
ATOM 2992 O O . GLY B 1 106 ? 2.668 -3.723 -15.953 1 95.31 106 GLY B O 1
ATOM 2993 N N . GLU B 1 107 ? 4.867 -3.795 -15.781 1 94.5 107 GLU B N 1
ATOM 2994 C CA . GLU B 1 107 ? 4.941 -5.25 -15.68 1 94.5 107 GLU B CA 1
ATOM 2995 C C . GLU B 1 107 ? 4.395 -5.734 -14.344 1 94.5 107 GLU B C 1
ATOM 2997 O O . GLU B 1 107 ? 4.625 -5.105 -13.305 1 94.5 107 GLU B O 1
ATOM 3002 N N . GLY B 1 108 ? 3.676 -6.781 -14.445 1 97.12 108 GLY B N 1
ATOM 3003 C CA . GLY B 1 108 ? 3.328 -7.512 -13.234 1 97.12 108 GLY B CA 1
ATOM 3004 C C . GLY B 1 108 ? 2.01 -7.07 -12.633 1 97.12 108 GLY B C 1
ATOM 3005 O O . GLY B 1 108 ? 1.438 -7.773 -11.797 1 97.12 108 GLY B O 1
ATOM 3006 N N . TYR B 1 109 ? 1.491 -5.93 -13.086 1 98.5 109 TYR B N 1
ATOM 3007 C CA . TYR B 1 109 ? 0.292 -5.395 -12.453 1 98.5 109 TYR B CA 1
ATOM 3008 C C . TYR B 1 109 ? -0.934 -6.223 -12.812 1 98.5 109 TYR B C 1
ATOM 3010 O O . TYR B 1 109 ? -1.048 -6.719 -13.938 1 98.5 109 TYR B O 1
ATOM 3018 N N . ILE B 1 110 ? -1.817 -6.367 -11.883 1 98.75 110 ILE B N 1
ATOM 3019 C CA . ILE B 1 110 ? -3.145 -6.957 -12.031 1 98.75 110 ILE B CA 1
ATOM 3020 C C . ILE B 1 110 ? -4.195 -6.008 -11.461 1 98.75 110 ILE B C 1
ATOM 3022 O O . ILE B 1 110 ? -3.973 -5.371 -10.422 1 98.75 110 ILE B O 1
ATOM 3026 N N . LEU B 1 111 ? -5.293 -5.824 -12.133 1 98.75 111 LEU B N 1
ATOM 3027 C CA . LEU B 1 111 ? -6.363 -4.945 -11.672 1 98.75 111 LEU B CA 1
ATOM 3028 C C . LEU B 1 111 ? -7.711 -5.66 -11.711 1 98.75 111 LEU B C 1
ATOM 3030 O O . LEU B 1 111 ? -7.84 -6.707 -12.352 1 98.75 111 LEU B O 1
ATOM 3034 N N . TYR B 1 112 ? -8.688 -5.137 -11.039 1 98.44 112 TYR B N 1
ATOM 3035 C CA . TYR B 1 112 ? -10.016 -5.703 -10.852 1 98.44 112 TYR B CA 1
ATOM 3036 C C . TYR B 1 112 ? -11.094 -4.746 -11.352 1 98.44 112 TYR B C 1
ATOM 3038 O O . TYR B 1 112 ? -10.984 -3.531 -11.172 1 98.44 112 TYR B O 1
ATOM 3046 N N . ASN B 1 113 ? -12.062 -5.273 -12.055 1 97.5 113 ASN B N 1
ATOM 3047 C CA . ASN B 1 113 ? -13.195 -4.496 -12.547 1 97.5 113 ASN B CA 1
ATOM 3048 C C . ASN B 1 113 ? -14.516 -5.234 -12.352 1 97.5 113 ASN B C 1
ATOM 3050 O O . ASN B 1 113 ? -14.773 -6.242 -13.008 1 97.5 113 ASN B O 1
ATOM 3054 N N . ALA B 1 114 ?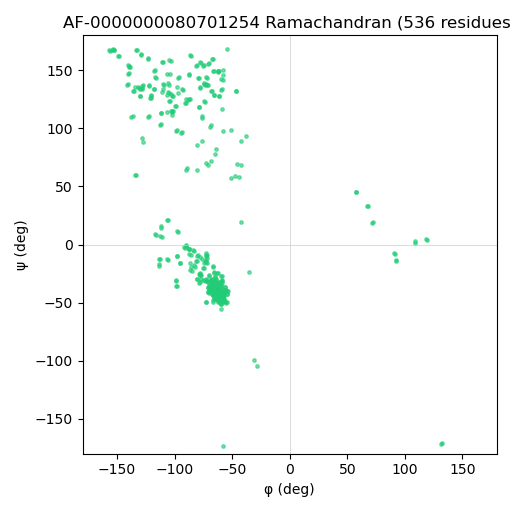 -15.336 -4.801 -11.516 1 95.5 114 ALA B N 1
ATOM 3055 C CA . ALA B 1 114 ? -16.719 -5.262 -11.344 1 95.5 114 ALA B CA 1
ATOM 3056 C C . ALA B 1 114 ? -17.703 -4.141 -11.641 1 95.5 114 ALA B C 1
ATOM 3058 O O . ALA B 1 114 ? -18.891 -4.238 -11.281 1 95.5 114 ALA B O 1
ATOM 3059 N N . ASN B 1 115 ? -17.172 -3.051 -12.164 1 93.44 115 ASN B N 1
ATOM 3060 C CA . ASN B 1 115 ? -17.938 -1.883 -12.578 1 93.44 115 ASN B CA 1
ATOM 3061 C C . ASN B 1 115 ? -18.562 -1.174 -11.383 1 93.44 115 ASN B C 1
ATOM 3063 O O . ASN B 1 115 ? -19.719 -0.726 -11.453 1 93.44 115 ASN B O 1
ATOM 3067 N N . PHE B 1 116 ? -17.891 -1.195 -10.234 1 90.88 116 PHE B N 1
ATOM 3068 C CA . PHE B 1 116 ? -18.266 -0.424 -9.055 1 90.88 116 PHE B CA 1
ATOM 3069 C C . PHE B 1 116 ? -17.172 0.572 -8.688 1 90.88 116 PHE B C 1
ATOM 3071 O O . PHE B 1 116 ? -15.984 0.312 -8.914 1 90.88 116 PHE B O 1
ATOM 3078 N N . PHE B 1 117 ? -17.547 1.64 -8.133 1 86.81 117 PHE B N 1
ATOM 3079 C CA . PHE B 1 117 ? -16.594 2.654 -7.699 1 86.81 117 PHE B CA 1
ATOM 3080 C C . PHE B 1 117 ? -15.648 2.094 -6.641 1 86.81 117 PHE B C 1
ATOM 3082 O O . PHE B 1 117 ? -14.461 2.418 -6.629 1 86.81 117 PHE B O 1
ATOM 3089 N N . GLU B 1 118 ? -16.109 1.227 -5.863 1 86.25 118 GLU B N 1
ATOM 3090 C CA . GLU B 1 118 ? -15.367 0.683 -4.727 1 86.25 118 GLU B CA 1
ATOM 3091 C C . GLU B 1 118 ? -14.25 -0.251 -5.191 1 86.25 118 GLU B C 1
ATOM 3093 O O . GLU B 1 118 ? -13.359 -0.594 -4.414 1 86.25 118 GLU B O 1
ATOM 3098 N N . ASP B 1 119 ? -14.297 -0.549 -6.527 1 94 119 ASP B N 1
ATOM 3099 C CA . ASP B 1 119 ? -13.195 -1.336 -7.082 1 94 119 ASP B CA 1
ATOM 3100 C C . ASP B 1 119 ? -11.859 -0.632 -6.879 1 94 119 ASP B C 1
ATOM 3102 O O . ASP B 1 119 ? -10.82 -1.285 -6.777 1 94 119 ASP B O 1
ATOM 3106 N N . GLY B 1 120 ? -11.992 0.675 -6.887 1 95.81 120 GLY B N 1
ATOM 3107 C CA . GLY B 1 120 ? -10.781 1.471 -6.723 1 95.81 120 GLY B CA 1
ATOM 3108 C C . GLY B 1 120 ? -10.016 1.14 -5.457 1 95.81 120 GLY B C 1
ATOM 3109 O O . GLY B 1 120 ? -8.789 1.138 -5.449 1 95.81 120 GLY B O 1
ATOM 3110 N N . LEU B 1 121 ? -10.719 0.84 -4.387 1 95.38 121 LEU B N 1
ATOM 3111 C CA . LEU B 1 121 ? -10.086 0.513 -3.117 1 95.38 121 LEU B CA 1
ATOM 3112 C C . LEU B 1 121 ? -9.297 -0.789 -3.225 1 95.38 121 LEU B C 1
ATOM 3114 O O . LEU B 1 121 ? -8.148 -0.864 -2.781 1 95.38 121 LEU B O 1
ATOM 3118 N N . LEU B 1 122 ? -9.914 -1.781 -3.816 1 97.31 122 LEU B N 1
ATOM 3119 C CA . LEU B 1 122 ? -9.227 -3.051 -4.043 1 97.31 122 LEU B CA 1
ATOM 3120 C C . LEU B 1 122 ? -8.039 -2.867 -4.98 1 97.31 122 LEU B C 1
ATOM 3122 O O . LEU B 1 122 ? -6.957 -3.393 -4.727 1 97.31 122 LEU B O 1
ATOM 3126 N N . ASN B 1 123 ? -8.234 -2.1 -6.02 1 98.5 123 ASN B N 1
ATOM 3127 C CA . ASN B 1 123 ? -7.18 -1.905 -7.004 1 98.5 123 ASN B CA 1
ATOM 3128 C C . ASN B 1 123 ? -5.977 -1.178 -6.406 1 98.5 123 ASN B C 1
ATOM 3130 O O . ASN B 1 123 ? -4.836 -1.436 -6.789 1 98.5 123 ASN B O 1
ATOM 3134 N N . MET B 1 124 ? -6.199 -0.31 -5.477 1 98.5 124 MET B N 1
ATOM 3135 C CA . MET B 1 124 ? -5.078 0.337 -4.801 1 98.5 124 MET B CA 1
ATOM 3136 C C . MET B 1 124 ? -4.281 -0.673 -3.982 1 98.5 124 MET B C 1
ATOM 3138 O O . MET B 1 124 ? -3.057 -0.569 -3.883 1 98.5 124 MET B O 1
ATOM 3142 N N . GLN B 1 125 ? -4.957 -1.633 -3.4 1 98.44 125 GLN B N 1
ATOM 3143 C CA . GLN B 1 125 ? -4.258 -2.703 -2.697 1 98.44 125 GLN B CA 1
ATOM 3144 C C . GLN B 1 125 ? -3.441 -3.555 -3.664 1 98.44 125 GLN B C 1
ATOM 3146 O O . GLN B 1 125 ? -2.299 -3.914 -3.369 1 98.44 125 GLN B O 1
ATOM 3151 N N . LEU B 1 126 ? -4.023 -3.844 -4.77 1 98.81 126 LEU B N 1
ATOM 3152 C CA . LEU B 1 126 ? -3.328 -4.625 -5.785 1 98.81 126 LEU B CA 1
ATOM 3153 C C . LEU B 1 126 ? -2.08 -3.893 -6.27 1 98.81 126 LEU B C 1
ATOM 3155 O O . LEU B 1 126 ? -1.021 -4.504 -6.43 1 98.81 126 LEU B O 1
ATOM 3159 N N . ILE B 1 127 ? -2.201 -2.641 -6.461 1 98.69 127 ILE B N 1
ATOM 3160 C CA . ILE B 1 127 ? -1.092 -1.82 -6.934 1 98.69 127 ILE B CA 1
ATOM 3161 C C . ILE B 1 127 ? 0.025 -1.814 -5.891 1 98.69 127 ILE B C 1
ATOM 3163 O O . ILE B 1 127 ? 1.196 -2.004 -6.227 1 98.69 127 ILE B O 1
ATOM 3167 N N . ASN B 1 128 ? -0.346 -1.633 -4.648 1 98.38 128 ASN B N 1
ATOM 3168 C CA . ASN B 1 128 ? 0.648 -1.637 -3.582 1 98.38 128 ASN B CA 1
ATOM 3169 C C . ASN B 1 128 ? 1.326 -2.998 -3.451 1 98.38 128 ASN B C 1
ATOM 3171 O O . ASN B 1 128 ? 2.535 -3.074 -3.229 1 98.38 128 ASN B O 1
ATOM 3175 N N . TRP B 1 129 ? 0.533 -4.004 -3.551 1 98.56 129 TRP B N 1
ATOM 3176 C CA . TRP B 1 129 ? 1.06 -5.363 -3.498 1 98.56 129 TRP B CA 1
ATOM 3177 C C . TRP B 1 129 ? 2.092 -5.59 -4.598 1 98.56 129 TRP B C 1
ATOM 3179 O O . TRP B 1 129 ? 3.186 -6.094 -4.336 1 98.56 129 TRP B O 1
ATOM 3189 N N . GLN B 1 130 ? 1.778 -5.188 -5.801 1 98.56 130 GLN B N 1
ATOM 3190 C CA . GLN B 1 130 ? 2.693 -5.387 -6.918 1 98.56 130 GLN B CA 1
ATOM 3191 C C . GLN B 1 130 ? 3.963 -4.555 -6.746 1 98.56 130 GLN B C 1
ATOM 3193 O O . GLN B 1 130 ? 5.051 -4.98 -7.137 1 98.56 130 GLN B O 1
ATOM 3198 N N . LYS B 1 131 ? 3.807 -3.426 -6.164 1 97.31 131 LYS B N 1
ATOM 3199 C CA . LYS B 1 131 ? 4.98 -2.586 -5.926 1 97.31 131 LYS B CA 1
ATOM 3200 C C . LYS B 1 131 ? 5.992 -3.295 -5.031 1 97.31 131 LYS B C 1
ATOM 3202 O O . LYS B 1 131 ? 7.199 -3.189 -5.246 1 97.31 131 LYS B O 1
ATOM 3207 N N . ILE B 1 132 ? 5.523 -4 -4.051 1 98 132 ILE B N 1
ATOM 3208 C CA . ILE B 1 132 ? 6.406 -4.766 -3.176 1 98 132 ILE B CA 1
ATOM 3209 C C . ILE B 1 132 ? 7.211 -5.766 -4.004 1 98 132 ILE B C 1
ATOM 3211 O O . ILE B 1 132 ? 8.43 -5.867 -3.854 1 98 132 ILE B O 1
ATOM 3215 N N . ILE B 1 133 ? 6.562 -6.398 -4.895 1 98.25 133 ILE B N 1
ATOM 3216 C CA . ILE B 1 133 ? 7.184 -7.434 -5.711 1 98.25 133 ILE B CA 1
ATOM 3217 C C . ILE B 1 133 ? 8.211 -6.809 -6.648 1 98.25 133 ILE B C 1
ATOM 3219 O O . ILE B 1 133 ? 9.312 -7.336 -6.816 1 98.25 133 ILE B O 1
ATOM 3223 N N . GLN B 1 134 ? 7.875 -5.684 -7.191 1 96.94 134 GLN B N 1
ATOM 3224 C CA . GLN B 1 134 ? 8.75 -5.012 -8.141 1 96.94 134 GLN B CA 1
ATOM 3225 C C . GLN B 1 134 ? 10.039 -4.547 -7.473 1 96.94 134 GLN B C 1
ATOM 3227 O O . GLN B 1 134 ? 11.062 -4.383 -8.133 1 96.94 134 GLN B O 1
ATOM 3232 N N . GLU B 1 135 ? 9.977 -4.371 -6.23 1 96.12 135 GLU B N 1
ATOM 3233 C CA . GLU B 1 135 ? 11.141 -3.877 -5.5 1 96.12 135 GLU B CA 1
ATOM 3234 C C . GLU B 1 135 ? 12.047 -5.023 -5.066 1 96.12 135 GLU B C 1
ATOM 3236 O O . GLU B 1 135 ? 13.148 -4.797 -4.555 1 96.12 135 GLU B O 1
ATOM 3241 N N . GLN B 1 136 ? 11.625 -6.23 -5.328 1 97.88 136 GLN B N 1
ATOM 3242 C CA . GLN B 1 136 ? 12.438 -7.391 -4.969 1 97.88 136 GLN B CA 1
ATOM 3243 C C . GLN B 1 136 ? 13.555 -7.617 -5.98 1 97.88 136 GLN B C 1
ATOM 3245 O O . GLN B 1 136 ? 13.359 -7.434 -7.184 1 97.88 136 GLN B O 1
ATOM 3250 N N . THR B 1 137 ? 14.695 -8.039 -5.445 1 97.31 137 THR B N 1
ATOM 3251 C CA . THR B 1 137 ? 15.766 -8.461 -6.34 1 97.31 137 THR B CA 1
ATOM 3252 C C . THR B 1 137 ? 15.375 -9.734 -7.086 1 97.31 137 THR B C 1
ATOM 3254 O O . THR B 1 137 ? 14.508 -10.484 -6.633 1 97.31 137 THR B O 1
ATOM 3257 N N . PRO B 1 138 ? 16.047 -9.992 -8.203 1 97 138 PRO B N 1
ATOM 3258 C CA . PRO B 1 138 ? 15.75 -11.227 -8.945 1 97 138 PRO B CA 1
ATOM 3259 C C . PRO B 1 138 ? 15.891 -12.477 -8.086 1 97 138 PRO B C 1
ATOM 3261 O O . PRO B 1 138 ? 15.039 -13.367 -8.141 1 97 138 PRO B O 1
ATOM 3264 N N . VAL B 1 139 ? 16.875 -12.492 -7.266 1 97.31 139 VAL B N 1
ATOM 3265 C CA . VAL B 1 139 ? 17.094 -13.641 -6.395 1 97.31 139 VAL B CA 1
ATOM 3266 C C . VAL B 1 139 ? 15.945 -13.758 -5.395 1 97.31 139 VAL B C 1
ATOM 3268 O O . VAL B 1 139 ? 15.414 -14.852 -5.18 1 97.31 139 VAL B O 1
ATOM 3271 N N . ALA B 1 140 ? 15.531 -12.633 -4.859 1 98 140 ALA B N 1
ATOM 3272 C CA . ALA B 1 140 ? 14.438 -12.641 -3.891 1 98 140 ALA B CA 1
ATOM 3273 C C . ALA B 1 140 ? 13.156 -13.188 -4.516 1 98 140 ALA B C 1
ATOM 3275 O O . ALA B 1 140 ? 12.383 -13.891 -3.857 1 98 140 ALA B O 1
ATOM 3276 N N . ARG B 1 141 ? 12.938 -12.953 -5.738 1 97.81 141 ARG B N 1
ATOM 3277 C CA . ARG B 1 141 ? 11.758 -13.43 -6.445 1 97.81 141 ARG B CA 1
ATOM 3278 C C . ARG B 1 141 ? 11.766 -14.945 -6.57 1 97.81 141 ARG B C 1
ATOM 3280 O O . ARG B 1 141 ? 10.734 -15.602 -6.402 1 97.81 141 ARG B O 1
ATOM 3287 N N . VAL B 1 142 ? 12.906 -15.438 -6.887 1 98.06 142 VAL B N 1
ATOM 3288 C CA . VAL B 1 142 ? 13.039 -16.891 -7.004 1 98.06 142 VAL B CA 1
ATOM 3289 C C . VAL B 1 142 ? 12.852 -17.531 -5.633 1 98.06 142 VAL B C 1
ATOM 3291 O O . VAL B 1 142 ? 12.125 -18.531 -5.504 1 98.06 142 VAL B O 1
ATOM 3294 N N . LEU B 1 143 ? 13.422 -16.953 -4.645 1 98.38 143 LEU B N 1
ATOM 3295 C CA . LEU B 1 143 ? 13.344 -17.484 -3.295 1 98.38 143 LEU B CA 1
ATOM 3296 C C . LEU B 1 143 ? 11.906 -17.453 -2.777 1 98.38 143 LEU B C 1
ATOM 3298 O O . LEU B 1 143 ? 11.484 -18.344 -2.037 1 98.38 143 LEU B O 1
ATOM 3302 N N . ALA B 1 144 ? 11.195 -16.453 -3.129 1 98.19 144 ALA B N 1
ATOM 3303 C CA . ALA B 1 144 ? 9.789 -16.359 -2.746 1 98.19 144 ALA B CA 1
ATOM 3304 C C . ALA B 1 144 ? 9 -17.547 -3.262 1 98.19 144 ALA B C 1
ATOM 3306 O O . ALA B 1 144 ? 8.172 -18.109 -2.541 1 98.19 144 ALA B O 1
ATOM 3307 N N . PHE B 1 145 ? 9.289 -17.969 -4.457 1 98.19 145 PHE B N 1
ATOM 3308 C CA . PHE B 1 145 ? 8.609 -19.125 -5.02 1 98.19 145 PHE B CA 1
ATOM 3309 C C . PHE B 1 145 ? 8.992 -20.391 -4.258 1 98.19 145 PHE B C 1
ATOM 3311 O O . PHE B 1 145 ? 8.133 -21.234 -3.969 1 98.19 145 PHE B O 1
ATOM 3318 N N . LEU B 1 146 ? 10.227 -20.484 -3.945 1 98.25 146 LEU B N 1
ATOM 3319 C CA . LEU B 1 146 ? 10.703 -21.672 -3.229 1 98.25 146 LEU B CA 1
ATOM 3320 C C . LEU B 1 146 ? 10.062 -21.75 -1.848 1 98.25 146 LEU B C 1
ATOM 3322 O O . LEU B 1 146 ? 9.805 -22.859 -1.35 1 98.25 146 LEU B O 1
ATOM 3326 N N . TYR B 1 147 ? 9.852 -20.625 -1.243 1 98.31 147 TYR B N 1
ATOM 3327 C CA . TYR B 1 147 ? 9.094 -20.594 0.006 1 98.31 147 TYR B CA 1
ATOM 3328 C C . TYR B 1 147 ? 7.645 -21 -0.221 1 98.31 147 TYR B C 1
ATOM 3330 O O . TYR B 1 147 ? 7.098 -21.812 0.533 1 98.31 147 TYR B O 1
ATOM 3338 N N . GLU B 1 148 ? 7.043 -20.531 -1.261 1 97.81 148 GLU B N 1
ATOM 3339 C CA . GLU B 1 148 ? 5.613 -20.703 -1.518 1 97.81 148 GLU B CA 1
ATOM 3340 C C . GLU B 1 148 ? 5.273 -22.172 -1.766 1 97.81 148 GLU B C 1
ATOM 3342 O O . GLU B 1 148 ? 4.211 -22.641 -1.354 1 97.81 148 GLU B O 1
ATOM 3347 N N . ILE B 1 149 ? 6.148 -22.875 -2.408 1 96.56 149 ILE B N 1
ATOM 3348 C CA . ILE B 1 149 ? 5.832 -24.266 -2.711 1 96.56 149 ILE B CA 1
ATOM 3349 C C . ILE B 1 149 ? 5.875 -25.094 -1.429 1 96.56 149 ILE B C 1
ATOM 3351 O O . ILE B 1 149 ? 5.398 -26.234 -1.401 1 96.56 149 ILE B O 1
ATOM 3355 N N . GLN B 1 150 ? 6.453 -24.562 -0.423 1 97.38 150 GLN B N 1
ATOM 3356 C CA . GLN B 1 150 ? 6.527 -25.281 0.85 1 97.38 150 GLN B CA 1
ATOM 3357 C C . GLN B 1 150 ? 5.438 -24.812 1.808 1 97.38 150 GLN B C 1
ATOM 3359 O O . GLN B 1 150 ? 4.984 -25.578 2.662 1 97.38 150 GLN B O 1
ATOM 3364 N N . ALA B 1 151 ? 5.043 -23.578 1.707 1 97.31 151 ALA B N 1
ATOM 3365 C CA . ALA B 1 151 ? 4.004 -22.984 2.553 1 97.31 151 ALA B CA 1
ATOM 3366 C C . ALA B 1 151 ? 3.016 -22.172 1.723 1 97.31 151 ALA B C 1
ATOM 3368 O O . ALA B 1 151 ? 2.793 -21 1.992 1 97.31 151 ALA B O 1
ATOM 3369 N N . PRO B 1 152 ? 2.373 -22.828 0.792 1 96.44 152 PRO B N 1
ATOM 3370 C CA . PRO B 1 152 ? 1.423 -22.109 -0.055 1 96.44 152 PRO B CA 1
ATOM 3371 C C . PRO B 1 152 ? 0.212 -21.594 0.722 1 96.44 152 PRO B C 1
ATOM 3373 O O . PRO B 1 152 ? -0.198 -22.203 1.709 1 96.44 152 PRO B O 1
ATOM 3376 N N . VAL B 1 153 ? -0.304 -20.516 0.267 1 96.5 153 VAL B N 1
ATOM 3377 C CA . VAL B 1 153 ? -1.509 -19.938 0.86 1 96.5 153 VAL B CA 1
ATOM 3378 C C . VAL B 1 153 ? -2.736 -20.375 0.065 1 96.5 153 VAL B C 1
ATOM 3380 O O . VAL B 1 153 ? -2.654 -20.578 -1.148 1 96.5 153 VAL B O 1
ATOM 3383 N N . TYR B 1 154 ? -3.816 -20.594 0.758 1 94.31 154 TYR B N 1
ATOM 3384 C CA . TYR B 1 154 ? -5.043 -20.984 0.071 1 94.31 154 TYR B CA 1
ATOM 3385 C C . TYR B 1 154 ? -6.273 -20.484 0.824 1 94.31 154 TYR B C 1
ATOM 3387 O O . TYR B 1 154 ? -6.156 -19.969 1.937 1 94.31 154 TYR B O 1
ATOM 3395 N N . VAL B 1 155 ? -7.332 -20.469 0.134 1 93.06 155 VAL B N 1
ATOM 3396 C CA . VAL B 1 155 ? -8.641 -20.219 0.728 1 93.06 155 VAL B CA 1
ATOM 3397 C C . VAL B 1 155 ? -9.477 -21.484 0.696 1 93.06 155 VAL B C 1
ATOM 3399 O O . VAL B 1 155 ? -9.578 -22.141 -0.343 1 93.06 155 VAL B O 1
ATOM 3402 N N . ASP B 1 156 ? -10.023 -21.75 1.808 1 89.38 156 ASP B N 1
ATOM 3403 C CA . ASP B 1 156 ? -10.797 -22.969 1.934 1 89.38 156 ASP B CA 1
ATOM 3404 C C . ASP B 1 156 ? -11.945 -23 0.925 1 89.38 156 ASP B C 1
ATOM 3406 O O . ASP B 1 156 ? -12.625 -22 0.722 1 89.38 156 ASP B O 1
ATOM 3410 N N . GLY B 1 157 ? -12.047 -24.203 0.265 1 81.44 157 GLY B N 1
ATOM 3411 C CA . GLY B 1 157 ? -13.125 -24.391 -0.699 1 81.44 157 GLY B CA 1
ATOM 3412 C C . GLY B 1 157 ? -12.734 -24 -2.111 1 81.44 157 GLY B C 1
ATOM 3413 O O . GLY B 1 157 ? -13.461 -24.281 -3.064 1 81.44 157 GLY B O 1
ATOM 3414 N N . SER B 1 158 ? -11.555 -23.406 -2.238 1 79.31 158 SER B N 1
ATOM 3415 C CA . SER B 1 158 ? -11.172 -22.906 -3.551 1 79.31 158 SER B CA 1
ATOM 3416 C C . SER B 1 158 ? -9.984 -23.672 -4.117 1 79.31 158 SER B C 1
ATOM 3418 O O . SER B 1 158 ? -9.75 -23.672 -5.328 1 79.31 158 SER B O 1
ATOM 3420 N N . MET B 1 159 ? -9.289 -24.391 -3.215 1 83.5 159 MET B N 1
ATOM 3421 C CA . MET B 1 159 ? -8.039 -25.016 -3.635 1 83.5 159 MET B CA 1
ATOM 3422 C C . MET B 1 159 ? -7.898 -26.406 -3.016 1 83.5 159 MET B C 1
ATOM 3424 O O . MET B 1 159 ? -8.391 -26.656 -1.915 1 83.5 159 MET B O 1
ATOM 3428 N N . LEU B 1 160 ? -7.277 -27.219 -3.809 1 84.56 160 LEU B N 1
ATOM 3429 C CA . LEU B 1 160 ? -6.855 -28.516 -3.281 1 84.56 160 LEU B CA 1
ATOM 3430 C C . LEU B 1 160 ? -5.469 -28.422 -2.65 1 84.56 160 LEU B C 1
ATOM 3432 O O . LEU B 1 160 ? -4.523 -27.953 -3.287 1 84.56 160 LEU B O 1
ATOM 3436 N N . THR B 1 161 ? -5.398 -28.812 -1.439 1 90 161 THR B N 1
ATOM 3437 C CA . THR B 1 161 ? -4.164 -28.641 -0.681 1 90 161 THR B CA 1
ATOM 3438 C C . THR B 1 161 ? -3.256 -29.859 -0.853 1 90 161 THR B C 1
ATOM 3440 O O . THR B 1 161 ? -2.982 -30.578 0.111 1 90 161 THR B O 1
ATOM 3443 N N . GLN B 1 162 ? -2.775 -30.094 -2.025 1 90.62 162 GLN B N 1
ATOM 3444 C CA . GLN B 1 162 ? -1.864 -31.188 -2.336 1 90.62 162 GLN B CA 1
ATOM 3445 C C . GLN B 1 162 ? -0.444 -30.672 -2.561 1 90.62 162 GLN B C 1
ATOM 3447 O O . GLN B 1 162 ? -0.251 -29.578 -3.088 1 90.62 162 GLN B O 1
ATOM 3452 N N . ASP B 1 163 ? 0.419 -31.5 -2.172 1 92.62 163 ASP B N 1
ATOM 3453 C CA . ASP B 1 163 ? 1.823 -31.141 -2.344 1 92.62 163 ASP B CA 1
ATOM 3454 C C . ASP B 1 163 ? 2.17 -30.969 -3.82 1 92.62 163 ASP B C 1
ATOM 3456 O O . ASP B 1 163 ? 1.562 -31.609 -4.684 1 92.62 163 ASP B O 1
ATOM 3460 N N . PHE B 1 164 ? 3.094 -30.109 -4.07 1 93 164 PHE B N 1
ATOM 3461 C CA . PHE B 1 164 ? 3.631 -29.984 -5.422 1 93 164 PHE B CA 1
ATOM 3462 C C . PHE B 1 164 ? 4.484 -31.203 -5.781 1 93 164 PHE B C 1
ATOM 3464 O O . PHE B 1 164 ? 5.293 -31.656 -4.969 1 93 164 PHE B O 1
ATOM 3471 N N . LEU B 1 165 ? 4.301 -31.656 -6.945 1 91.69 165 LEU B N 1
ATOM 3472 C CA . LEU B 1 165 ? 5.055 -32.844 -7.375 1 91.69 165 LEU B CA 1
ATOM 3473 C C . LEU B 1 165 ? 6.484 -32.438 -7.742 1 91.69 165 LEU B C 1
ATOM 3475 O O . LEU B 1 165 ? 6.707 -31.484 -8.477 1 91.69 165 LEU B O 1
ATOM 3479 N N . GLY B 1 166 ? 7.371 -33.281 -7.25 1 93.12 166 GLY B N 1
ATOM 3480 C CA . GLY B 1 166 ? 8.773 -33.031 -7.516 1 93.12 166 GLY B CA 1
ATOM 3481 C C . GLY B 1 166 ? 9.102 -33 -9 1 93.12 166 GLY B C 1
ATOM 3482 O O . GLY B 1 166 ? 9.852 -32.125 -9.461 1 93.12 166 GLY B O 1
ATOM 3483 N N . GLY B 1 167 ? 8.57 -33.938 -9.672 1 94.06 167 GLY B N 1
ATOM 3484 C CA . GLY B 1 167 ? 8.805 -34 -11.109 1 94.06 167 GLY B CA 1
ATOM 3485 C C . GLY B 1 167 ? 8.391 -32.75 -11.844 1 94.06 167 GLY B C 1
ATOM 3486 O O . GLY B 1 167 ? 9.094 -32.281 -12.742 1 94.06 167 GLY B O 1
ATOM 3487 N N . ASP B 1 168 ? 7.227 -32.219 -11.469 1 94.56 168 ASP B N 1
ATOM 3488 C CA . ASP B 1 168 ? 6.734 -30.984 -12.086 1 94.56 168 ASP B CA 1
ATOM 3489 C C . ASP B 1 168 ? 7.664 -29.812 -11.789 1 94.56 168 ASP B C 1
ATOM 3491 O O . ASP B 1 168 ? 7.965 -29.016 -12.672 1 94.56 168 ASP B O 1
ATOM 3495 N N . LEU B 1 169 ? 8.133 -29.719 -10.586 1 96.31 169 LEU B N 1
ATOM 3496 C CA . LEU B 1 169 ? 9.008 -28.625 -10.156 1 96.31 169 LEU B CA 1
ATOM 3497 C C . LEU B 1 169 ? 10.344 -28.703 -10.891 1 96.31 169 LEU B C 1
ATOM 3499 O O . LEU B 1 169 ? 10.859 -27.672 -11.352 1 96.31 169 LEU B O 1
ATOM 3503 N N . ILE B 1 170 ? 10.867 -29.891 -11 1 95.88 170 ILE B N 1
ATOM 3504 C CA . ILE B 1 170 ? 12.148 -30.094 -11.664 1 95.88 170 ILE B CA 1
ATOM 3505 C C . ILE B 1 170 ? 12.023 -29.75 -13.148 1 95.88 170 ILE B C 1
ATOM 3507 O O . ILE B 1 170 ? 12.891 -29.078 -13.703 1 95.88 170 ILE B O 1
ATOM 3511 N N . ALA B 1 171 ? 10.945 -30.172 -13.734 1 95.31 171 ALA B N 1
ATOM 3512 C CA . ALA B 1 171 ? 10.719 -29.891 -15.148 1 95.31 171 ALA B CA 1
ATOM 3513 C C . ALA B 1 171 ? 10.609 -28.375 -15.398 1 95.31 171 ALA B C 1
ATOM 3515 O O . ALA B 1 171 ? 11.188 -27.859 -16.344 1 95.31 171 ALA B O 1
ATOM 3516 N N . LEU B 1 172 ? 9.844 -27.688 -14.594 1 96.31 172 LEU B N 1
ATOM 3517 C CA . LEU B 1 172 ? 9.68 -26.25 -14.703 1 96.31 172 LEU B CA 1
ATOM 3518 C C . LEU B 1 172 ? 11.016 -25.531 -14.547 1 96.31 172 LEU B C 1
ATOM 3520 O O . LEU B 1 172 ? 11.344 -24.641 -15.336 1 96.31 172 LEU B O 1
ATOM 3524 N N . ASP B 1 173 ? 11.75 -25.922 -13.578 1 96.06 173 ASP B N 1
ATOM 3525 C CA . ASP B 1 173 ? 13.047 -25.312 -13.312 1 96.06 173 ASP B CA 1
ATOM 3526 C C . ASP B 1 173 ? 14 -25.531 -14.484 1 96.06 173 ASP B C 1
ATOM 3528 O O . ASP B 1 173 ? 14.742 -24.609 -14.867 1 96.06 173 ASP B O 1
ATOM 3532 N N . LYS B 1 174 ? 14 -26.703 -15 1 95.19 174 LYS B N 1
ATOM 3533 C CA . LYS B 1 174 ? 14.844 -27 -16.156 1 95.19 174 LYS B CA 1
ATOM 3534 C C . LYS B 1 174 ? 14.516 -26.078 -17.328 1 95.19 174 LYS B C 1
ATOM 3536 O O . LYS B 1 174 ? 15.422 -25.562 -17.984 1 95.19 174 LYS B O 1
ATOM 3541 N N . ALA B 1 175 ? 13.289 -25.891 -17.578 1 94.12 175 ALA B N 1
ATOM 3542 C CA . ALA B 1 175 ? 12.867 -25 -18.656 1 94.12 175 ALA B CA 1
ATOM 3543 C C . ALA B 1 175 ? 13.312 -23.562 -18.406 1 94.12 175 ALA B C 1
ATOM 3545 O O . ALA B 1 175 ? 13.711 -22.859 -19.328 1 94.12 175 ALA B O 1
ATOM 3546 N N . LYS B 1 176 ? 13.312 -23.109 -17.219 1 95.38 176 LYS B N 1
ATOM 3547 C CA . LYS B 1 176 ? 13.633 -21.734 -16.859 1 95.38 176 LYS B CA 1
ATOM 3548 C C . LYS B 1 176 ? 15.133 -21.469 -16.953 1 95.38 176 LYS B C 1
ATOM 3550 O O . LYS B 1 176 ? 15.57 -20.328 -17.031 1 95.38 176 LYS B O 1
ATOM 3555 N N . GLN B 1 177 ? 15.922 -22.531 -16.922 1 92.56 177 GLN B N 1
ATOM 3556 C CA . GLN B 1 177 ? 17.375 -22.375 -16.875 1 92.56 177 GLN B CA 1
ATOM 3557 C C . GLN B 1 177 ? 17.875 -21.609 -18.094 1 92.56 177 GLN B C 1
ATOM 3559 O O . GLN B 1 177 ? 18.859 -20.859 -17.984 1 92.56 177 GLN B O 1
ATOM 3564 N N . ALA B 1 178 ? 17.234 -21.75 -19.125 1 90.19 178 ALA B N 1
ATOM 3565 C CA . ALA B 1 178 ? 17.641 -21.016 -20.312 1 90.19 178 ALA B CA 1
ATOM 3566 C C . ALA B 1 178 ? 17.5 -19.516 -20.109 1 90.19 178 ALA B C 1
ATOM 3568 O O . ALA B 1 178 ? 18.312 -18.734 -20.609 1 90.19 178 ALA B O 1
ATOM 3569 N N . LEU B 1 179 ? 16.484 -19.141 -19.406 1 92.06 179 LEU B N 1
ATOM 3570 C CA . LEU B 1 179 ? 16.25 -17.719 -19.156 1 92.06 179 LEU B CA 1
ATOM 3571 C C . LEU B 1 179 ? 17.172 -17.203 -18.062 1 92.06 179 LEU B C 1
ATOM 3573 O O . LEU B 1 179 ? 17.578 -16.031 -18.078 1 92.06 179 LEU B O 1
ATOM 3577 N N . TYR B 1 180 ? 17.5 -18.062 -17.125 1 91.62 180 TYR B N 1
ATOM 3578 C CA . TYR B 1 180 ? 18.422 -17.672 -16.062 1 91.62 180 TYR B CA 1
ATOM 3579 C C . TYR B 1 180 ? 19.828 -17.406 -16.625 1 91.62 180 TYR B C 1
ATOM 3581 O O . TYR B 1 180 ? 20.516 -16.484 -16.172 1 91.62 180 TYR B O 1
ATOM 3589 N N . ALA B 1 181 ? 20.172 -18.172 -17.562 1 88.88 181 ALA B N 1
ATOM 3590 C CA . ALA B 1 181 ? 21.5 -18.062 -18.156 1 88.88 181 ALA B CA 1
ATOM 3591 C C . ALA B 1 181 ? 21.688 -16.703 -18.812 1 88.88 181 ALA B C 1
ATOM 3593 O O . ALA B 1 181 ? 22.812 -16.188 -18.875 1 88.88 181 ALA B O 1
ATOM 3594 N N . ASP B 1 182 ? 20.672 -16.078 -19.188 1 87.5 182 ASP B N 1
ATOM 3595 C CA . ASP B 1 182 ? 20.719 -14.797 -19.891 1 87.5 182 ASP B CA 1
ATOM 3596 C C . ASP B 1 182 ? 20.656 -13.625 -18.922 1 87.5 182 ASP B C 1
ATOM 3598 O O . ASP B 1 182 ? 20.719 -12.469 -19.328 1 87.5 182 ASP B O 1
ATOM 3602 N N . ASN B 1 183 ? 20.531 -13.977 -17.688 1 88.19 183 ASN B N 1
ATOM 3603 C CA . ASN B 1 183 ? 20.422 -12.953 -16.656 1 88.19 183 ASN B CA 1
ATOM 3604 C C . ASN B 1 183 ? 21.5 -13.109 -15.602 1 88.19 183 ASN B C 1
ATOM 3606 O O . ASN B 1 183 ? 21.406 -13.984 -14.734 1 88.19 183 ASN B O 1
ATOM 3610 N N . GLU B 1 184 ? 22.406 -12.234 -15.57 1 90 184 GLU B N 1
ATOM 3611 C CA . GLU B 1 184 ? 23.562 -12.328 -14.688 1 90 184 GLU B CA 1
ATOM 3612 C C . GLU B 1 184 ? 23.141 -12.398 -13.219 1 90 184 GLU B C 1
ATOM 3614 O O . GLU B 1 184 ? 23.781 -13.086 -12.422 1 90 184 GLU B O 1
ATOM 3619 N N . LYS B 1 185 ? 22.078 -11.883 -12.93 1 91.5 185 LYS B N 1
ATOM 3620 C CA . LYS B 1 185 ? 21.641 -11.797 -11.547 1 91.5 185 LYS B CA 1
ATOM 3621 C C . LYS B 1 185 ? 21.016 -13.109 -11.086 1 91.5 185 LYS B C 1
ATOM 3623 O O . LYS B 1 185 ? 20.797 -13.32 -9.883 1 91.5 185 LYS B O 1
ATOM 3628 N N . LEU B 1 186 ? 20.703 -13.961 -12 1 94.75 186 LEU B N 1
ATOM 3629 C CA . LEU B 1 186 ? 20 -15.203 -11.672 1 94.75 186 LEU B CA 1
ATOM 3630 C C . LEU B 1 186 ? 20.922 -16.406 -11.867 1 94.75 186 LEU B C 1
ATOM 3632 O O . LEU B 1 186 ? 20.484 -17.547 -11.703 1 94.75 186 LEU B O 1
ATOM 3636 N N . LEU B 1 187 ? 22.125 -16.141 -12.133 1 90.25 187 LEU B N 1
ATOM 3637 C CA . LEU B 1 187 ? 23.078 -17.234 -12.383 1 90.25 187 LEU B CA 1
ATOM 3638 C C . LEU B 1 187 ? 23.234 -18.109 -11.148 1 90.25 187 LEU B C 1
ATOM 3640 O O . LEU B 1 187 ? 23.422 -19.312 -11.266 1 90.25 187 LEU B O 1
ATOM 3644 N N . SER B 1 188 ? 23.125 -17.484 -10.062 1 89.19 188 SER B N 1
ATOM 3645 C CA . SER B 1 188 ? 23.297 -18.219 -8.812 1 89.19 188 SER B CA 1
ATOM 3646 C C . SER B 1 188 ? 22.109 -19.141 -8.547 1 89.19 188 SER B C 1
ATOM 3648 O O . SER B 1 188 ? 22.156 -19.969 -7.641 1 89.19 188 SER B O 1
ATOM 3650 N N . MET B 1 189 ? 21.094 -19.016 -9.328 1 92.75 189 MET B N 1
ATOM 3651 C CA . MET B 1 189 ? 19.875 -19.797 -9.125 1 92.75 189 MET B CA 1
ATOM 3652 C C . MET B 1 189 ? 19.766 -20.906 -10.164 1 92.75 189 MET B C 1
ATOM 3654 O O . MET B 1 189 ? 18.703 -21.484 -10.359 1 92.75 189 MET B O 1
ATOM 3658 N N . ALA B 1 190 ? 20.781 -21.266 -10.727 1 87.56 190 ALA B N 1
ATOM 3659 C CA . ALA B 1 190 ? 20.781 -22.188 -11.852 1 87.56 190 ALA B CA 1
ATOM 3660 C C . ALA B 1 190 ? 20.703 -23.641 -11.359 1 87.56 190 ALA B C 1
ATOM 3662 O O . ALA B 1 190 ? 20.344 -24.547 -12.125 1 87.56 190 ALA B O 1
ATOM 3663 N N . ASP B 1 191 ? 21.016 -23.891 -10.18 1 88.88 191 ASP B N 1
ATOM 3664 C CA . ASP B 1 191 ? 21.031 -25.25 -9.648 1 88.88 191 ASP B CA 1
ATOM 3665 C C . ASP B 1 191 ? 20.219 -25.328 -8.359 1 88.88 191 ASP B C 1
ATOM 3667 O O . ASP B 1 191 ? 20.766 -25.203 -7.262 1 88.88 191 ASP B O 1
ATOM 3671 N N . ILE B 1 192 ? 18.969 -25.641 -8.5 1 95.81 192 ILE B N 1
ATOM 3672 C CA . ILE B 1 192 ? 18.109 -25.719 -7.328 1 95.81 192 ILE B CA 1
ATOM 3673 C C . ILE B 1 192 ? 17.812 -27.188 -7.016 1 95.81 192 ILE B C 1
ATOM 3675 O O . ILE B 1 192 ? 17.422 -27.953 -7.898 1 95.81 192 ILE B O 1
ATOM 3679 N N . ASN B 1 193 ? 18.016 -27.594 -5.809 1 95.94 193 ASN B N 1
ATOM 3680 C CA . ASN B 1 193 ? 17.766 -28.953 -5.34 1 95.94 193 ASN B CA 1
ATOM 3681 C C . ASN B 1 193 ? 16.375 -29.078 -4.738 1 95.94 193 ASN B C 1
ATOM 3683 O O . ASN B 1 193 ? 16.203 -28.984 -3.521 1 95.94 193 ASN B O 1
ATOM 3687 N N . PHE B 1 194 ? 15.422 -29.531 -5.484 1 95.94 194 PHE B N 1
ATOM 3688 C CA . PHE B 1 194 ? 14.031 -29.578 -5.051 1 95.94 194 PHE B CA 1
ATOM 3689 C C . PHE B 1 194 ? 13.812 -30.766 -4.105 1 95.94 194 PHE B C 1
ATOM 3691 O O . PHE B 1 194 ? 12.773 -30.844 -3.443 1 95.94 194 PHE B O 1
ATOM 3698 N N . SER B 1 195 ? 14.742 -31.609 -4.008 1 93.5 195 SER B N 1
ATOM 3699 C CA . SER B 1 195 ? 14.609 -32.75 -3.092 1 93.5 195 SER B CA 1
ATOM 3700 C C . SER B 1 195 ? 14.781 -32.281 -1.643 1 93.5 195 SER B C 1
ATOM 3702 O O . SER B 1 195 ? 14.398 -33.031 -0.72 1 93.5 195 SER B O 1
ATOM 3704 N N . ALA B 1 196 ? 15.281 -31.188 -1.476 1 95.38 196 ALA B N 1
ATOM 3705 C CA . ALA B 1 196 ? 15.539 -30.672 -0.128 1 95.38 196 ALA B CA 1
ATOM 3706 C C . ALA B 1 196 ? 14.32 -29.938 0.418 1 95.38 196 ALA B C 1
ATOM 3708 O O . ALA B 1 196 ? 14.328 -29.484 1.567 1 95.38 196 ALA B O 1
ATOM 3709 N N . ARG B 1 197 ? 13.297 -29.797 -0.341 1 95.19 197 ARG B N 1
ATOM 3710 C CA . ARG B 1 197 ? 12.133 -29.047 0.102 1 95.19 197 ARG B CA 1
ATOM 3711 C C . ARG B 1 197 ? 11.383 -29.781 1.2 1 95.19 197 ARG B C 1
ATOM 3713 O O . ARG B 1 197 ? 11.414 -31.016 1.257 1 95.19 197 ARG B O 1
ATOM 3720 N N . LYS B 1 198 ? 10.688 -29.047 1.944 1 94.31 198 LYS B N 1
ATOM 3721 C CA . LYS B 1 198 ? 9.75 -29.609 2.902 1 94.31 198 LYS B CA 1
ATOM 3722 C C . LYS B 1 198 ? 8.43 -29.984 2.227 1 94.31 198 LYS B C 1
ATOM 3724 O O . LYS B 1 198 ? 8.094 -29.438 1.172 1 94.31 198 LYS B O 1
ATOM 3729 N N . THR B 1 199 ? 7.789 -30.953 2.869 1 92.31 199 THR B N 1
ATOM 3730 C CA . THR B 1 199 ? 6.41 -31.188 2.457 1 92.31 199 THR B CA 1
ATOM 3731 C C . THR B 1 199 ? 5.566 -29.922 2.625 1 92.31 199 THR B C 1
ATOM 3733 O O . THR B 1 199 ? 5.695 -29.219 3.625 1 92.31 199 THR B O 1
ATOM 3736 N N . SER B 1 200 ? 4.711 -29.75 1.658 1 92.12 200 SER B N 1
ATOM 3737 C CA . SER B 1 200 ? 3.918 -28.531 1.655 1 92.12 200 SER B CA 1
ATOM 3738 C C . SER B 1 200 ? 2.967 -28.484 2.846 1 92.12 200 SER B C 1
ATOM 3740 O O . SER B 1 200 ? 2.223 -29.438 3.09 1 92.12 200 SER B O 1
ATOM 3742 N N . LYS B 1 201 ? 3.006 -27.438 3.541 1 95.06 201 LYS B N 1
ATOM 3743 C CA . LYS B 1 201 ? 2.004 -27.125 4.551 1 95.06 201 LYS B CA 1
ATOM 3744 C C . LYS B 1 201 ? 1.166 -25.922 4.129 1 95.06 201 LYS B C 1
ATOM 3746 O O . LYS B 1 201 ? 1.6 -24.766 4.273 1 95.06 201 LYS B O 1
ATOM 3751 N N . TRP B 1 202 ? 0.023 -26.219 3.715 1 95.62 202 TRP B N 1
ATOM 3752 C CA . TRP B 1 202 ? -0.854 -25.172 3.188 1 95.62 202 TRP B CA 1
ATOM 3753 C C . TRP B 1 202 ? -1.4 -24.297 4.312 1 95.62 202 TRP B C 1
ATOM 3755 O O . TRP B 1 202 ? -1.771 -24.797 5.375 1 95.62 202 TRP B O 1
ATOM 3765 N N . LEU B 1 203 ? -1.415 -23.031 4.074 1 97.12 203 LEU B N 1
ATOM 3766 C CA . LEU B 1 203 ? -1.852 -22.062 5.066 1 97.12 203 LEU B CA 1
ATOM 3767 C C . LEU B 1 203 ? -3.17 -21.406 4.652 1 97.12 203 LEU B C 1
ATOM 3769 O O . LEU B 1 203 ? -3.219 -20.672 3.67 1 97.12 203 LEU B O 1
ATOM 3773 N N . GLU B 1 204 ? -4.215 -21.688 5.406 1 97.69 204 GLU B N 1
ATOM 3774 C CA . GLU B 1 204 ? -5.516 -21.078 5.133 1 97.69 204 GLU B CA 1
ATOM 3775 C C . GLU B 1 204 ? -5.539 -19.625 5.547 1 97.69 204 GLU B C 1
ATOM 3777 O O . GLU B 1 204 ? -5.305 -19.297 6.715 1 97.69 204 GLU B O 1
ATOM 3782 N N . VAL B 1 205 ? -5.832 -18.75 4.629 1 97.06 205 VAL B N 1
ATOM 3783 C CA . VAL B 1 205 ? -5.629 -17.312 4.793 1 97.06 205 VAL B CA 1
ATOM 3784 C C . VAL B 1 205 ? -6.395 -16.812 6.02 1 97.06 205 VAL B C 1
ATOM 3786 O O . VAL B 1 205 ? -5.82 -16.156 6.895 1 97.06 205 VAL B O 1
ATOM 3789 N N . PHE B 1 206 ? -7.645 -17.141 6.176 1 95.62 206 PHE B N 1
ATOM 3790 C CA . PHE B 1 206 ? -8.508 -16.594 7.223 1 95.62 206 PHE B CA 1
ATOM 3791 C C . PHE B 1 206 ? -8.086 -17.125 8.586 1 95.62 206 PHE B C 1
ATOM 3793 O O . PHE B 1 206 ? -8.234 -16.438 9.602 1 95.62 206 PHE B O 1
ATOM 3800 N N . ASP B 1 207 ? -7.48 -18.312 8.555 1 96.62 207 ASP B N 1
ATOM 3801 C CA . ASP B 1 207 ? -7.031 -18.922 9.797 1 96.62 207 ASP B CA 1
ATOM 3802 C C . ASP B 1 207 ? -5.703 -18.328 10.258 1 96.62 207 ASP B C 1
ATOM 3804 O O . ASP B 1 207 ? -5.414 -18.297 11.461 1 96.62 207 ASP B O 1
ATOM 3808 N N . GLN B 1 208 ? -4.918 -17.891 9.297 1 97.38 208 GLN B N 1
ATOM 3809 C CA . GLN B 1 208 ? -3.553 -17.484 9.617 1 97.38 208 GLN B CA 1
ATOM 3810 C C . GLN B 1 208 ? -3.498 -16.047 10.094 1 97.38 208 GLN B C 1
ATOM 3812 O O . GLN B 1 208 ? -2.539 -15.633 10.75 1 97.38 208 GLN B O 1
ATOM 3817 N N . VAL B 1 209 ? -4.496 -15.234 9.742 1 96.81 209 VAL B N 1
ATOM 3818 C CA . VAL B 1 209 ? -4.496 -13.828 10.133 1 96.81 209 VAL B CA 1
ATOM 3819 C C . VAL B 1 209 ? -4.516 -13.719 11.656 1 96.81 209 VAL B C 1
ATOM 3821 O O . VAL B 1 209 ? -5.332 -14.359 12.328 1 96.81 209 VAL B O 1
ATOM 3824 N N . ASP B 1 210 ? -3.621 -12.977 12.203 1 95.19 210 ASP B N 1
ATOM 3825 C CA . ASP B 1 210 ? -3.549 -12.742 13.641 1 95.19 210 ASP B CA 1
ATOM 3826 C C . ASP B 1 210 ? -4.621 -11.75 14.086 1 95.19 210 ASP B C 1
ATOM 3828 O O . ASP B 1 210 ? -4.457 -10.539 13.938 1 95.19 210 ASP B O 1
ATOM 3832 N N . LYS B 1 211 ? -5.535 -12.18 14.734 1 91.69 211 LYS B N 1
ATOM 3833 C CA . LYS B 1 211 ? -6.703 -11.383 15.102 1 91.69 211 LYS B CA 1
ATOM 3834 C C . LYS B 1 211 ? -6.398 -10.477 16.297 1 91.69 211 LYS B C 1
ATOM 3836 O O . LYS B 1 211 ? -7.188 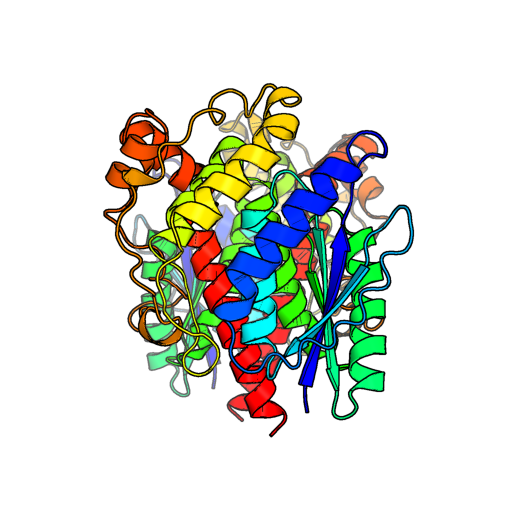-9.586 16.609 1 91.69 211 LYS B O 1
ATOM 3841 N N . ASN B 1 212 ? -5.238 -10.68 16.922 1 91.5 212 ASN B N 1
ATOM 3842 C CA . ASN B 1 212 ? -4.867 -9.875 18.078 1 91.5 212 ASN B CA 1
ATOM 3843 C C . ASN B 1 212 ? -4.086 -8.625 17.672 1 91.5 212 ASN B C 1
ATOM 3845 O O . ASN B 1 212 ? -3.68 -7.836 18.516 1 91.5 212 ASN B O 1
ATOM 3849 N N . LYS B 1 213 ? -3.875 -8.523 16.422 1 94.62 213 LYS B N 1
ATOM 3850 C CA . LYS B 1 213 ? -3.141 -7.367 15.906 1 94.62 213 LYS B CA 1
ATOM 3851 C C . LYS B 1 213 ? -4.086 -6.359 15.258 1 94.62 213 LYS B C 1
ATOM 3853 O O . LYS B 1 213 ? -5.191 -6.711 14.852 1 94.62 213 LYS B O 1
ATOM 3858 N N . TYR B 1 214 ? -3.641 -5.121 15.172 1 96.12 214 TYR B N 1
ATOM 3859 C CA . TYR B 1 214 ? -4.473 -4.055 14.625 1 96.12 214 TYR B CA 1
ATOM 3860 C C . TYR B 1 214 ? -4.352 -3.99 13.109 1 96.12 214 TYR B C 1
ATOM 3862 O O . TYR B 1 214 ? -5.043 -3.203 12.453 1 96.12 214 TYR B O 1
ATOM 3870 N N . PHE B 1 215 ? -3.428 -4.738 12.547 1 96.69 215 PHE B N 1
ATOM 3871 C CA . PHE B 1 215 ? -3.242 -4.824 11.102 1 96.69 215 PHE B CA 1
ATOM 3872 C C . PHE B 1 215 ? -3.119 -6.281 10.664 1 96.69 215 PHE B C 1
ATOM 3874 O O . PHE B 1 215 ? -2.986 -7.176 11.492 1 96.69 215 PHE B O 1
ATOM 3881 N N . ILE B 1 216 ? -3.201 -6.535 9.406 1 97.38 216 ILE B N 1
ATOM 3882 C CA . ILE B 1 216 ? -3.207 -7.891 8.867 1 97.38 216 ILE B CA 1
ATOM 3883 C C . ILE B 1 216 ? -1.784 -8.445 8.836 1 97.38 216 ILE B C 1
ATOM 3885 O O . ILE B 1 216 ? -0.903 -7.875 8.188 1 97.38 216 ILE B O 1
ATOM 3889 N N . THR B 1 217 ? -1.645 -9.492 9.586 1 97.31 217 THR B N 1
ATOM 3890 C CA . THR B 1 217 ? -0.347 -10.156 9.656 1 97.31 217 THR B CA 1
ATOM 3891 C C . THR B 1 217 ? -0.507 -11.617 10.07 1 97.31 217 THR B C 1
ATOM 3893 O O . THR B 1 217 ? -1.621 -12.078 10.336 1 97.31 217 THR B O 1
ATOM 3896 N N . GLY B 1 218 ? 0.568 -12.375 9.891 1 96.25 218 GLY B N 1
ATOM 3897 C CA . GLY B 1 218 ? 0.555 -13.742 10.391 1 96.25 218 GLY B CA 1
ATOM 3898 C C . GLY B 1 218 ? 0.743 -14.781 9.305 1 96.25 218 GLY B C 1
ATOM 3899 O O . GLY B 1 218 ? 0.796 -15.977 9.586 1 96.25 218 GLY B O 1
ATOM 3900 N N . LEU B 1 219 ? 0.976 -14.391 8.094 1 97.25 219 LEU B N 1
ATOM 3901 C CA . LEU B 1 219 ? 0.959 -15.328 6.977 1 97.25 219 LEU B CA 1
ATOM 3902 C C . LEU B 1 219 ? 2.365 -15.828 6.664 1 97.25 219 LEU B C 1
ATOM 3904 O O . LEU B 1 219 ? 2.535 -16.781 5.891 1 97.25 219 LEU B O 1
ATOM 3908 N N . PHE B 1 220 ? 3.354 -15.164 7.168 1 97.38 220 PHE B N 1
ATOM 3909 C CA . PHE B 1 220 ? 4.727 -15.633 7.023 1 97.38 220 PHE B CA 1
ATOM 3910 C C . PHE B 1 220 ? 5.113 -16.531 8.195 1 97.38 220 PHE B C 1
ATOM 3912 O O . PHE B 1 220 ? 5.027 -16.125 9.352 1 97.38 220 PHE B O 1
ATOM 3919 N N . LYS B 1 221 ? 5.484 -17.703 7.902 1 96.06 221 LYS B N 1
ATOM 3920 C CA . LYS B 1 221 ? 5.875 -18.656 8.93 1 96.06 221 LYS B CA 1
ATOM 3921 C C . LYS B 1 221 ? 7.387 -18.859 8.953 1 96.06 221 LYS B C 1
ATOM 3923 O O . LYS B 1 221 ? 8.023 -18.938 7.902 1 96.06 221 LYS B O 1
ATOM 3928 N N . LYS B 1 222 ? 7.863 -18.922 10.141 1 91.75 222 LYS B N 1
ATOM 3929 C CA . LYS B 1 222 ? 9.281 -19.203 10.328 1 91.75 222 LYS B CA 1
ATOM 3930 C C . LYS B 1 222 ? 9.586 -20.688 10.148 1 91.75 222 LYS B C 1
ATOM 3932 O O . LYS B 1 222 ? 8.672 -21.516 10.18 1 91.75 222 LYS B O 1
ATOM 3937 N N . GLY B 1 223 ? 10.859 -21 9.828 1 91.88 223 GLY B N 1
ATOM 3938 C CA . GLY B 1 223 ? 11.273 -22.391 9.781 1 91.88 223 GLY B CA 1
ATOM 3939 C C . GLY B 1 223 ? 11.523 -22.891 8.375 1 91.88 223 GLY B C 1
ATOM 3940 O O . GLY B 1 223 ? 11.844 -24.062 8.172 1 91.88 223 GLY B O 1
ATOM 3941 N N . TYR B 1 224 ? 11.375 -22.047 7.473 1 95.38 224 TYR B N 1
ATOM 3942 C CA . TYR B 1 224 ? 11.523 -22.5 6.098 1 95.38 224 TYR B CA 1
ATOM 3943 C C . TYR B 1 224 ? 12.836 -22.031 5.5 1 95.38 224 TYR B C 1
ATOM 3945 O O . TYR B 1 224 ? 13.258 -22.5 4.441 1 95.38 224 TYR B O 1
ATOM 3953 N N . ALA B 1 225 ? 13.508 -21.109 6.133 1 95.5 225 ALA B N 1
ATOM 3954 C CA . ALA B 1 225 ? 14.75 -20.531 5.621 1 95.5 225 ALA B CA 1
ATOM 3955 C C . ALA B 1 225 ? 15.812 -21.609 5.438 1 95.5 225 ALA B C 1
ATOM 3957 O O . ALA B 1 225 ? 16.562 -21.594 4.453 1 95.5 225 ALA B O 1
ATOM 3958 N N . THR B 1 226 ? 15.836 -22.547 6.352 1 96.19 226 THR B N 1
ATOM 3959 C CA . THR B 1 226 ? 16.828 -23.625 6.266 1 96.19 226 THR B CA 1
ATOM 3960 C C . THR B 1 226 ? 16.562 -24.5 5.051 1 96.19 226 THR B C 1
ATOM 3962 O O . THR B 1 226 ? 17.484 -24.828 4.301 1 96.19 226 THR B O 1
ATOM 3965 N N . ALA B 1 227 ? 15.391 -24.906 4.895 1 97 227 ALA B N 1
ATOM 3966 C CA . ALA B 1 227 ? 15.039 -25.75 3.746 1 97 227 ALA B CA 1
ATOM 3967 C C . ALA B 1 227 ? 15.352 -25.031 2.436 1 97 227 ALA B C 1
ATOM 3969 O O . ALA B 1 227 ? 15.898 -25.625 1.508 1 97 227 ALA B O 1
ATOM 3970 N N . VAL B 1 228 ? 15.023 -23.75 2.34 1 98 228 VAL B N 1
ATOM 3971 C CA . VAL B 1 228 ? 15.281 -22.953 1.138 1 98 228 VAL B CA 1
ATOM 3972 C C . VAL B 1 228 ? 16.781 -22.812 0.928 1 98 228 VAL B C 1
ATOM 3974 O O . VAL B 1 228 ? 17.266 -22.875 -0.204 1 98 228 VAL B O 1
ATOM 3977 N N . ALA B 1 229 ? 17.5 -22.656 2.01 1 97.44 229 ALA B N 1
ATOM 3978 C CA . ALA B 1 229 ? 18.969 -22.594 1.936 1 97.44 229 ALA B CA 1
ATOM 3979 C C . ALA B 1 229 ? 19.531 -23.891 1.36 1 97.44 229 ALA B C 1
ATOM 3981 O O . ALA B 1 229 ? 20.406 -23.859 0.484 1 97.44 229 ALA B O 1
ATOM 3982 N N . ASN B 1 230 ? 19.047 -24.984 1.805 1 97.12 230 ASN B N 1
ATOM 3983 C CA . ASN B 1 230 ? 19.5 -26.281 1.316 1 97.12 230 ASN B CA 1
ATOM 3984 C C . ASN B 1 230 ? 19.172 -26.469 -0.162 1 97.12 230 ASN B C 1
ATOM 3986 O O . ASN B 1 230 ? 19.922 -27.125 -0.89 1 97.12 230 ASN B O 1
ATOM 3990 N N . MET B 1 231 ? 18.109 -25.875 -0.621 1 97.5 231 MET B N 1
ATOM 3991 C CA . MET B 1 231 ? 17.703 -25.969 -2.021 1 97.5 231 MET B CA 1
ATOM 3992 C C . MET B 1 231 ? 18.641 -25.156 -2.914 1 97.5 231 MET B C 1
ATOM 3994 O O . MET B 1 231 ? 18.844 -25.5 -4.078 1 97.5 231 MET B O 1
ATOM 3998 N N . THR B 1 232 ? 19.203 -24.062 -2.432 1 96.81 232 THR B N 1
ATOM 3999 C CA . THR B 1 232 ? 19.906 -23.094 -3.273 1 96.81 232 THR B CA 1
ATOM 4000 C C . THR B 1 232 ? 21.391 -23.078 -2.951 1 96.81 232 THR B C 1
ATOM 4002 O O . THR B 1 232 ? 22.172 -22.359 -3.596 1 96.81 232 THR B O 1
ATOM 4005 N N . TYR B 1 233 ? 21.844 -23.672 -1.895 1 92.75 233 TYR B N 1
ATOM 4006 C CA . TYR B 1 233 ? 23.234 -23.75 -1.427 1 92.75 233 TYR B CA 1
ATOM 4007 C C . TYR B 1 233 ? 23.688 -22.391 -0.889 1 92.75 233 TYR B C 1
ATOM 4009 O O . TYR B 1 233 ? 24.875 -22.078 -0.921 1 92.75 233 TYR B O 1
ATOM 4017 N N . MET B 1 234 ? 22.703 -21.562 -0.575 1 95.31 234 MET B N 1
ATOM 4018 C CA . MET B 1 234 ? 22.969 -20.344 0.16 1 95.31 234 MET B CA 1
ATOM 4019 C C . MET B 1 234 ? 22.953 -20.594 1.665 1 95.31 234 MET B C 1
ATOM 4021 O O . MET B 1 234 ? 22.484 -21.625 2.119 1 95.31 234 MET B O 1
ATOM 4025 N N . THR B 1 235 ? 23.531 -19.641 2.424 1 96.56 235 THR B N 1
ATOM 4026 C CA . THR B 1 235 ? 23.422 -19.734 3.875 1 96.56 235 THR B CA 1
ATOM 4027 C C . THR B 1 235 ? 22.031 -19.328 4.344 1 96.56 235 THR B C 1
ATOM 4029 O O . THR B 1 235 ? 21.344 -18.562 3.66 1 96.56 235 THR B O 1
ATOM 4032 N N . ARG B 1 236 ? 21.688 -19.875 5.453 1 97.12 236 ARG B N 1
ATOM 4033 C CA . ARG B 1 236 ? 20.406 -19.5 6.059 1 97.12 236 ARG B CA 1
ATOM 4034 C C . ARG B 1 236 ? 20.328 -17.984 6.289 1 97.12 236 ARG B C 1
ATOM 4036 O O . ARG B 1 236 ? 19.297 -17.375 6.055 1 97.12 236 ARG B O 1
ATOM 4043 N N . GLN B 1 237 ? 21.391 -17.375 6.695 1 97.06 237 GLN B N 1
ATOM 4044 C CA . GLN B 1 237 ? 21.453 -15.945 6.953 1 97.06 237 GLN B CA 1
ATOM 4045 C C . GLN B 1 237 ? 21.188 -15.141 5.684 1 97.06 237 GLN B C 1
ATOM 4047 O O . GLN B 1 237 ? 20.516 -14.117 5.719 1 97.06 237 GLN B O 1
ATOM 4052 N N . ASN B 1 238 ? 21.688 -15.609 4.617 1 97.06 238 ASN B N 1
ATOM 4053 C CA . ASN B 1 238 ? 21.453 -14.953 3.336 1 97.06 238 ASN B CA 1
ATOM 4054 C C . ASN B 1 238 ? 20 -15.047 2.902 1 97.06 238 ASN B C 1
ATOM 4056 O O . ASN B 1 238 ? 19.453 -14.086 2.357 1 97.06 238 ASN B O 1
ATOM 4060 N N . ILE B 1 239 ? 19.438 -16.219 3.158 1 97.94 239 ILE B N 1
ATOM 4061 C CA . ILE B 1 239 ? 18.016 -16.406 2.85 1 97.94 239 ILE B CA 1
ATOM 4062 C C . ILE B 1 239 ? 17.188 -15.422 3.668 1 97.94 239 ILE B C 1
ATOM 4064 O O . ILE B 1 239 ? 16.344 -14.711 3.119 1 97.94 239 ILE B O 1
ATOM 4068 N N . ASP B 1 240 ? 17.5 -15.328 4.918 1 97.69 240 ASP B N 1
ATOM 4069 C CA . ASP B 1 240 ? 16.797 -14.414 5.801 1 97.69 240 ASP B CA 1
ATOM 4070 C C . ASP B 1 240 ? 16.938 -12.969 5.328 1 97.69 240 ASP B C 1
ATOM 4072 O O . ASP B 1 240 ? 15.984 -12.195 5.387 1 97.69 240 ASP B O 1
ATOM 4076 N N . TYR B 1 241 ? 18.094 -12.711 4.914 1 97.56 241 TYR B N 1
ATOM 4077 C CA . TYR B 1 241 ? 18.359 -11.367 4.402 1 97.56 241 TYR B CA 1
ATOM 4078 C C . TYR B 1 241 ? 17.469 -11.062 3.205 1 97.56 241 TYR B C 1
ATOM 4080 O O . TYR B 1 241 ? 16.844 -10 3.145 1 97.56 241 TYR B O 1
ATOM 4088 N N . HIS B 1 242 ? 17.297 -11.93 2.254 1 97.56 242 HIS B N 1
ATOM 4089 C CA . HIS B 1 242 ? 16.484 -11.711 1.057 1 97.56 242 HIS B CA 1
ATOM 4090 C C . HIS B 1 242 ? 15.008 -11.633 1.399 1 97.56 242 HIS B C 1
ATOM 4092 O O . HIS B 1 242 ? 14.273 -10.836 0.812 1 97.56 242 HIS B O 1
ATOM 4098 N N . PHE B 1 243 ? 14.586 -12.453 2.359 1 97.88 243 PHE B N 1
ATOM 4099 C CA . PHE B 1 243 ? 13.188 -12.406 2.773 1 97.88 243 PHE B CA 1
ATOM 4100 C C . PHE B 1 243 ? 12.867 -11.062 3.422 1 97.88 243 PHE B C 1
ATOM 4102 O O . PHE B 1 243 ? 11.805 -10.492 3.184 1 97.88 243 PHE B O 1
ATOM 4109 N N . ARG B 1 244 ? 13.797 -10.57 4.195 1 96.81 244 ARG B N 1
ATOM 4110 C CA . ARG B 1 244 ? 13.594 -9.305 4.887 1 96.81 244 ARG B CA 1
ATOM 4111 C C . ARG B 1 244 ? 13.672 -8.133 3.914 1 96.81 244 ARG B C 1
ATOM 4113 O O . ARG B 1 244 ? 12.766 -7.293 3.877 1 96.81 244 ARG B O 1
ATOM 4120 N N . SER B 1 245 ? 14.711 -8.117 3.111 1 96.88 245 SER B N 1
ATOM 4121 C CA . SER B 1 245 ? 14.93 -7.016 2.184 1 96.88 245 SER B CA 1
ATOM 4122 C C . SER B 1 245 ? 13.844 -6.969 1.113 1 96.88 245 SER B C 1
ATOM 4124 O O . SER B 1 245 ? 13.461 -5.891 0.651 1 96.88 245 SER B O 1
ATOM 4126 N N . GLY B 1 246 ? 13.367 -8.164 0.761 1 97.5 246 GLY B N 1
ATOM 4127 C CA . GLY B 1 246 ? 12.297 -8.25 -0.226 1 97.5 246 GLY B CA 1
ATOM 4128 C C . GLY B 1 246 ? 10.922 -8.047 0.369 1 97.5 246 GLY B C 1
ATOM 4129 O O . GLY B 1 246 ? 9.922 -8.07 -0.352 1 97.5 246 GLY B O 1
ATOM 4130 N N . ARG B 1 247 ? 10.844 -7.938 1.659 1 97.38 247 ARG B N 1
ATOM 4131 C CA . ARG B 1 247 ? 9.602 -7.711 2.389 1 97.38 247 ARG B CA 1
ATOM 4132 C C . ARG B 1 247 ? 8.586 -8.805 2.092 1 97.38 247 ARG B C 1
ATOM 4134 O O . ARG B 1 247 ? 7.41 -8.523 1.842 1 97.38 247 ARG B O 1
ATOM 4141 N N . PHE B 1 248 ? 9.062 -10.016 2.119 1 98.06 248 PHE B N 1
ATOM 4142 C CA . PHE B 1 248 ? 8.227 -11.156 1.737 1 98.06 248 PHE B CA 1
ATOM 4143 C C . PHE B 1 248 ? 7.082 -11.344 2.723 1 98.06 248 PHE B C 1
ATOM 4145 O O . PHE B 1 248 ? 5.953 -11.625 2.318 1 98.06 248 PHE B O 1
ATOM 4152 N N . ALA B 1 249 ? 7.391 -11.195 3.98 1 97.81 249 ALA B N 1
ATOM 4153 C CA . ALA B 1 249 ? 6.336 -11.32 4.984 1 97.81 249 ALA B CA 1
ATOM 4154 C C . ALA B 1 249 ? 5.223 -10.305 4.738 1 97.81 249 ALA B C 1
ATOM 4156 O O . ALA B 1 249 ? 4.039 -10.648 4.793 1 97.81 249 ALA B O 1
ATOM 4157 N N . PHE B 1 250 ? 5.617 -9.102 4.465 1 97.94 250 PHE B N 1
ATOM 4158 C CA . PHE B 1 250 ? 4.637 -8.047 4.223 1 97.94 250 PHE B CA 1
ATOM 4159 C C . PHE B 1 250 ? 3.867 -8.312 2.938 1 97.94 250 PHE B C 1
ATOM 4161 O O . PHE B 1 250 ? 2.676 -8.008 2.848 1 97.94 250 PHE B O 1
ATOM 4168 N N . GLU B 1 251 ? 4.578 -8.812 1.927 1 98.69 251 GLU B N 1
ATOM 4169 C CA . GLU B 1 251 ? 3.898 -9.203 0.694 1 98.69 251 GLU B CA 1
ATOM 4170 C C . GLU B 1 251 ? 2.762 -10.18 0.975 1 98.69 251 GLU B C 1
ATOM 4172 O O . GLU B 1 251 ? 1.666 -10.039 0.429 1 98.69 251 GLU B O 1
ATOM 4177 N N . ARG B 1 252 ? 2.941 -11.133 1.815 1 98.5 252 ARG B N 1
ATOM 4178 C CA . ARG B 1 252 ? 1.923 -12.117 2.164 1 98.5 252 ARG B CA 1
ATOM 4179 C C . ARG B 1 252 ? 0.811 -11.484 2.994 1 98.5 252 ARG B C 1
ATOM 4181 O O . ARG B 1 252 ? -0.356 -11.867 2.869 1 98.5 252 ARG B O 1
ATOM 4188 N N . ASP B 1 253 ? 1.213 -10.578 3.855 1 98.31 253 ASP B N 1
ATOM 4189 C CA . ASP B 1 253 ? 0.194 -9.836 4.594 1 98.31 253 ASP B CA 1
ATOM 4190 C C . ASP B 1 253 ? -0.709 -9.047 3.645 1 98.31 253 ASP B C 1
ATOM 4192 O O . ASP B 1 253 ? -1.928 -9.016 3.824 1 98.31 253 ASP B O 1
ATOM 4196 N N . MET B 1 254 ? -0.098 -8.43 2.637 1 98.69 254 MET B N 1
ATOM 4197 C CA . MET B 1 254 ? -0.871 -7.691 1.641 1 98.69 254 MET B CA 1
ATOM 4198 C C . MET B 1 254 ? -1.77 -8.633 0.846 1 98.69 254 MET B C 1
ATOM 4200 O O . MET B 1 254 ? -2.9 -8.281 0.504 1 98.69 254 MET B O 1
ATOM 4204 N N . LEU B 1 255 ? -1.215 -9.789 0.557 1 98.5 255 LEU B N 1
ATOM 4205 C CA . LEU B 1 255 ? -2.043 -10.797 -0.098 1 98.5 255 LEU B CA 1
ATOM 4206 C C . LEU B 1 255 ? -3.289 -11.102 0.729 1 98.5 255 LEU B C 1
ATOM 4208 O O . LEU B 1 255 ? -4.391 -11.188 0.187 1 98.5 255 LEU B O 1
ATOM 4212 N N . ALA B 1 256 ? -3.129 -11.336 1.966 1 98.31 256 ALA B N 1
ATOM 4213 C CA . ALA B 1 256 ? -4.262 -11.609 2.848 1 98.31 256 ALA B CA 1
ATOM 4214 C C . ALA B 1 256 ? -5.23 -10.43 2.871 1 98.31 256 ALA B C 1
ATOM 4216 O O . ALA B 1 256 ? -6.449 -10.617 2.889 1 98.31 256 ALA B O 1
ATOM 4217 N N . THR B 1 257 ? -4.695 -9.242 2.893 1 98.25 257 THR B N 1
ATOM 4218 C CA . THR B 1 257 ? -5.508 -8.031 2.855 1 98.25 257 THR B CA 1
ATOM 4219 C C . THR B 1 257 ? -6.402 -8.023 1.617 1 98.25 257 THR B C 1
ATOM 4221 O O . THR B 1 257 ? -7.598 -7.734 1.711 1 98.25 257 THR B O 1
ATOM 4224 N N . ILE B 1 258 ? -5.836 -8.32 0.488 1 98.44 258 ILE B N 1
ATOM 4225 C CA . ILE B 1 258 ? -6.547 -8.344 -0.784 1 98.44 258 ILE B CA 1
ATOM 4226 C C . ILE B 1 258 ? -7.641 -9.406 -0.743 1 98.44 258 ILE B C 1
ATOM 4228 O O . ILE B 1 258 ? -8.781 -9.148 -1.131 1 98.44 258 ILE B O 1
ATOM 4232 N N . VAL B 1 259 ? -7.316 -10.578 -0.248 1 97.12 259 VAL B N 1
ATOM 4233 C CA . VAL B 1 259 ? -8.266 -11.68 -0.148 1 97.12 259 VAL B CA 1
ATOM 4234 C C . VAL B 1 259 ? -9.43 -11.273 0.757 1 97.12 259 VAL B C 1
ATOM 4236 O O . VAL B 1 259 ? -10.594 -11.477 0.408 1 97.12 259 VAL B O 1
ATOM 4239 N N . LEU B 1 260 ? -9.117 -10.703 1.877 1 95.81 260 LEU B N 1
ATOM 4240 C CA . LEU B 1 260 ? -10.148 -10.273 2.822 1 95.81 260 LEU B CA 1
ATOM 4241 C C . LEU B 1 260 ? -11.031 -9.188 2.207 1 95.81 260 LEU B C 1
ATOM 4243 O O . LEU B 1 260 ? -12.242 -9.195 2.404 1 95.81 260 LEU B O 1
ATOM 4247 N N . GLN B 1 261 ? -10.406 -8.266 1.515 1 95.69 261 GLN B N 1
ATOM 4248 C CA . GLN B 1 261 ? -11.172 -7.215 0.842 1 95.69 261 GLN B CA 1
ATOM 4249 C C . GLN B 1 261 ? -12.109 -7.809 -0.206 1 95.69 261 GLN B C 1
ATOM 4251 O O . GLN B 1 261 ? -13.266 -7.398 -0.312 1 95.69 261 GLN B O 1
ATOM 4256 N N . MET B 1 262 ? -11.617 -8.734 -0.977 1 94.75 262 MET B N 1
ATOM 4257 C CA . MET B 1 262 ? -12.445 -9.383 -1.994 1 94.75 262 MET B CA 1
ATOM 4258 C C . MET B 1 262 ? -13.609 -10.133 -1.355 1 94.75 262 MET B C 1
ATOM 4260 O O . MET B 1 262 ? -14.727 -10.094 -1.868 1 94.75 262 MET B O 1
ATOM 4264 N N . ASP B 1 263 ? -13.344 -10.781 -0.284 1 91.94 263 ASP B N 1
ATOM 4265 C CA . ASP B 1 263 ? -14.383 -11.5 0.444 1 91.94 263 ASP B CA 1
ATOM 4266 C C . ASP B 1 263 ? -15.492 -10.547 0.904 1 91.94 263 ASP B C 1
ATOM 4268 O O . ASP B 1 263 ? -16.672 -10.867 0.796 1 91.94 263 ASP B O 1
ATOM 4272 N N . ARG B 1 264 ? -15.062 -9.422 1.375 1 88.94 264 ARG B N 1
ATOM 4273 C CA . ARG B 1 264 ? -16.016 -8.414 1.838 1 88.94 264 ARG B CA 1
ATOM 4274 C C . ARG B 1 264 ? -16.859 -7.895 0.686 1 88.94 264 ARG B C 1
ATOM 4276 O O . ARG B 1 264 ? -18.062 -7.668 0.85 1 88.94 264 ARG B O 1
ATOM 4283 N N . GLU B 1 265 ? -16.234 -7.688 -0.409 1 86.62 265 GLU B N 1
ATOM 4284 C CA . GLU B 1 265 ? -16.953 -7.152 -1.566 1 86.62 265 GLU B CA 1
ATOM 4285 C C . GLU B 1 265 ? -17.984 -8.148 -2.084 1 86.62 265 GLU B C 1
ATOM 4287 O O . GLU B 1 265 ? -19.078 -7.75 -2.496 1 86.62 265 GLU B O 1
ATOM 4292 N N . ILE B 1 266 ? -17.688 -9.367 -2.051 1 82.62 266 ILE B N 1
ATOM 4293 C CA . ILE B 1 266 ? -18.609 -10.391 -2.514 1 82.62 266 ILE B CA 1
ATOM 4294 C C . ILE B 1 266 ? -19.781 -10.492 -1.545 1 82.62 266 ILE B C 1
ATOM 4296 O O . ILE B 1 266 ? -20.938 -10.664 -1.967 1 82.62 266 ILE B O 1
ATOM 4300 N N . SER B 1 267 ? -19.5 -10.328 -0.351 1 79.19 267 SER B N 1
ATOM 4301 C CA . SER B 1 267 ? -20.562 -10.391 0.659 1 79.19 267 SER B CA 1
ATOM 4302 C C . SER B 1 267 ? -21.516 -9.211 0.532 1 79.19 267 SER B C 1
ATOM 4304 O O . SER B 1 267 ? -22.703 -9.32 0.856 1 79.19 267 SER B O 1
ATOM 4306 N N . ALA B 1 268 ? -21 -8.125 0.087 1 74.56 268 ALA B N 1
ATOM 4307 C CA . ALA B 1 268 ? -21.812 -6.93 -0.077 1 74.56 268 ALA B CA 1
ATOM 4308 C C . ALA B 1 268 ? -22.703 -7.039 -1.314 1 74.56 268 ALA B C 1
ATOM 4310 O O . ALA B 1 268 ? -23.766 -6.418 -1.381 1 74.56 268 ALA B O 1
ATOM 4311 N N . LEU B 1 269 ? -22.219 -7.75 -2.307 1 68.44 269 LEU B N 1
ATOM 4312 C CA . LEU B 1 269 ? -22.984 -7.93 -3.541 1 68.44 269 LEU B CA 1
ATOM 4313 C C . LEU B 1 269 ? -24.094 -8.953 -3.35 1 68.44 269 LEU B C 1
ATOM 4315 O O . LEU B 1 269 ? -25.062 -8.969 -4.109 1 68.44 269 LEU B O 1
ATOM 4319 N N . GLY B 1 270 ? -24 -9.938 -2.416 1 58.72 270 GLY B N 1
ATOM 4320 C CA . GLY B 1 270 ? -25.031 -10.922 -2.152 1 58.72 270 GLY B CA 1
ATOM 4321 C C . GLY B 1 270 ? -26.016 -10.484 -1.079 1 58.72 270 GLY B C 1
ATOM 4322 O O . GLY B 1 270 ? -27.219 -10.648 -1.232 1 58.72 270 GLY B O 1
#

Sequence (540 aa):
MGVMLTLAYEVAIKDQQVALEIINQAHTMIQNKFQPALMSDNIQLDHAIHKQSILFADGMSAFLYYRLLQQAIYPIQINGGLGLSEDIAQSLTYSEQVLKEAQKMGEGYILYNANFFEDGLLNMQLINWQKIIQEQTPVARVLAFLYEIQAPVYVDGSMLTQDFLGGDLIALDKAKQALYADNEKLLSMADINFSARKTSKWLEVFDQVDKNKYFITGLFKKGYATAVANMTYMTRQNIDYHFRSGRFAFERDMLATIVLQMDREISALGMGVMLTLAYEVAIKDQQVALEIINQAHTMIQNKFQPALMSDNIQLDHAIHKQSILFADGMSAFLYYRLLQQAIYPIQINGGLGLSEDIAQSLTYSEQVLKEAQKMGEGYILYNANFFEDGLLNMQLINWQKIIQEQTPVARVLAFLYEIQAPVYVDGSMLTQDFLGGDLIALDKAKQALYADNEKLLSMADINFSARKTSKWLEVFDQVDKNKYFITGLFKKGYATAVANMTYMTRQNIDYHFRSGRFAFERDMLATIVLQMDREISALG

Organism: Aerococcus v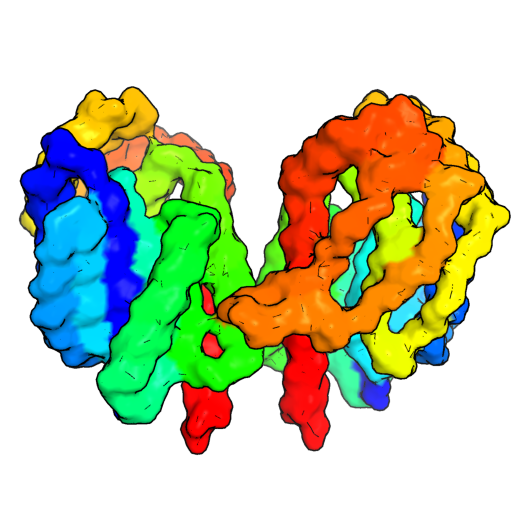iridans (strain ATCC 11563 / DSM 20340 / CCUG 4311 / JCM 20461 / NBRC 12219 / NCTC 8251 / M1) (NCBI:txid655812)

Foldseek 3Di:
DKKKKKKKWADDPVCVVLLVQLLVLLCVQFVQFFPPFVQPQPFPLDPRIGMGMIIARFDLLSVLSLVLSCLRSPPIWMEMFMADDPDPVRSVVRGVVVSVVQVVVHTRQYAYDDPDPCSVVLNVLRVVLVVLQVQAFSVLSNLLNLVCLAEPEDAPPTTHQAHGDPVSSVSSLVSCLVVLVVPPRSVLVNQFANVLAHTHDYHHLVVQFDPPDPATFRRDDPDRLVSSCVGRVHDSVVSVVSCVSSVSRVSVSSSSVSSVVRVVVVVVVD/DKKKKKKKWADDPVCVVLLVQLLVLLCVQFVQFFPPQVQDPPQPQDPRIRIGMTIARFDLLSVLSLVLSCLRSPPIWMEMFIADDPDPVRSVVRGVVVSVVQVVVHTRQYAYDDPDPCSVVLNVLRVVLSVLQVQAFSVLSNLLNLVCLAEPEDAPPTTHQAHGDPVSSVSSLVSCLVVLVVPPRSVLVNQFANVLGHTHDYHHLVVQFDPPDPATFRRDDPDRLVSSCVGRVHDSVVSVVSCVSSVSRVSVSSSSVSSVVRVVVVVVVD

Solvent-accessible surface area (backbone atoms only — not comparable to full-atom values): 27779 Å² total; per-residue (Å²): 103,36,19,21,35,29,36,38,35,59,58,57,79,93,43,44,69,56,48,51,53,32,48,53,47,45,45,62,67,49,51,76,28,41,47,81,41,53,58,45,77,55,65,56,63,45,84,72,52,41,34,38,41,35,31,20,71,37,61,48,53,43,50,53,49,49,53,53,48,51,41,64,42,52,89,52,40,39,28,25,4,32,2,40,33,77,43,65,72,55,4,45,52,32,3,50,53,31,24,55,52,18,51,72,76,36,83,52,28,45,29,48,30,61,89,49,79,69,32,18,56,56,24,48,48,39,50,53,43,39,50,45,57,70,67,29,51,68,55,34,46,54,50,51,36,59,48,36,60,27,49,31,74,42,50,90,88,38,48,50,90,65,65,75,54,64,68,58,53,51,52,39,49,59,52,45,40,66,59,28,71,77,29,82,74,33,49,78,65,66,63,66,39,74,84,47,52,58,78,46,48,70,39,44,48,82,74,36,46,41,82,89,48,62,38,60,34,57,64,57,70,86,84,50,43,56,36,50,11,63,19,51,76,47,52,44,69,58,42,49,46,35,41,58,74,30,37,46,49,56,47,42,17,44,49,46,45,51,40,52,51,45,53,52,52,53,60,71,75,105,102,37,20,20,36,27,35,38,36,58,59,56,78,92,43,43,70,55,47,50,52,32,49,52,47,45,48,61,66,48,52,74,28,39,51,76,42,55,58,50,80,63,61,59,61,46,86,71,52,42,36,40,41,34,29,21,71,37,61,47,53,44,50,52,48,49,54,53,47,51,41,64,42,52,88,53,42,39,29,24,4,32,1,41,34,77,44,64,69,56,3,45,52,33,4,52,54,30,24,54,52,18,51,72,75,35,84,52,27,44,29,47,30,61,88,50,79,68,32,19,57,57,22,46,48,39,50,53,44,41,50,44,57,69,68,28,49,70,52,33,46,54,48,50,35,59,49,35,61,28,48,31,74,40,51,88,89,40,48,48,88,66,64,73,54,65,69,58,53,51,53,40,51,59,51,44,39,66,61,28,71,77,29,82,73,34,50,78,63,66,63,66,40,74,83,47,51,57,79,47,48,70,39,44,48,84,75,37,45,41,82,90,49,63,38,60,35,57,64,57,72,86,82,48,43,57,35,51,12,62,18,50,76,47,51,44,68,55,42,49,47,36,42,57,75,31,37,45,50,57,46,43,17,45,50,47,46,49,38,52,51,45,52,50,53,53,60,70,74,105

Nearest PDB structures (foldseek):
  1iuj-assembly1_B  TM=4.554E-01  e=8.563E-01  Thermus thermophilus
  3cw2-assembly4_H  TM=5.111E-01  e=1.858E+00  Saccharolobus solfataricus
  6ntb-assembly1_A  TM=4.531E-01  e=1.489E+00  Cyanobium sp. PCC 7001
  6bus-assembly1_2  TM=4.241E-01  e=9.050E-01  Deltapapillomavirus 4
  5ixu-assembly1_A  TM=3.491E-01  e=3.232E+00  Paraburkholderia xenovorans LB400

pLDDT: mean 91.11, std 11.77, range [40.84, 98.81]